Protein AF-0000000075259740 (afdb_homodimer)

InterPro domains:
  IPR000727 Target SNARE coiled-coil homology domain [PS50192] (17-79)
  IPR000727 Target SNARE coiled-coil homology domain [PS50192] (145-207)
  IPR000727 Target SNARE coiled-coil homology domain [SM00397] (12-79)
  IPR000727 Target SNARE coiled-coil homology domain [SM00397] (142-207)

Nearest PDB structures (foldseek):
  5nnv-assembly2_B  TM=4.758E-01  e=1.173E+00  Bacillus subtilis subsp. subtilis str. 168
  6ewy-assembly1_A  TM=3.658E-01  e=1.641E+00  Mycobacterium tuberculosis H37Rv
  8tzl-assembly1_E  TM=3.763E-01  e=1.942E+00  Vibrio cholerae
  8wjo-assembly1_A  TM=3.686E-01  e=8.819E+00  Saccharomyces cerevisiae S288C
  5nnv-assembly2_B  TM=4.754E-01  e=6.978E-01  Bacillus subtilis subsp. subtilis str. 168

Solvent-accessible surface area (backbone atoms only — not comparable to full-atom values): 24075 Å² total; per-residue (Å²): 116,69,70,63,52,53,51,54,52,53,50,51,52,50,48,46,53,50,52,52,49,50,51,51,53,52,50,53,51,50,45,50,53,52,49,52,41,44,54,51,49,53,51,43,46,52,49,50,53,52,47,46,52,51,51,52,50,48,39,52,48,50,53,51,45,46,54,51,51,52,53,43,49,52,50,50,52,53,50,43,50,55,47,54,53,51,35,57,69,73,58,70,49,75,85,69,91,75,81,79,72,78,75,77,72,75,74,73,76,72,77,71,77,72,72,73,71,75,73,72,73,67,73,69,76,72,71,68,69,65,73,67,70,64,76,65,75,66,77,56,79,78,64,91,60,57,71,65,56,53,52,51,50,51,49,51,53,43,50,52,51,51,50,50,48,42,53,48,47,52,51,44,45,51,50,51,54,51,41,52,52,49,50,50,50,38,50,54,49,48,55,50,45,49,52,50,52,52,52,52,42,53,51,52,50,56,56,64,76,107,114,71,70,62,52,54,52,55,54,52,50,50,52,50,49,46,52,50,53,53,50,52,53,51,53,52,49,51,52,50,48,51,53,52,50,53,41,45,54,50,48,52,50,44,46,53,50,49,53,52,47,48,52,50,52,51,52,47,40,50,49,49,53,50,45,44,54,52,50,52,53,43,49,51,50,49,51,52,49,42,51,56,47,54,53,49,36,58,71,72,60,70,50,77,85,70,90,76,81,80,71,78,76,79,72,74,76,71,75,73,78,73,76,72,74,76,70,75,73,72,74,67,73,67,76,72,71,68,69,66,72,67,69,63,76,66,74,66,76,57,78,78,67,92,60,56,71,65,54,54,53,51,50,51,48,51,51,44,51,52,51,50,50,49,48,41,52,47,48,51,52,43,45,50,50,50,53,51,42,52,52,50,51,51,51,38,50,53,50,47,55,51,45,49,52,49,53,52,51,51,42,52,52,50,51,56,57,64,76,107

Sequence (420 aa):
MEMSHKKTTYSRRNKINEIEKKCEESLNEILRSVNEVTEISKKAEEELEQQTEQIKHINKETDHIREKLNQSQYHLEGIKYWWKNINSFLGFESVNNNESKKIDNKLNDTTIKEKNTNYKNSYAKTNNRTDANTLRVKSDPEGKGTFDEKYERDLNTLSSMLDELHTRALVMGNAINEQNRLLGDVNEKMEHNIEKIQDQQKLMKEIMKKMEMSHKKTTYSRRNKINEIEKKCEESLNEILRSVNEVTEISKKAEEELEQQTEQIKHINKETDHIREKLNQSQYHLEGIKYWWKNINSFLGFESVNNNESKKIDNKLNDTTIKEKNTNYKNSYAKTNNRTDANTLRVKSDPEGKGTFDEKYERDLNTLSSMLDELHTRALVMGNAINEQNRLLGDVNEKMEHNIEKIQDQQKLMKEIMKK

Organism: NCBI:txid864142

pLDDT: mean 74.15, std 27.02, range [19.28, 98.31]

Radius of gyration: 36.97 Å; Cα contacts (8 Å, |Δi|>4): 224; chains: 2; bounding box: 43×129×75 Å

Foldseek 3Di:
DVVVVVVVVVVVVVVVVVVLVVLVVVLVVLVVVLVVVLVVLVVVLVVLVVVLVVLVVLLVVLVVLVVVLVVVVVVLVVLLVVLVVVCVVVVVDPPDDDDPPPPPVCPVPPVPPPPPPPCPCPVPPPCPVPCPVPVPPPPPPPPPDDSVVVSVVSVVVSVVSVVVVVVSVVSSVVSVVSSVVSVVSSVVSVVVSVVSVVVSVVSVVVSPPD/DVVVVVVVVVVVVVVVVVVLVVLVVVLVVLVVVLVVVLVVLVVVLVVLVVVLVVLVVLLVVLVVLVVVLVVVVVVLVVLLVVLVVVCVVVVVDDPDDDDPDPPPVCPVPPVPPPPPPPPPCCVVPPCPVPCPVPVPPPPPPPPPDDSVVVSVVSVVVSVVSVVVVVVSVVSSVVSVVSSVVSVVSSVVSVVVSVVSVVVSVVSVVVSPPD

Structure (mmCIF, N/CA/C/O backbone):
data_AF-0000000075259740-model_v1
#
loop_
_entity.id
_entity.type
_entity.pdbx_description
1 polymer 'SNARE protein, putative'
#
loop_
_atom_site.group_PDB
_atom_site.id
_atom_site.type_symbol
_atom_site.label_atom_id
_atom_site.label_alt_id
_atom_site.label_comp_id
_atom_site.label_asym_id
_atom_site.label_entity_id
_atom_site.label_seq_id
_atom_site.pdbx_PDB_ins_code
_atom_site.Cartn_x
_atom_site.Cartn_y
_atom_site.Cartn_z
_atom_site.occupancy
_atom_site.B_iso_or_equiv
_atom_site.auth_seq_id
_atom_site.auth_comp_id
_atom_site.auth_asym_id
_atom_site.auth_atom_id
_atom_site.pdbx_PDB_model_num
ATOM 1 N N . MET A 1 1 ? -8.047 68.688 31.891 1 51.75 1 MET A N 1
ATOM 2 C CA . MET A 1 1 ? -7.355 68.438 30.641 1 51.75 1 MET A CA 1
ATOM 3 C C . MET A 1 1 ? -6.422 67.188 30.812 1 51.75 1 MET A C 1
ATOM 5 O O . MET A 1 1 ? -6.305 66.375 29.906 1 51.75 1 MET A O 1
ATOM 9 N N . GLU A 1 2 ? -5.742 67.125 31.859 1 61.34 2 GLU A N 1
ATOM 10 C CA . GLU A 1 2 ? -4.809 66.062 32.219 1 61.34 2 GLU A CA 1
ATOM 11 C C . GLU A 1 2 ? -5.547 64.75 32.5 1 61.34 2 GLU A C 1
ATOM 13 O O . GLU A 1 2 ? -5.07 63.688 32.125 1 61.34 2 GLU A O 1
ATOM 18 N N . MET A 1 3 ? -6.73 64.812 33.062 1 65.88 3 MET A N 1
ATOM 19 C CA . MET A 1 3 ? -7.477 63.594 33.406 1 65.88 3 MET A CA 1
ATOM 20 C C . MET A 1 3 ? -8.008 62.906 32.156 1 65.88 3 MET A C 1
ATOM 22 O O . MET A 1 3 ? -8.039 61.688 32.125 1 65.88 3 MET A O 1
ATOM 26 N N . SER A 1 4 ? -8.398 63.656 31.188 1 61.44 4 SER A N 1
ATOM 27 C CA . SER A 1 4 ? -8.945 63.125 29.953 1 61.44 4 SER A CA 1
ATOM 28 C C . SER A 1 4 ? -7.863 62.438 29.125 1 61.44 4 SER A C 1
ATOM 30 O O . SER A 1 4 ? -8.094 61.375 28.562 1 61.44 4 SER A O 1
ATOM 32 N N . HIS A 1 5 ? -6.727 62.906 29.125 1 60.22 5 HIS A N 1
ATOM 33 C CA . HIS A 1 5 ? -5.59 62.375 28.391 1 60.22 5 HIS A CA 1
ATOM 34 C C . HIS A 1 5 ? -5.133 61.031 28.984 1 60.22 5 HIS A C 1
ATOM 36 O O . HIS A 1 5 ? -4.746 60.125 28.25 1 60.22 5 HIS A O 1
ATOM 42 N N . LYS A 1 6 ? -5.145 60.938 30.25 1 64.62 6 LYS A N 1
ATOM 43 C CA . LYS A 1 6 ? -4.746 59.688 30.922 1 64.62 6 LYS A CA 1
ATOM 44 C C . LYS A 1 6 ? -5.703 58.562 30.594 1 64.62 6 LYS A C 1
ATOM 46 O O . LYS A 1 6 ? -5.277 57.406 30.422 1 64.62 6 LYS A O 1
ATOM 51 N N . LYS A 1 7 ? -6.875 58.875 30.359 1 68.5 7 LYS A N 1
ATOM 52 C CA . LYS A 1 7 ? -7.891 57.875 30.062 1 68.5 7 LYS A CA 1
ATOM 53 C C . LYS A 1 7 ? -7.719 57.312 28.656 1 68.5 7 LYS A C 1
ATOM 55 O O . LYS A 1 7 ? -7.871 56.094 28.438 1 68.5 7 LYS A O 1
ATOM 60 N N . THR A 1 8 ? -7.316 58.188 27.781 1 69.19 8 THR A N 1
ATOM 61 C CA . THR A 1 8 ? -7.133 57.781 26.391 1 69.19 8 THR A CA 1
ATOM 62 C C . THR A 1 8 ? -5.898 56.906 26.25 1 69.19 8 THR A C 1
ATOM 64 O O . THR A 1 8 ? -5.922 55.906 25.531 1 69.19 8 THR A O 1
ATOM 67 N N . THR A 1 9 ? -4.812 57.219 27.047 1 70.25 9 THR A N 1
ATOM 68 C CA . THR A 1 9 ? -3.592 56.438 27 1 70.25 9 THR A CA 1
ATOM 69 C C . THR A 1 9 ? -3.822 55.062 27.609 1 70.25 9 THR A C 1
ATOM 71 O O . THR A 1 9 ? -3.32 54.062 27.109 1 70.25 9 THR A O 1
ATOM 74 N N . TYR A 1 10 ? -4.555 55.031 28.688 1 72.31 10 TYR A N 1
ATOM 75 C CA . TYR A 1 10 ? -4.867 53.781 29.344 1 72.31 10 TYR A CA 1
ATOM 76 C C . TYR A 1 10 ? -5.703 52.875 28.453 1 72.31 10 TYR A C 1
ATOM 78 O O . TYR A 1 10 ? -5.473 51.656 28.375 1 72.31 10 TYR A O 1
ATOM 86 N N . SER A 1 11 ? -6.586 53.594 27.688 1 75.69 11 SER A N 1
ATOM 87 C CA . SER A 1 11 ? -7.469 52.844 26.781 1 75.69 11 SER A CA 1
ATOM 88 C C . SER A 1 11 ? -6.688 52.219 25.625 1 75.69 11 SER A C 1
ATOM 90 O O . SER A 1 11 ? -6.914 51.062 25.266 1 75.69 11 SER A O 1
ATOM 92 N N . ARG A 1 12 ? -5.668 52.906 25.172 1 76.38 12 ARG A N 1
ATOM 93 C CA . ARG A 1 12 ? -4.891 52.406 24.062 1 76.38 12 ARG A CA 1
ATOM 94 C C . ARG A 1 12 ? -3.938 51.281 24.5 1 76.38 12 ARG A C 1
ATOM 96 O O . ARG A 1 12 ? -3.732 50.312 23.797 1 76.38 12 ARG A O 1
ATOM 103 N N . ARG A 1 13 ? -3.408 51.438 25.688 1 80.31 13 ARG A N 1
ATOM 104 C CA . ARG A 1 13 ? -2.547 50.406 26.25 1 80.31 13 ARG A CA 1
ATOM 105 C C . ARG A 1 13 ? -3.324 49.125 26.5 1 80.31 13 ARG A C 1
ATOM 107 O O . ARG A 1 13 ? -2.814 48.031 26.25 1 80.31 13 ARG A O 1
ATOM 114 N N . ASN A 1 14 ? -4.555 49.344 26.938 1 83.38 14 ASN A N 1
ATOM 115 C CA . ASN A 1 14 ? -5.414 48.156 27.156 1 83.38 14 ASN A CA 1
ATOM 116 C C . ASN A 1 14 ? -5.742 47.469 25.844 1 83.38 14 ASN A C 1
ATOM 118 O O . ASN A 1 14 ? -5.793 46.219 25.797 1 83.38 14 ASN A O 1
ATOM 122 N N . LYS A 1 15 ? -5.945 48.281 24.844 1 83.19 15 LYS A N 1
ATOM 123 C CA . LYS A 1 15 ? -6.246 47.688 23.547 1 83.19 15 LYS A CA 1
ATOM 124 C C . LYS A 1 15 ? -5.051 46.906 23 1 83.19 15 LYS A C 1
ATOM 126 O O . LYS A 1 15 ? -5.215 45.812 22.438 1 83.19 15 LYS A O 1
ATOM 131 N N . ILE A 1 16 ? -3.818 47.438 23.109 1 84.88 16 ILE A N 1
ATOM 132 C CA . ILE A 1 16 ? -2.592 46.781 22.688 1 84.88 16 ILE A CA 1
ATOM 133 C C . ILE A 1 16 ? -2.445 45.438 23.406 1 84.88 16 ILE A C 1
ATOM 135 O O . ILE A 1 16 ? -2.188 44.406 22.797 1 84.88 16 ILE A O 1
ATOM 139 N N . ASN A 1 17 ? -2.658 45.531 24.672 1 86.62 17 ASN A N 1
ATOM 140 C CA . ASN A 1 17 ? -2.547 44.312 25.469 1 86.62 17 ASN A CA 1
ATOM 141 C C . ASN A 1 17 ? -3.576 43.281 25.047 1 86.62 17 ASN A C 1
ATOM 143 O O . ASN A 1 17 ? -3.281 42.094 25.031 1 86.62 17 ASN A O 1
ATOM 147 N N . GLU A 1 18 ? -4.766 43.688 24.734 1 86.44 18 GLU A N 1
ATOM 148 C CA . GLU A 1 18 ? -5.836 42.781 24.297 1 86.44 18 GLU A CA 1
ATOM 149 C C . GLU A 1 18 ? -5.484 42.094 22.984 1 86.44 18 GLU A C 1
ATOM 151 O O . GLU A 1 18 ? -5.66 40.875 22.828 1 86.44 18 GLU A O 1
ATOM 156 N N . ILE A 1 19 ? -4.984 42.844 22.047 1 84.31 19 ILE A N 1
ATOM 157 C CA . ILE A 1 19 ? -4.633 42.312 20.734 1 84.31 19 ILE A CA 1
ATOM 158 C C . ILE A 1 19 ? -3.471 41.312 20.875 1 84.31 19 ILE A C 1
ATOM 160 O O . ILE A 1 19 ? -3.473 40.25 20.25 1 84.31 19 ILE A O 1
ATOM 164 N N . GLU A 1 20 ? -2.506 41.75 21.656 1 86.62 20 GLU A N 1
ATOM 165 C CA . GLU A 1 20 ? -1.349 40.906 21.875 1 86.62 20 GLU A CA 1
ATOM 166 C C . GLU A 1 20 ? -1.759 39.562 22.5 1 86.62 20 GLU A C 1
ATOM 168 O O . GLU A 1 20 ? -1.272 38.5 22.094 1 86.62 20 GLU A O 1
ATOM 173 N N . LYS A 1 21 ? -2.611 39.625 23.438 1 87.94 21 LYS A N 1
ATOM 174 C CA . LYS A 1 21 ? -3.074 38.438 24.109 1 87.94 21 LYS A CA 1
ATOM 175 C C . LYS A 1 21 ? -3.844 37.531 23.156 1 87.94 21 LYS A C 1
ATOM 177 O O . LYS A 1 21 ? -3.658 36.312 23.156 1 87.94 21 LYS A O 1
ATOM 182 N N . LYS A 1 22 ? -4.672 38.094 22.391 1 84.81 22 LYS A N 1
ATOM 183 C CA . LYS A 1 22 ? -5.461 37.344 21.422 1 84.81 22 LYS A CA 1
ATOM 184 C C . LYS A 1 22 ? -4.559 36.625 20.422 1 84.81 22 LYS A C 1
ATOM 186 O O . LYS A 1 22 ? -4.789 35.469 20.094 1 84.81 22 LYS A O 1
ATOM 191 N N . CYS A 1 23 ? -3.582 37.312 19.875 1 88.38 23 CYS A N 1
ATOM 192 C CA . CYS A 1 23 ? -2.645 36.75 18.906 1 88.38 23 CYS A CA 1
ATOM 193 C C . CYS A 1 23 ? -1.849 35.594 19.516 1 88.38 23 CYS A C 1
ATOM 195 O O . CYS A 1 23 ? -1.638 34.594 18.875 1 88.38 23 CYS A O 1
ATOM 197 N N . GLU A 1 24 ? -1.468 35.844 20.766 1 88.19 24 GLU A N 1
ATOM 198 C CA . GLU A 1 24 ? -0.697 34.812 21.453 1 88.19 24 GLU A CA 1
ATOM 199 C C . GLU A 1 24 ? -1.521 33.562 21.656 1 88.19 24 GLU A C 1
ATOM 201 O O . GLU A 1 24 ? -1.024 32.438 21.453 1 88.19 24 GLU A O 1
ATOM 206 N N . GLU A 1 25 ? -2.75 33.688 22.078 1 88.81 25 GLU A N 1
ATOM 207 C CA . GLU A 1 25 ? -3.629 32.531 22.297 1 88.81 25 GLU A CA 1
ATOM 208 C C . GLU A 1 25 ? -3.893 31.766 21.016 1 88.81 25 GLU A C 1
ATOM 210 O O . GLU A 1 25 ? -3.848 30.531 21 1 88.81 25 GLU A O 1
ATOM 215 N N . SER A 1 26 ? -4.195 32.594 20.031 1 88.44 26 SER A N 1
ATOM 216 C CA . SER A 1 26 ? -4.465 31.969 18.75 1 88.44 26 SER A CA 1
ATOM 217 C C . SER A 1 26 ? -3.256 31.188 18.25 1 88.44 26 SER A C 1
ATOM 219 O O . SER A 1 26 ? -3.395 30.078 17.75 1 88.44 26 SER A O 1
ATOM 221 N N . LEU A 1 27 ? -2.059 31.797 18.344 1 91.19 27 LEU A N 1
ATOM 222 C CA . LEU A 1 27 ? -0.836 31.156 17.875 1 91.19 27 LEU A CA 1
ATOM 223 C C . LEU A 1 27 ? -0.562 29.875 18.672 1 91.19 27 LEU A C 1
ATOM 225 O O . LEU A 1 27 ? -0.119 28.875 18.109 1 91.19 27 LEU A O 1
ATOM 229 N N . ASN A 1 28 ? -0.802 29.891 19.938 1 90.25 28 ASN A N 1
ATOM 230 C CA . ASN A 1 28 ? -0.619 28.703 20.781 1 90.25 28 ASN A CA 1
ATOM 231 C C . ASN A 1 28 ? -1.535 27.562 20.344 1 90.25 28 ASN A C 1
ATOM 233 O O . ASN A 1 28 ? -1.119 26.406 20.328 1 90.25 28 ASN A O 1
ATOM 237 N N . GLU A 1 29 ? -2.723 27.859 20.031 1 91 29 GLU A N 1
ATOM 238 C CA . GLU A 1 29 ? -3.672 26.844 19.578 1 91 29 GLU A CA 1
ATOM 239 C C . GLU A 1 29 ? -3.234 26.25 18.25 1 91 29 GLU A C 1
ATOM 241 O O . GLU A 1 29 ? -3.357 25.031 18.047 1 91 29 GLU A O 1
ATOM 246 N N . ILE A 1 30 ? -2.807 27.172 17.391 1 91.56 30 ILE A N 1
ATOM 247 C CA . ILE A 1 30 ? -2.344 26.719 16.078 1 91.56 30 ILE A CA 1
ATOM 248 C C . ILE A 1 30 ? -1.148 25.781 16.234 1 91.56 30 ILE A C 1
ATOM 250 O O . ILE A 1 30 ? -1.092 24.719 15.609 1 91.56 30 ILE A O 1
ATOM 254 N N . LEU A 1 31 ? -0.241 26.156 17.062 1 94.38 31 LEU A N 1
ATOM 255 C CA . LEU A 1 31 ? 0.947 25.344 17.312 1 94.38 31 LEU A CA 1
ATOM 256 C C . LEU A 1 31 ? 0.565 23.969 17.859 1 94.38 31 LEU A C 1
ATOM 258 O O . LEU A 1 31 ? 1.165 22.969 17.484 1 94.38 31 LEU A O 1
ATOM 262 N N . ARG A 1 32 ? -0.397 23.906 18.719 1 93.88 32 ARG A N 1
ATOM 263 C CA . ARG A 1 32 ? -0.862 22.641 19.266 1 93.88 32 ARG A CA 1
ATOM 264 C C . ARG A 1 32 ? -1.441 21.75 18.172 1 93.88 32 ARG A C 1
ATOM 266 O O . ARG A 1 32 ? -1.127 20.547 18.094 1 93.88 32 ARG A O 1
ATOM 273 N N . SER A 1 33 ? -2.301 22.391 17.422 1 92.44 33 SER A N 1
ATOM 274 C CA . SER A 1 33 ? -2.963 21.625 16.359 1 92.44 33 SER A CA 1
ATOM 275 C C . SER A 1 33 ? -1.953 21.094 15.344 1 92.44 33 SER A C 1
ATOM 277 O O . SER A 1 33 ? -2.027 19.938 14.938 1 92.44 33 SER A O 1
ATOM 279 N N . VAL A 1 34 ? -0.99 21.938 14.93 1 95.06 34 VAL A N 1
ATOM 280 C CA . VAL A 1 34 ? 0.022 21.547 13.953 1 95.06 34 VAL A CA 1
ATOM 281 C C . VAL A 1 34 ? 0.898 20.438 14.539 1 95.06 34 VAL A C 1
ATOM 283 O O . VAL A 1 34 ? 1.3 19.516 13.828 1 95.06 34 VAL A O 1
ATOM 286 N N . ASN A 1 35 ? 1.162 20.531 15.766 1 94.19 35 ASN A N 1
ATOM 287 C CA . ASN A 1 35 ? 1.941 19.484 16.422 1 94.19 35 ASN A CA 1
ATOM 288 C C . ASN A 1 35 ? 1.233 18.141 16.359 1 94.19 35 ASN A C 1
ATOM 290 O O . ASN A 1 35 ? 1.869 17.109 16.125 1 94.19 35 ASN A O 1
ATOM 294 N N . GLU A 1 36 ? -0.044 18.125 16.609 1 92.25 36 GLU A N 1
ATOM 295 C CA . GLU A 1 36 ? -0.817 16.891 16.547 1 92.25 36 GLU A CA 1
ATOM 296 C C . GLU A 1 36 ? -0.766 16.266 15.156 1 92.25 36 GLU A C 1
ATOM 298 O O . GLU A 1 36 ? -0.547 15.062 15.008 1 92.25 36 GLU A O 1
ATOM 303 N N . VAL A 1 37 ? -0.984 17.094 14.172 1 95.44 37 VAL A N 1
ATOM 304 C CA . VAL A 1 37 ? -0.949 16.609 12.797 1 95.44 37 VAL A CA 1
ATOM 305 C C . VAL A 1 37 ? 0.443 16.078 12.469 1 95.44 37 VAL A C 1
ATOM 307 O O . VAL A 1 37 ? 0.58 15.055 11.781 1 95.44 37 VAL A O 1
ATOM 310 N N . THR A 1 38 ? 1.413 16.781 12.938 1 93.56 38 THR A N 1
ATOM 311 C CA . THR A 1 38 ? 2.797 16.375 12.711 1 93.56 38 THR A CA 1
ATOM 312 C C . THR A 1 38 ? 3.053 14.977 13.266 1 93.56 38 THR A C 1
ATOM 314 O O . THR A 1 38 ? 3.686 14.148 12.609 1 93.56 38 THR A O 1
ATOM 317 N N . GLU A 1 39 ? 2.578 14.672 14.422 1 94.62 39 GLU A N 1
ATOM 318 C CA . GLU A 1 39 ? 2.785 13.367 15.039 1 94.62 39 GLU A CA 1
ATOM 319 C C . GLU A 1 39 ? 2.123 12.258 14.227 1 94.62 39 GLU A C 1
ATOM 321 O O . GLU A 1 39 ? 2.719 11.203 14.008 1 94.62 39 GLU A O 1
ATOM 326 N N . ILE A 1 40 ? 0.951 12.492 13.828 1 93.81 40 ILE A N 1
ATOM 327 C CA . ILE A 1 40 ? 0.218 11.508 13.039 1 93.81 40 ILE A CA 1
ATOM 328 C C . ILE A 1 40 ? 0.937 11.266 11.711 1 93.81 40 ILE A C 1
ATOM 330 O O . ILE A 1 40 ? 1.077 10.125 11.273 1 93.81 40 ILE A O 1
ATOM 334 N N . SER A 1 41 ? 1.396 12.375 11.141 1 94.62 41 SER A N 1
ATOM 335 C CA . SER A 1 41 ? 2.033 12.273 9.836 1 94.62 41 SER A CA 1
ATOM 336 C C . SER A 1 41 ? 3.371 11.539 9.93 1 94.62 41 SER A C 1
ATOM 338 O O . SER A 1 41 ? 3.76 10.828 9 1 94.62 41 SER A O 1
ATOM 340 N N . LYS A 1 42 ? 4.055 11.766 11.023 1 95.38 42 LYS A N 1
ATOM 341 C CA . LYS A 1 42 ? 5.301 11.031 11.234 1 95.38 42 LYS A CA 1
ATOM 342 C C . LYS A 1 42 ? 5.059 9.523 11.25 1 95.38 42 LYS A C 1
ATOM 344 O O . LYS A 1 42 ? 5.797 8.766 10.625 1 95.38 42 LYS A O 1
ATOM 349 N N . LYS A 1 43 ? 4.066 9.133 11.914 1 95.75 43 LYS A N 1
ATOM 350 C CA . LYS A 1 43 ? 3.721 7.719 12.008 1 95.75 43 LYS A CA 1
ATOM 351 C C . LYS A 1 43 ? 3.314 7.164 10.641 1 95.75 43 LYS A C 1
ATOM 353 O O . LYS A 1 43 ? 3.715 6.059 10.273 1 95.75 43 LYS A O 1
ATOM 358 N N . ALA A 1 44 ? 2.469 7.902 9.969 1 94.94 44 ALA A N 1
ATOM 359 C CA . ALA A 1 44 ? 2.031 7.48 8.641 1 94.94 44 ALA A CA 1
ATOM 360 C C . ALA A 1 44 ? 3.223 7.293 7.707 1 94.94 44 ALA A C 1
ATOM 362 O O . ALA A 1 44 ? 3.27 6.328 6.938 1 94.94 44 ALA A O 1
ATOM 363 N N . GLU A 1 45 ? 4.141 8.273 7.723 1 94.75 45 GLU A N 1
ATOM 364 C CA . GLU A 1 45 ? 5.34 8.188 6.891 1 94.75 45 GLU A CA 1
ATOM 365 C C . GLU A 1 45 ? 6.129 6.922 7.184 1 94.75 45 GLU A C 1
ATOM 367 O O . GLU A 1 45 ? 6.582 6.234 6.262 1 94.75 45 GLU A O 1
ATOM 372 N N . GLU A 1 46 ? 6.301 6.559 8.445 1 96.06 46 GLU A N 1
ATOM 373 C CA . GLU A 1 46 ? 7.031 5.355 8.828 1 96.06 46 GLU A CA 1
ATOM 374 C C . GLU A 1 46 ? 6.328 4.098 8.328 1 96.06 46 GLU A C 1
ATOM 376 O O . GLU A 1 46 ? 6.973 3.18 7.82 1 96.06 46 GLU A O 1
ATOM 381 N N . GLU A 1 47 ? 5.055 4.078 8.508 1 95.88 47 GLU A N 1
ATOM 382 C CA . GLU A 1 47 ? 4.285 2.912 8.078 1 95.88 47 GLU A CA 1
ATOM 383 C C . GLU A 1 47 ? 4.305 2.764 6.559 1 95.88 47 GLU A C 1
ATOM 385 O O . GLU A 1 47 ? 4.352 1.646 6.039 1 95.88 47 GLU A O 1
ATOM 390 N N . LEU A 1 48 ? 4.25 3.916 5.879 1 96.81 48 LEU A N 1
ATOM 391 C CA . LEU A 1 48 ? 4.332 3.867 4.426 1 96.81 48 LEU A CA 1
ATOM 392 C C . LEU A 1 48 ? 5.672 3.295 3.977 1 96.81 48 LEU A C 1
ATOM 394 O O . LEU A 1 48 ? 5.738 2.547 2.998 1 96.81 48 LEU A O 1
ATOM 398 N N . GLU A 1 49 ? 6.699 3.672 4.68 1 95.94 49 GLU A N 1
ATOM 399 C CA . GLU A 1 49 ? 8.016 3.117 4.371 1 95.94 49 GLU A CA 1
ATOM 400 C C . GLU A 1 49 ? 8.031 1.604 4.559 1 95.94 49 GLU A C 1
ATOM 402 O O . GLU A 1 49 ? 8.539 0.873 3.705 1 95.94 49 GLU A O 1
ATOM 407 N N . GLN A 1 50 ? 7.473 1.162 5.645 1 97 50 GLN A N 1
ATOM 408 C CA . GLN A 1 50 ? 7.391 -0.271 5.906 1 97 50 GLN A CA 1
ATOM 409 C C . GLN A 1 50 ? 6.551 -0.978 4.844 1 97 50 GLN A C 1
ATOM 411 O O . GLN A 1 50 ? 6.898 -2.076 4.402 1 97 50 GLN A O 1
ATOM 416 N N . GLN A 1 51 ? 5.453 -0.313 4.469 1 96.5 51 GLN A N 1
ATOM 417 C CA . GLN A 1 51 ? 4.578 -0.871 3.441 1 96.5 51 GLN A CA 1
ATOM 418 C C . GLN A 1 51 ? 5.316 -1.026 2.115 1 96.5 51 GLN A C 1
ATOM 420 O O . GLN A 1 51 ? 5.121 -2.012 1.401 1 96.5 51 GLN A O 1
ATOM 425 N N . THR A 1 52 ? 6.102 -0.038 1.861 1 96.56 52 THR A N 1
ATOM 426 C CA . THR A 1 52 ? 6.875 -0.111 0.627 1 96.56 52 THR A CA 1
ATOM 427 C C . THR A 1 52 ? 7.754 -1.359 0.612 1 96.56 52 THR A C 1
ATOM 429 O O . THR A 1 52 ? 7.828 -2.059 -0.4 1 96.56 52 THR A O 1
ATOM 432 N N . GLU A 1 53 ? 8.359 -1.708 1.692 1 96.56 53 GLU A N 1
ATOM 433 C CA . GLU A 1 53 ? 9.203 -2.896 1.786 1 96.56 53 GLU A CA 1
ATOM 434 C C . GLU A 1 53 ? 8.375 -4.172 1.639 1 96.56 53 GLU A C 1
ATOM 436 O O . GLU A 1 53 ? 8.82 -5.129 1 1 96.56 53 GLU A O 1
ATOM 441 N N . GLN A 1 54 ? 7.25 -4.137 2.279 1 95.88 54 GLN A N 1
ATOM 442 C CA . GLN A 1 54 ? 6.383 -5.305 2.191 1 95.88 54 GLN A CA 1
ATOM 443 C C . GLN A 1 54 ? 5.949 -5.559 0.751 1 95.88 54 GLN A C 1
ATOM 445 O O . GLN A 1 54 ? 5.918 -6.707 0.299 1 95.88 54 GLN A O 1
ATOM 450 N N . ILE A 1 55 ? 5.598 -4.527 0.057 1 98.31 55 ILE A N 1
ATOM 451 C CA . ILE A 1 55 ? 5.141 -4.664 -1.321 1 98.31 55 ILE A CA 1
ATOM 452 C C . ILE A 1 55 ? 6.293 -5.145 -2.201 1 98.31 55 ILE A C 1
ATOM 454 O O . ILE A 1 55 ? 6.094 -5.953 -3.109 1 98.31 55 ILE A O 1
ATOM 458 N N . LYS A 1 56 ? 7.504 -4.648 -1.922 1 97 56 LYS A N 1
ATOM 459 C CA . LYS A 1 56 ? 8.68 -5.137 -2.639 1 97 56 LYS A CA 1
ATOM 460 C C . LYS A 1 56 ? 8.875 -6.637 -2.416 1 97 56 LYS A C 1
ATOM 462 O O . LYS A 1 56 ? 9.211 -7.367 -3.35 1 97 56 LYS A O 1
ATOM 467 N N . HIS A 1 57 ? 8.734 -7.027 -1.164 1 97.62 57 HIS A N 1
ATOM 468 C CA . HIS A 1 57 ? 8.828 -8.445 -0.844 1 97.62 57 HIS A CA 1
ATOM 469 C C . HIS A 1 57 ? 7.797 -9.258 -1.619 1 97.62 57 HIS A C 1
ATOM 471 O O . HIS A 1 57 ? 8.117 -10.305 -2.182 1 97.62 57 HIS A O 1
ATOM 477 N N . ILE A 1 58 ? 6.531 -8.766 -1.637 1 98 58 ILE A N 1
ATOM 478 C CA . ILE A 1 58 ? 5.465 -9.438 -2.373 1 98 58 ILE A CA 1
ATOM 479 C C . ILE A 1 58 ? 5.828 -9.516 -3.854 1 98 58 ILE A C 1
ATOM 481 O O . ILE A 1 58 ? 5.598 -10.539 -4.5 1 98 58 ILE A O 1
ATOM 485 N N . ASN A 1 59 ? 6.328 -8.438 -4.352 1 96.69 59 ASN A N 1
ATOM 486 C CA . ASN A 1 59 ? 6.77 -8.406 -5.742 1 96.69 59 ASN A CA 1
ATOM 487 C C . ASN A 1 59 ? 7.797 -9.5 -6.027 1 96.69 59 ASN A C 1
ATOM 489 O O . ASN A 1 59 ? 7.719 -10.18 -7.055 1 96.69 59 ASN A O 1
ATOM 493 N N . LYS A 1 60 ? 8.742 -9.688 -5.16 1 96.75 60 LYS A N 1
ATOM 494 C CA . LYS A 1 60 ? 9.758 -10.727 -5.301 1 96.75 60 LYS A CA 1
ATOM 495 C C . LYS A 1 60 ? 9.133 -12.117 -5.234 1 96.75 60 LYS A C 1
ATOM 497 O O . LYS A 1 60 ? 9.516 -13.016 -5.984 1 96.75 60 LYS A O 1
ATOM 502 N N . GLU A 1 61 ? 8.195 -12.242 -4.336 1 95.25 61 GLU A N 1
ATOM 503 C CA . GLU A 1 61 ? 7.523 -13.523 -4.191 1 95.25 61 GLU A CA 1
ATOM 504 C C . GLU A 1 61 ? 6.758 -13.898 -5.457 1 95.25 61 GLU A C 1
ATOM 506 O O . GLU A 1 61 ? 6.699 -15.07 -5.836 1 95.25 61 GLU A O 1
ATOM 511 N N . THR A 1 62 ? 6.16 -12.922 -6.066 1 97.44 62 THR A N 1
ATOM 512 C CA . THR A 1 62 ? 5.449 -13.195 -7.312 1 97.44 62 THR A CA 1
ATOM 513 C C . THR A 1 62 ? 6.414 -13.703 -8.383 1 97.44 62 THR A C 1
ATOM 515 O O . THR A 1 62 ? 6.07 -14.586 -9.164 1 97.44 62 THR A O 1
ATOM 518 N N . ASP A 1 63 ? 7.609 -13.148 -8.453 1 95.62 63 ASP A N 1
ATOM 519 C CA . ASP A 1 63 ? 8.648 -13.633 -9.359 1 95.62 63 ASP A CA 1
ATOM 520 C C . ASP A 1 63 ? 9.062 -15.062 -9.008 1 95.62 63 ASP A C 1
ATOM 522 O O . ASP A 1 63 ? 9.305 -15.875 -9.898 1 95.62 63 ASP A O 1
ATOM 526 N N . HIS A 1 64 ? 9.164 -15.336 -7.742 1 94.94 64 HIS A N 1
ATOM 527 C CA . HIS A 1 64 ? 9.516 -16.672 -7.277 1 94.94 64 HIS A CA 1
ATOM 528 C C . HIS A 1 64 ? 8.477 -17.703 -7.715 1 94.94 64 HIS A C 1
ATOM 530 O O . HIS A 1 64 ? 8.828 -18.812 -8.125 1 94.94 64 HIS A O 1
ATOM 536 N N . ILE A 1 65 ? 7.23 -17.344 -7.633 1 96.56 65 ILE A N 1
ATOM 537 C CA . ILE A 1 65 ? 6.148 -18.219 -8.078 1 96.56 65 ILE A CA 1
ATOM 538 C C . ILE A 1 65 ? 6.297 -18.516 -9.57 1 96.56 65 ILE A C 1
ATOM 540 O O . ILE A 1 65 ? 6.164 -19.656 -10.008 1 96.56 65 ILE A O 1
ATOM 544 N N . ARG A 1 66 ? 6.566 -17.469 -10.312 1 94.62 66 ARG A N 1
ATOM 545 C CA . ARG A 1 66 ? 6.762 -17.625 -11.75 1 94.62 66 ARG A CA 1
ATOM 546 C C . ARG A 1 66 ? 7.891 -18.609 -12.039 1 94.62 66 ARG A C 1
ATOM 548 O O . ARG A 1 66 ? 7.766 -19.469 -12.922 1 94.62 66 ARG A O 1
ATOM 555 N N . GLU A 1 67 ? 8.945 -18.484 -11.336 1 95.94 67 GLU A N 1
ATOM 556 C CA . GLU A 1 67 ? 10.094 -19.375 -11.516 1 95.94 67 GLU A CA 1
ATOM 557 C C . GLU A 1 67 ? 9.719 -20.828 -11.203 1 95.94 67 GLU A C 1
ATOM 559 O O . GLU A 1 67 ? 10.086 -21.734 -11.945 1 95.94 67 GLU A O 1
ATOM 564 N N . LYS A 1 68 ? 8.992 -21.078 -10.164 1 92.25 68 LYS A N 1
ATOM 565 C CA . LYS A 1 68 ? 8.57 -22.422 -9.773 1 92.25 68 LYS A CA 1
ATOM 566 C C . LYS A 1 68 ? 7.578 -23 -10.781 1 92.25 68 LYS A C 1
ATOM 568 O O . LYS A 1 68 ? 7.613 -24.188 -11.07 1 92.25 68 LYS A O 1
ATOM 573 N N . LEU A 1 69 ? 6.738 -22.141 -11.289 1 97.31 69 LEU A N 1
ATOM 574 C CA . LEU A 1 69 ? 5.789 -22.609 -12.297 1 97.31 69 LEU A CA 1
ATOM 575 C C . LEU A 1 69 ? 6.512 -23 -13.578 1 97.31 69 LEU A C 1
ATOM 577 O O . LEU A 1 69 ? 6.102 -23.953 -14.258 1 97.31 69 LEU A O 1
ATOM 581 N N . ASN A 1 70 ? 7.613 -22.312 -13.883 1 95 70 ASN A N 1
ATOM 582 C CA . ASN A 1 70 ? 8.438 -22.703 -15.023 1 95 70 ASN A CA 1
ATOM 583 C C . ASN A 1 70 ? 9.062 -24.094 -14.82 1 95 70 ASN A C 1
ATOM 585 O O . ASN A 1 70 ? 9.102 -24.891 -15.75 1 95 70 ASN A O 1
ATOM 589 N N . GLN A 1 71 ? 9.516 -24.344 -13.672 1 94.56 71 GLN A N 1
ATOM 590 C CA . GLN A 1 71 ? 10.055 -25.656 -13.352 1 94.56 71 GLN A CA 1
ATOM 591 C C . GLN A 1 71 ? 8.977 -26.734 -13.453 1 94.56 71 GLN A C 1
ATOM 593 O O . GLN A 1 71 ? 9.227 -27.828 -13.977 1 94.56 71 GLN A O 1
ATOM 598 N N . SER A 1 72 ? 7.773 -26.359 -12.906 1 94 72 SER A N 1
ATOM 599 C CA . SER A 1 72 ? 6.648 -27.281 -13.008 1 94 72 SER A CA 1
ATOM 600 C C . SER A 1 72 ? 6.316 -27.594 -14.469 1 94 72 SER A C 1
ATOM 602 O O . SER A 1 72 ? 5.98 -28.719 -14.812 1 94 72 SER A O 1
ATOM 604 N N . GLN A 1 73 ? 6.445 -26.578 -15.305 1 93.69 73 GLN A N 1
ATOM 605 C CA . GLN A 1 73 ? 6.191 -26.75 -16.734 1 93.69 73 GLN A CA 1
ATOM 606 C C . GLN A 1 73 ? 7.18 -27.734 -17.359 1 93.69 73 GLN A C 1
ATOM 608 O O . GLN A 1 73 ? 6.797 -28.562 -18.188 1 93.69 73 GLN A O 1
ATOM 613 N N . TYR A 1 74 ? 8.352 -27.734 -16.969 1 93.25 74 TYR A N 1
ATOM 614 C CA . TYR A 1 74 ? 9.383 -28.656 -17.438 1 93.25 74 TYR A CA 1
ATOM 615 C C . TYR A 1 74 ? 9.062 -30.094 -17.031 1 93.25 74 TYR A C 1
ATOM 617 O O . TYR A 1 74 ? 9.133 -31 -17.859 1 93.25 74 TYR A O 1
ATOM 625 N N . HIS A 1 75 ? 8.758 -30.281 -15.828 1 91.69 75 HIS A N 1
ATOM 626 C CA . HIS A 1 75 ? 8.398 -31.609 -15.344 1 91.69 75 HIS A CA 1
ATOM 627 C C . HIS A 1 75 ? 7.176 -32.156 -16.078 1 91.69 75 HIS A C 1
ATOM 629 O O . HIS A 1 75 ? 7.133 -33.344 -16.438 1 91.69 75 HIS A O 1
ATOM 635 N N . LEU A 1 76 ? 6.195 -31.234 -16.25 1 94.06 76 LEU A N 1
ATOM 636 C CA . LEU A 1 76 ? 4.961 -31.656 -16.906 1 94.06 76 LEU A CA 1
ATOM 637 C C . LEU A 1 76 ? 5.223 -32.062 -18.344 1 94.06 76 LEU A C 1
ATOM 639 O O . LEU A 1 76 ? 4.641 -33.031 -18.844 1 94.06 76 LEU A O 1
ATOM 643 N N . GLU A 1 77 ? 6.066 -31.359 -19 1 91.31 77 GLU A N 1
ATOM 644 C CA . GLU A 1 77 ? 6.445 -31.719 -20.359 1 91.31 77 GLU A CA 1
ATOM 645 C C . GLU A 1 77 ? 7.203 -33.062 -20.391 1 91.31 77 GLU A C 1
ATOM 647 O O . GLU A 1 77 ? 7.039 -33.844 -21.312 1 91.31 77 GLU A O 1
ATOM 652 N N . GLY A 1 78 ? 8.078 -33.281 -19.469 1 88.25 78 GLY A N 1
ATOM 653 C CA . GLY A 1 78 ? 8.734 -34.562 -19.328 1 88.25 78 GLY A CA 1
ATOM 654 C C . GLY A 1 78 ? 7.754 -35.719 -19.141 1 88.25 78 GLY A C 1
ATOM 655 O O . GLY A 1 78 ? 7.895 -36.781 -19.766 1 88.25 78 GLY A O 1
ATOM 656 N N . ILE A 1 79 ? 6.816 -35.531 -18.344 1 88.5 79 ILE A N 1
ATOM 657 C CA . ILE A 1 79 ? 5.793 -36.531 -18.094 1 88.5 79 ILE A CA 1
ATOM 658 C C . ILE A 1 79 ? 4.996 -36.781 -19.375 1 88.5 79 ILE A C 1
ATOM 660 O O . ILE A 1 79 ? 4.684 -37.938 -19.719 1 88.5 79 ILE A O 1
ATOM 664 N N . LYS A 1 80 ? 4.691 -35.688 -19.984 1 88.44 80 LYS A N 1
ATOM 665 C CA . LYS A 1 80 ? 3.949 -35.812 -21.234 1 88.44 80 LYS A CA 1
ATOM 666 C C . LYS A 1 80 ? 4.723 -36.625 -22.266 1 88.44 80 LYS A C 1
ATOM 668 O O . LYS A 1 80 ? 4.145 -37.469 -22.969 1 88.44 80 LYS A O 1
ATOM 673 N N . TYR A 1 81 ? 5.977 -36.406 -22.359 1 86.94 81 TYR A N 1
ATOM 674 C CA . TYR A 1 81 ? 6.836 -37.125 -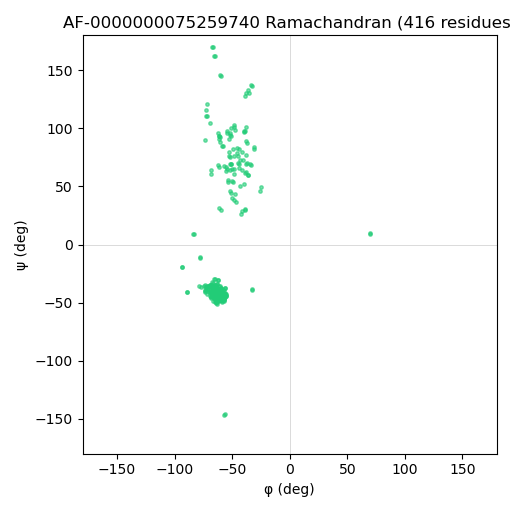23.281 1 86.94 81 TYR A CA 1
ATOM 675 C C . TYR A 1 81 ? 6.875 -38.625 -22.953 1 86.94 81 TYR A C 1
ATOM 677 O O . TYR A 1 81 ? 6.758 -39.469 -23.844 1 86.94 81 TYR A O 1
ATOM 685 N N . TRP A 1 82 ? 7.121 -39.031 -21.828 1 82.88 82 TRP A N 1
ATOM 686 C CA . TRP A 1 82 ? 7.164 -40.406 -21.359 1 82.88 82 TRP A CA 1
ATOM 687 C C . TRP A 1 82 ? 5.848 -41.125 -21.641 1 82.88 82 TRP A C 1
ATOM 689 O O . TRP A 1 82 ? 5.844 -42.25 -22.078 1 82.88 82 TRP A O 1
ATOM 699 N N . TRP A 1 83 ? 4.82 -40.312 -21.469 1 80.69 83 TRP A N 1
ATOM 700 C CA . TRP A 1 83 ? 3.486 -40.844 -21.719 1 80.69 83 TRP A CA 1
ATOM 701 C C . TRP A 1 83 ? 3.285 -41.156 -23.203 1 80.69 83 TRP A C 1
ATOM 703 O O . TRP A 1 83 ? 2.752 -42.188 -23.562 1 80.69 83 TRP A O 1
ATOM 713 N N . LYS A 1 84 ? 3.676 -40.312 -24.016 1 81.19 84 LYS A N 1
ATOM 714 C CA . LYS A 1 84 ? 3.539 -40.5 -25.453 1 81.19 84 LYS A CA 1
ATOM 715 C C . LYS A 1 84 ? 4.301 -41.75 -25.922 1 81.19 84 LYS A C 1
ATOM 717 O O . LYS A 1 84 ? 3.814 -42.5 -26.766 1 81.19 84 LYS A O 1
ATOM 722 N N . ASN A 1 85 ? 5.414 -42 -25.312 1 80.94 85 ASN A N 1
ATOM 723 C CA . ASN A 1 85 ? 6.25 -43.125 -25.688 1 80.94 85 ASN A CA 1
ATOM 724 C C . ASN A 1 85 ? 5.648 -44.438 -25.234 1 80.94 85 ASN A C 1
ATOM 726 O O . ASN A 1 85 ? 5.66 -45.438 -25.969 1 80.94 85 ASN A O 1
ATOM 730 N N . ILE A 1 86 ? 5.105 -44.531 -24.094 1 77.69 86 ILE A N 1
ATOM 731 C CA . ILE A 1 86 ? 4.5 -45.719 -23.547 1 77.69 86 ILE A CA 1
ATOM 732 C C . ILE A 1 86 ? 3.195 -46.031 -24.281 1 77.69 86 ILE A C 1
ATOM 734 O O . ILE A 1 86 ? 2.881 -47.188 -24.562 1 77.69 86 ILE A O 1
ATOM 738 N N . ASN A 1 87 ? 2.418 -44.938 -24.625 1 76.56 87 ASN A N 1
ATOM 739 C CA . ASN A 1 87 ? 1.181 -45.156 -25.359 1 76.56 87 ASN A CA 1
ATOM 740 C C . ASN A 1 87 ? 1.452 -45.75 -26.75 1 76.56 87 ASN A C 1
ATOM 742 O O . ASN A 1 87 ? 0.713 -46.625 -27.203 1 76.56 87 ASN A O 1
ATOM 746 N N . SER A 1 88 ? 2.533 -45.25 -27.375 1 72.81 88 SER A N 1
ATOM 747 C CA . SER A 1 88 ? 2.93 -45.812 -28.656 1 72.81 88 SER A CA 1
ATOM 748 C C . SER A 1 88 ? 3.348 -47.25 -28.531 1 72.81 88 SER A C 1
ATOM 750 O O . SER A 1 88 ? 3.021 -48.094 -29.391 1 72.81 88 SER A O 1
ATOM 752 N N . PHE A 1 89 ? 4.004 -47.562 -27.359 1 68.94 89 PHE A N 1
ATOM 753 C CA . PHE A 1 89 ? 4.461 -48.906 -27.109 1 68.94 89 PHE A CA 1
ATOM 754 C C . PHE A 1 89 ? 3.285 -49.844 -26.781 1 68.94 89 PHE A C 1
ATOM 756 O O . PHE A 1 89 ? 3.24 -50.969 -27.234 1 68.94 89 PHE A O 1
ATOM 763 N N . LEU A 1 90 ? 2.273 -49.469 -26.016 1 68.81 90 LEU A N 1
ATOM 764 C CA . LEU A 1 90 ? 1.146 -50.281 -25.578 1 68.81 90 LEU A CA 1
ATOM 765 C C . LEU A 1 90 ? 0.058 -50.312 -26.641 1 68.81 90 LEU A C 1
ATOM 767 O O . LEU A 1 90 ? -0.88 -51.125 -26.531 1 68.81 90 LEU A O 1
ATOM 771 N N . GLY A 1 91 ? 0.263 -49.812 -27.828 1 60.62 91 GLY A N 1
ATOM 772 C CA . GLY A 1 91 ? -0.613 -49.875 -28.984 1 60.62 91 GLY A CA 1
ATOM 773 C C . GLY A 1 91 ? -1.859 -49.031 -28.828 1 60.62 91 GLY A C 1
ATOM 774 O O . GLY A 1 91 ? -2.848 -49.25 -29.547 1 60.62 91 GLY A O 1
ATOM 775 N N . PHE A 1 92 ? -1.952 -48.219 -27.844 1 57.91 92 PHE A N 1
ATOM 776 C CA . PHE A 1 92 ? -3.154 -47.406 -27.641 1 57.91 92 PHE A CA 1
ATOM 777 C C . PHE A 1 92 ? -3.178 -46.219 -28.594 1 57.91 92 PHE A C 1
ATOM 779 O O . PHE A 1 92 ? -4.176 -45.5 -28.672 1 57.91 92 PHE A O 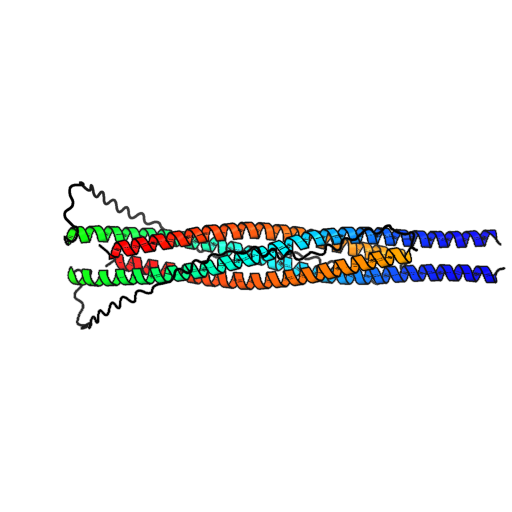1
ATOM 786 N N . GLU A 1 93 ? -2.068 -46 -29.219 1 55.69 93 GLU A N 1
ATOM 787 C CA . GLU A 1 93 ? -2.156 -44.906 -30.203 1 55.69 93 GLU A CA 1
ATOM 788 C C . GLU A 1 93 ? -2.963 -45.344 -31.422 1 55.69 93 GLU A C 1
ATOM 790 O O . GLU A 1 93 ? -2.781 -46.469 -31.922 1 55.69 93 GLU A O 1
ATOM 795 N N . SER A 1 94 ? -4.031 -44.938 -31.719 1 50.81 94 SER A N 1
ATOM 796 C CA . SER A 1 94 ? -4.625 -45.094 -33.062 1 50.81 94 SER A CA 1
ATOM 797 C C . SER A 1 94 ? -3.576 -44.938 -34.156 1 50.81 94 SER A C 1
ATOM 799 O O . SER A 1 94 ? -2.719 -44.062 -34.062 1 50.81 94 SER A O 1
ATOM 801 N N . VAL A 1 95 ? -3.463 -45.906 -35.188 1 45.88 95 VAL A N 1
ATOM 802 C CA . VAL A 1 95 ? -2.688 -46.062 -36.438 1 45.88 95 VAL A CA 1
ATOM 803 C C . VAL A 1 95 ? -2.664 -44.719 -37.188 1 45.88 95 VAL A C 1
ATOM 805 O O . VAL A 1 95 ? -3.207 -44.594 -38.281 1 45.88 95 VAL A O 1
ATOM 808 N N . ASN A 1 96 ? -2.762 -43.562 -36.781 1 42.38 96 ASN A N 1
ATOM 809 C CA . ASN A 1 96 ? -2.463 -42.781 -37.969 1 42.38 96 ASN A CA 1
ATOM 810 C C . ASN A 1 96 ? -1.008 -42.938 -38.406 1 42.38 96 ASN A C 1
ATOM 812 O O . ASN A 1 96 ? -0.146 -43.25 -37.594 1 42.38 96 ASN A O 1
ATOM 816 N N . ASN A 1 97 ? -0.552 -42.406 -39.719 1 39.34 97 ASN A N 1
ATOM 817 C CA . ASN A 1 97 ? 0.593 -42.656 -40.594 1 39.34 97 ASN A CA 1
ATOM 818 C C . ASN A 1 97 ? 1.912 -42.438 -39.875 1 39.34 97 ASN A C 1
ATOM 820 O O . ASN A 1 97 ? 1.935 -41.844 -38.781 1 39.34 97 ASN A O 1
ATOM 824 N N . ASN A 1 98 ? 2.977 -41.875 -40.781 1 34.31 98 ASN A N 1
ATOM 825 C CA . ASN A 1 98 ? 4.312 -41.938 -41.344 1 34.31 98 ASN A CA 1
ATOM 826 C C . ASN A 1 98 ? 5.312 -41.094 -40.562 1 34.31 98 ASN A C 1
ATOM 828 O O . ASN A 1 98 ? 6.391 -40.781 -41.062 1 34.31 98 ASN A O 1
ATOM 832 N N . GLU A 1 99 ? 4.957 -40.125 -39.75 1 38.94 99 GLU A N 1
ATOM 833 C CA . GLU A 1 99 ? 6.137 -39.25 -39.719 1 38.94 99 GLU A CA 1
ATOM 834 C C . GLU A 1 99 ? 7.277 -39.906 -38.938 1 38.94 99 GLU A C 1
ATOM 836 O O . GLU A 1 99 ? 7.051 -40.531 -37.906 1 38.94 99 G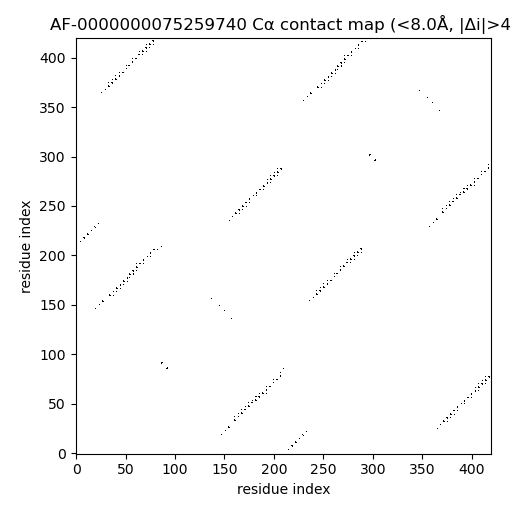LU A O 1
ATOM 841 N N . SER A 1 100 ? 8.461 -40.125 -39.594 1 37.22 100 SER A N 1
ATOM 842 C CA . SER A 1 100 ? 9.828 -40.5 -39.281 1 37.22 100 SER A CA 1
ATOM 843 C C . SER A 1 100 ? 10.352 -39.719 -38.062 1 37.22 100 SER A C 1
ATOM 845 O O . SER A 1 100 ? 10.578 -38.531 -38.156 1 37.22 100 SER A O 1
ATOM 847 N N . LYS A 1 101 ? 9.953 -40.094 -37.031 1 35.66 101 LYS A N 1
ATOM 848 C CA . LYS A 1 101 ? 10.453 -39.312 -35.875 1 35.66 101 LYS A CA 1
ATOM 849 C C . LYS A 1 101 ? 11.922 -39.625 -35.594 1 35.66 101 LYS A C 1
ATOM 851 O O . LYS A 1 101 ? 12.281 -40.781 -35.375 1 35.66 101 LYS A O 1
ATOM 856 N N . LYS A 1 102 ? 12.789 -38.875 -36.219 1 32.53 102 LYS A N 1
ATOM 857 C CA . LYS A 1 102 ? 14.141 -38.719 -35.688 1 32.53 102 LYS A CA 1
ATOM 858 C C . LYS A 1 102 ? 14.109 -38.375 -34.219 1 32.53 102 LYS A C 1
ATOM 860 O O . LYS A 1 102 ? 13.625 -37.312 -33.812 1 32.53 102 LYS A O 1
ATOM 865 N N . ILE A 1 103 ? 13.961 -39.375 -33.406 1 31.97 103 ILE A N 1
ATOM 866 C CA . ILE A 1 103 ? 13.984 -39.156 -31.953 1 31.97 103 ILE A CA 1
ATOM 867 C C . ILE A 1 103 ? 15.391 -38.75 -31.516 1 31.97 103 ILE A C 1
ATOM 869 O O . ILE A 1 103 ? 16.312 -39.562 -31.547 1 31.97 103 ILE A O 1
ATOM 873 N N . ASP A 1 104 ? 15.977 -37.656 -31.984 1 26.77 104 ASP A N 1
ATOM 874 C CA . ASP A 1 104 ? 17.203 -37.25 -31.312 1 26.77 104 ASP A CA 1
ATOM 875 C C . ASP A 1 104 ? 16.984 -37 -29.828 1 26.77 104 ASP A C 1
ATOM 877 O O . ASP A 1 104 ? 16.203 -36.125 -29.453 1 26.77 104 ASP A O 1
ATOM 881 N N . ASN A 1 105 ? 17.031 -38.031 -29.016 1 25.5 105 ASN A N 1
ATOM 882 C CA . ASN A 1 105 ? 16.922 -38.062 -27.562 1 25.5 105 ASN A CA 1
ATOM 883 C C . ASN A 1 105 ? 18.031 -37.219 -26.906 1 25.5 105 ASN A C 1
ATOM 885 O O . ASN A 1 105 ? 18.984 -37.781 -26.375 1 25.5 105 ASN A O 1
ATOM 889 N N . LYS A 1 106 ? 18.578 -36.156 -27.453 1 28.7 106 LYS A N 1
ATOM 890 C CA . LYS A 1 106 ? 19.594 -35.594 -26.562 1 28.7 106 LYS A CA 1
ATOM 891 C C . LYS A 1 106 ? 18.969 -35.156 -25.234 1 28.7 106 LYS A C 1
ATOM 893 O O . LYS A 1 106 ? 18.234 -34.156 -25.188 1 28.7 106 LYS A O 1
ATOM 898 N N . LEU A 1 107 ? 18.453 -36.156 -24.375 1 29.64 107 LEU A N 1
ATOM 899 C CA . LEU A 1 107 ? 18.141 -35.719 -23.031 1 29.64 107 LEU A CA 1
ATOM 900 C C . LEU A 1 107 ? 19.328 -35.031 -22.375 1 29.64 107 LEU A C 1
ATOM 902 O O . LEU A 1 107 ? 20.312 -35.719 -22.031 1 29.64 107 LEU A O 1
ATOM 906 N N . ASN A 1 108 ? 19.906 -34 -23.031 1 26.52 108 ASN A N 1
ATOM 907 C CA . ASN A 1 108 ? 20.984 -33.344 -22.312 1 26.52 108 ASN A CA 1
ATOM 908 C C . ASN A 1 108 ? 20.562 -32.875 -20.922 1 26.52 108 ASN A C 1
ATOM 910 O O . ASN A 1 108 ? 19.531 -32.219 -20.766 1 26.52 108 ASN A O 1
ATOM 914 N N . ASP A 1 109 ? 20.875 -33.75 -19.984 1 29.22 109 ASP A N 1
ATOM 915 C CA . ASP A 1 109 ? 20.828 -33.594 -18.531 1 29.22 109 ASP A CA 1
ATOM 916 C C . ASP A 1 109 ? 21.5 -32.281 -18.109 1 29.22 109 ASP A C 1
ATOM 918 O O . ASP A 1 109 ? 22.734 -32.188 -18.141 1 29.22 109 ASP A O 1
ATOM 922 N N . THR A 1 110 ? 21.281 -31.203 -18.766 1 25.47 110 THR A N 1
ATOM 923 C CA . THR A 1 110 ? 22 -30.078 -18.172 1 25.47 110 THR A CA 1
ATOM 924 C C . THR A 1 110 ? 21.516 -29.844 -16.734 1 25.47 110 THR A C 1
ATOM 926 O O . THR A 1 110 ? 20.328 -29.672 -16.484 1 25.47 110 THR A O 1
ATOM 929 N N . THR A 1 111 ? 22.281 -30.484 -15.844 1 23.86 111 THR A N 1
ATOM 930 C CA . THR A 1 111 ? 22.281 -30.359 -14.391 1 23.86 111 THR A CA 1
ATOM 931 C C . THR A 1 111 ? 22.375 -28.891 -13.984 1 23.86 111 THR A C 1
ATOM 933 O O . THR A 1 111 ? 23.391 -28.234 -14.25 1 23.86 111 THR A O 1
ATOM 936 N N . ILE A 1 112 ? 21.312 -28.203 -14.258 1 24.03 112 ILE A N 1
ATOM 937 C CA . ILE A 1 112 ? 21.375 -26.828 -13.797 1 24.03 112 ILE A CA 1
ATOM 938 C C . ILE A 1 112 ? 21.516 -26.781 -12.273 1 24.03 112 ILE A C 1
ATOM 940 O O . ILE A 1 112 ? 20.703 -27.391 -11.562 1 24.03 112 ILE A O 1
ATOM 944 N N . LYS A 1 113 ? 22.75 -26.703 -11.805 1 23.11 113 LYS A N 1
ATOM 945 C CA . LYS A 1 113 ? 23.094 -26.422 -10.414 1 23.11 113 LYS A CA 1
ATOM 946 C C . LYS A 1 113 ? 22.375 -25.156 -9.93 1 23.11 113 LYS A C 1
ATOM 948 O O . LYS A 1 113 ? 22.594 -24.062 -10.469 1 23.11 113 LYS A O 1
ATOM 953 N N . GLU A 1 114 ? 21.094 -25.219 -9.773 1 24.09 114 GLU A N 1
ATOM 954 C CA . GLU A 1 114 ? 20.516 -24 -9.203 1 24.09 114 GLU A CA 1
ATOM 955 C C . GLU A 1 114 ? 21.094 -23.719 -7.82 1 24.09 114 GLU A C 1
ATOM 957 O O . GLU A 1 114 ? 21.125 -24.594 -6.953 1 24.09 114 GLU A O 1
ATOM 962 N N . LYS A 1 115 ? 22.203 -23 -7.785 1 21.86 115 LYS A N 1
ATOM 963 C CA . LYS A 1 115 ? 22.672 -22.375 -6.551 1 21.86 115 LYS A CA 1
ATOM 964 C C . LYS A 1 115 ? 21.531 -21.672 -5.824 1 21.86 115 LYS A C 1
ATOM 966 O O . LYS A 1 115 ? 20.844 -20.828 -6.414 1 21.86 115 LYS A O 1
ATOM 971 N N . ASN A 1 116 ? 20.75 -22.516 -5.148 1 21.22 116 ASN A N 1
ATOM 972 C CA . ASN A 1 116 ? 19.859 -21.891 -4.188 1 21.22 116 ASN A CA 1
ATOM 973 C C . ASN A 1 116 ? 20.547 -20.797 -3.391 1 21.22 116 ASN A C 1
ATOM 975 O O . ASN A 1 116 ? 21.547 -21.047 -2.713 1 21.22 116 ASN A O 1
ATOM 979 N N . THR A 1 117 ? 20.781 -19.672 -4.113 1 23.03 117 THR A N 1
ATOM 980 C CA . THR A 1 117 ? 21.234 -18.547 -3.312 1 23.03 117 THR A CA 1
ATOM 981 C C . THR A 1 117 ? 20.297 -18.312 -2.129 1 23.03 117 THR A C 1
ATOM 983 O O . THR A 1 117 ? 19.078 -18.344 -2.283 1 23.03 117 THR A O 1
ATOM 986 N N . ASN A 1 118 ? 20.734 -18.891 -1.035 1 20.34 118 ASN A N 1
ATOM 987 C CA . ASN A 1 118 ? 20.25 -18.547 0.301 1 20.34 118 ASN A CA 1
ATOM 988 C C . ASN A 1 118 ? 20.078 -17.047 0.473 1 20.34 118 ASN A C 1
ATOM 990 O O . ASN A 1 118 ? 21.031 -16.281 0.296 1 20.34 118 ASN A O 1
ATOM 994 N N . TYR A 1 119 ? 18.906 -16.578 -0.09 1 21.56 119 TYR A N 1
ATOM 995 C CA . TYR A 1 119 ? 18.594 -15.188 0.227 1 21.56 119 TYR A CA 1
ATOM 996 C C . TYR A 1 119 ? 18.562 -14.961 1.734 1 21.56 119 TYR A C 1
ATOM 998 O O . TYR A 1 119 ? 17.766 -15.586 2.441 1 21.56 119 TYR A O 1
ATOM 1006 N N . LYS A 1 120 ? 19.672 -15.078 2.406 1 21.59 120 LYS A N 1
ATOM 1007 C CA . LYS A 1 120 ? 19.594 -14.539 3.762 1 21.59 120 LYS A CA 1
ATOM 1008 C C . LYS A 1 120 ? 19.062 -13.109 3.762 1 21.59 120 LYS A C 1
ATOM 1010 O O . LYS A 1 120 ? 19.656 -12.227 3.148 1 21.59 120 LYS A O 1
ATOM 1015 N N . ASN A 1 121 ? 17.688 -13.047 3.539 1 22.58 121 ASN A N 1
ATOM 1016 C CA . ASN A 1 121 ? 17.125 -11.711 3.713 1 22.58 121 ASN A CA 1
ATOM 1017 C C . ASN A 1 121 ? 17.531 -11.102 5.051 1 22.58 121 ASN A C 1
ATOM 1019 O O . ASN A 1 121 ? 17.031 -11.523 6.102 1 22.58 121 ASN A O 1
ATOM 1023 N N . SER A 1 122 ? 18.797 -11.234 5.398 1 20.94 122 SER A N 1
ATOM 1024 C CA . SER A 1 122 ? 18.953 -10.492 6.641 1 20.94 122 SER A CA 1
ATOM 1025 C C . SER A 1 122 ? 18.531 -9.031 6.469 1 20.94 122 SER A C 1
ATOM 1027 O O . SER A 1 122 ? 19.141 -8.289 5.703 1 20.94 122 SER A O 1
ATOM 1029 N N . TYR A 1 123 ? 17.219 -8.906 6.258 1 21.94 123 TYR A N 1
ATOM 1030 C CA . TYR A 1 123 ? 16.797 -7.512 6.328 1 21.94 123 TYR A CA 1
ATOM 1031 C C . TYR A 1 123 ? 17.438 -6.809 7.52 1 21.94 123 TYR A C 1
ATOM 1033 O O . TYR A 1 123 ? 17.203 -7.188 8.672 1 21.94 123 TYR A O 1
ATOM 1041 N N . ALA A 1 124 ? 18.719 -6.617 7.406 1 19.28 124 ALA A N 1
ATOM 1042 C CA . ALA A 1 124 ? 19.281 -5.754 8.445 1 19.28 124 ALA A CA 1
ATOM 1043 C C . ALA A 1 124 ? 18.484 -4.461 8.57 1 19.28 124 ALA A C 1
ATOM 1045 O O . ALA A 1 124 ? 18.172 -3.82 7.566 1 19.28 124 ALA A O 1
ATOM 1046 N N . LYS A 1 125 ? 17.625 -4.422 9.578 1 25.62 125 LYS A N 1
ATOM 1047 C CA . LYS A 1 125 ? 16.969 -3.227 10.102 1 25.62 125 LYS A CA 1
ATOM 1048 C C . LYS A 1 125 ? 17.953 -2.07 10.234 1 25.62 125 LYS A C 1
ATOM 1050 O O . LYS A 1 125 ? 18.922 -2.152 11 1 25.62 125 LYS A O 1
ATOM 1055 N N . THR A 1 126 ? 18.422 -1.64 9.016 1 22.33 126 THR A N 1
ATOM 1056 C CA . THR A 1 126 ? 19.172 -0.421 9.266 1 22.33 126 THR A CA 1
ATOM 1057 C C . THR A 1 126 ? 18.344 0.578 10.07 1 22.33 126 THR A C 1
ATOM 1059 O O . THR A 1 126 ? 17.25 0.949 9.656 1 22.33 126 THR A O 1
ATOM 1062 N N . ASN A 1 127 ? 18.562 0.497 11.305 1 22.69 127 ASN A N 1
ATOM 1063 C CA . ASN A 1 127 ? 18.172 1.513 12.273 1 22.69 127 ASN A CA 1
ATOM 1064 C C . ASN A 1 127 ? 18.594 2.908 11.828 1 22.69 127 ASN A C 1
ATOM 1066 O O . ASN A 1 127 ? 19.766 3.281 11.984 1 22.69 127 ASN A O 1
ATOM 1070 N N . ASN A 1 128 ? 18.453 3.096 10.461 1 22.66 128 ASN A N 1
ATOM 1071 C CA . ASN A 1 128 ? 18.828 4.504 10.398 1 22.66 128 ASN A CA 1
ATOM 1072 C C . ASN A 1 128 ? 18.016 5.348 11.375 1 22.66 128 ASN A C 1
ATOM 1074 O O . ASN A 1 128 ? 16.797 5.414 11.281 1 22.66 128 ASN A O 1
ATOM 1078 N N . ARG A 1 129 ? 18.406 5.301 12.531 1 24.27 129 ARG A N 1
ATOM 1079 C CA . ARG A 1 129 ? 17.984 6.277 13.531 1 24.27 129 ARG A CA 1
ATOM 1080 C C . ARG A 1 129 ? 18 7.691 12.961 1 24.27 129 ARG A C 1
ATOM 1082 O O . ARG A 1 129 ? 19.078 8.273 12.773 1 24.27 129 ARG A O 1
ATOM 1089 N N . THR A 1 130 ? 17.359 7.852 11.781 1 24.31 130 THR A N 1
ATOM 1090 C CA . THR A 1 130 ? 17.375 9.297 11.586 1 24.31 130 THR A CA 1
ATOM 1091 C C . THR A 1 130 ? 16.906 10.016 12.844 1 24.31 130 THR A C 1
ATOM 1093 O O . THR A 1 130 ? 15.859 9.68 13.398 1 24.31 130 THR A O 1
ATOM 1096 N N . ASP A 1 131 ? 17.828 10.531 13.539 1 25.95 131 ASP A N 1
ATOM 1097 C CA . ASP A 1 131 ? 17.609 11.523 14.586 1 25.95 131 ASP A CA 1
ATOM 1098 C C . ASP A 1 131 ? 16.484 12.484 14.203 1 25.95 131 ASP A C 1
ATOM 1100 O O . ASP A 1 131 ? 16.609 13.258 13.25 1 25.95 131 ASP A O 1
ATOM 1104 N N . ALA A 1 132 ? 15.289 11.883 14 1 30.94 132 ALA A N 1
ATOM 1105 C CA . ALA A 1 132 ? 14.25 12.906 14.039 1 30.94 132 ALA A CA 1
ATOM 1106 C C . ALA A 1 132 ? 14.594 14.016 15.023 1 30.94 132 ALA A C 1
ATOM 1108 O O . ALA A 1 132 ? 14.547 13.805 16.234 1 30.94 132 ALA A O 1
ATOM 1109 N N . ASN A 1 133 ? 15.555 14.75 14.703 1 26.56 133 ASN A N 1
ATOM 1110 C CA . ASN A 1 133 ? 15.727 15.938 15.539 1 26.56 133 ASN A CA 1
ATOM 1111 C C . ASN A 1 133 ? 14.383 16.547 15.93 1 26.56 133 ASN A C 1
ATOM 1113 O O . ASN A 1 133 ? 13.664 17.078 15.078 1 26.56 133 ASN A O 1
ATOM 1117 N N . THR A 1 134 ? 13.648 15.672 16.672 1 31.12 134 THR A N 1
ATOM 1118 C CA . THR A 1 134 ? 12.562 16.359 17.375 1 31.12 134 THR A CA 1
ATOM 1119 C C . THR A 1 134 ? 12.95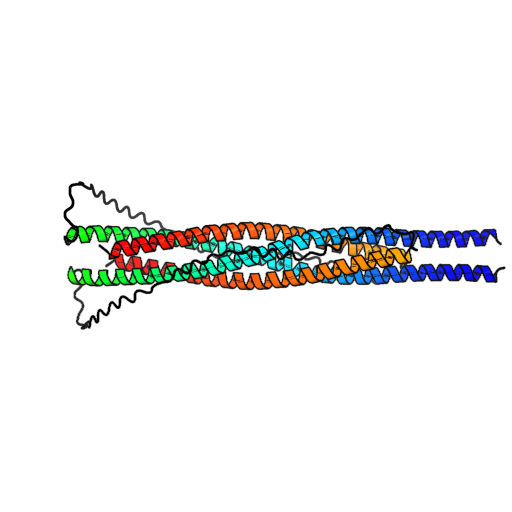3 17.781 17.719 1 31.12 134 THR A C 1
ATOM 1121 O O . THR A 1 134 ? 13.969 18.016 18.391 1 31.12 134 THR A O 1
ATOM 1124 N N . LEU A 1 135 ? 12.805 18.594 16.797 1 30.14 135 LEU A N 1
ATOM 1125 C CA . LEU A 1 135 ? 12.93 19.953 17.312 1 30.14 135 LEU A CA 1
ATOM 1126 C C . LEU A 1 135 ? 12.305 20.078 18.703 1 30.14 135 LEU A C 1
ATOM 1128 O O . LEU A 1 135 ? 11.102 19.906 18.859 1 30.14 135 LEU A O 1
ATOM 1132 N N . ARG A 1 136 ? 12.992 19.453 19.609 1 33.97 136 ARG A N 1
ATOM 1133 C CA . ARG A 1 136 ? 12.688 19.844 20.984 1 33.97 136 ARG A CA 1
ATOM 1134 C C . ARG A 1 136 ? 12.438 21.344 21.078 1 33.97 136 ARG A C 1
ATOM 1136 O O . ARG A 1 136 ? 13.352 22.156 20.844 1 33.97 136 ARG A O 1
ATOM 1143 N N . VAL A 1 137 ? 11.234 21.688 20.891 1 35.47 137 VAL A N 1
ATOM 1144 C CA . VAL A 1 137 ? 10.93 23.016 21.391 1 35.47 137 VAL A CA 1
ATOM 1145 C C . VAL A 1 137 ? 11.445 23.172 22.812 1 35.47 137 VAL A C 1
ATOM 1147 O O . VAL A 1 137 ? 10.938 22.531 23.734 1 35.47 137 VAL A O 1
ATOM 1150 N N . LYS A 1 138 ? 12.758 23.125 23 1 33.34 138 LYS A N 1
ATOM 1151 C CA . LYS A 1 138 ? 13.234 23.578 24.297 1 33.34 138 LYS A CA 1
ATOM 1152 C C . LYS A 1 138 ? 12.453 24.797 24.781 1 33.34 138 LYS A C 1
ATOM 1154 O O . LYS A 1 138 ? 12.375 25.797 24.078 1 33.34 138 LYS A O 1
ATOM 1159 N N . SER A 1 139 ? 11.516 24.438 25.594 1 31.41 139 SER A N 1
ATOM 1160 C CA . SER A 1 139 ? 11 25.578 26.359 1 31.41 139 SER A CA 1
ATOM 1161 C C . SER A 1 139 ? 12.133 26.375 26.984 1 31.41 139 SER A C 1
ATOM 1163 O O . SER A 1 139 ? 12.75 25.938 27.953 1 31.41 139 SER A O 1
ATOM 1165 N N . ASP A 1 140 ? 13.086 26.828 26.234 1 35.94 140 ASP A N 1
ATOM 1166 C CA . ASP A 1 140 ? 13.945 27.75 26.969 1 35.94 140 ASP A CA 1
ATOM 1167 C C . ASP A 1 140 ? 13.148 28.547 28 1 35.94 140 ASP A C 1
ATOM 1169 O O . ASP A 1 140 ? 11.945 28.766 27.828 1 35.94 140 ASP A O 1
ATOM 1173 N N . PRO A 1 141 ? 13.656 28.719 29.188 1 37.34 141 PRO A N 1
ATOM 1174 C CA . PRO A 1 141 ? 13.016 29.672 30.109 1 37.34 141 PRO A CA 1
ATOM 1175 C C . PRO A 1 141 ? 12.539 30.938 29.406 1 37.34 141 PRO A C 1
ATOM 1177 O O . PRO A 1 141 ? 13.242 31.484 28.547 1 37.34 141 PRO A O 1
ATOM 1180 N N . GLU A 1 142 ? 11.227 31.016 29.016 1 42.84 142 GLU A N 1
ATOM 1181 C CA . GLU A 1 142 ? 10.602 32.25 28.609 1 42.84 142 GLU A CA 1
ATOM 1182 C C . GLU A 1 142 ? 11.312 33.469 29.219 1 42.84 142 GLU A C 1
ATOM 1184 O O . GLU A 1 142 ? 11.094 33.812 30.391 1 42.84 142 GLU A O 1
ATOM 1189 N N . GLY A 1 143 ? 12.484 33.594 29.156 1 41.75 143 GLY A N 1
ATOM 1190 C CA . GLY A 1 143 ? 12.859 34.938 29.547 1 41.75 143 GLY A CA 1
ATOM 1191 C C . GLY A 1 143 ? 11.859 36 29.094 1 41.75 143 GLY A C 1
ATOM 1192 O O . GLY A 1 143 ? 11.07 35.75 28.188 1 41.75 143 GLY A O 1
ATOM 1193 N N . LYS A 1 144 ? 11.336 37.062 29.969 1 52.69 144 LYS A N 1
ATOM 1194 C CA . LYS A 1 144 ? 10.438 38.219 29.969 1 52.69 144 LYS A CA 1
ATOM 1195 C C . LYS A 1 144 ? 10.547 39 28.656 1 52.69 144 LYS A C 1
ATOM 1197 O O . LYS A 1 144 ? 11.195 40.031 28.594 1 52.69 144 LYS A O 1
ATOM 1202 N N . GLY A 1 145 ? 10.859 38.469 27.484 1 58.19 145 GLY A N 1
ATOM 1203 C CA . GLY A 1 145 ? 10.961 39.375 26.344 1 58.19 145 GLY A CA 1
ATOM 1204 C C . GLY A 1 145 ? 9.648 40.031 25.984 1 58.19 145 GLY A C 1
ATOM 1205 O O . GLY A 1 145 ? 8.594 39.656 26.516 1 58.19 145 GLY A O 1
ATOM 1206 N N . THR A 1 146 ? 9.648 41.156 25.203 1 79.5 146 THR A N 1
ATOM 1207 C CA . THR A 1 146 ? 8.508 41.938 24.734 1 79.5 146 THR A CA 1
ATOM 1208 C C . THR A 1 146 ? 7.578 41.062 23.891 1 79.5 146 THR A C 1
ATOM 1210 O O . THR A 1 146 ? 7.957 39.938 23.484 1 79.5 146 THR A O 1
ATOM 1213 N N . PHE A 1 147 ? 6.383 41.281 23.969 1 80.56 147 PHE A N 1
ATOM 1214 C CA . PHE A 1 147 ? 5.387 40.625 23.141 1 80.56 147 PHE A CA 1
ATOM 1215 C C . PHE A 1 147 ? 5.957 40.312 21.75 1 80.56 147 PHE A C 1
ATOM 1217 O O . PHE A 1 147 ? 5.812 39.188 21.25 1 80.56 147 PHE A O 1
ATOM 1224 N N . ASP A 1 148 ? 6.715 41.188 21.266 1 81.44 148 ASP A N 1
ATOM 1225 C CA . ASP A 1 148 ? 7.23 41.062 19.906 1 81.44 148 ASP A CA 1
ATOM 1226 C C . ASP A 1 148 ? 8.211 39.906 19.781 1 81.44 148 ASP A C 1
ATOM 1228 O O . ASP A 1 148 ? 8.164 39.156 18.812 1 81.44 148 ASP A O 1
ATOM 1232 N N . GLU A 1 149 ? 9.047 39.75 20.719 1 86.5 149 GLU A N 1
ATOM 1233 C CA . GLU A 1 149 ? 10.062 38.719 20.688 1 86.5 149 GLU A CA 1
ATOM 1234 C C . GLU A 1 149 ? 9.445 37.312 20.812 1 86.5 149 GLU A C 1
ATOM 1236 O O . GLU A 1 149 ? 9.797 36.406 20.062 1 86.5 149 GLU A O 1
ATOM 1241 N N . LYS A 1 150 ? 8.516 37.156 21.719 1 88.38 150 LYS A N 1
ATOM 1242 C CA . LYS A 1 150 ? 7.859 35.875 21.922 1 88.38 150 LYS A CA 1
ATOM 1243 C C . LYS A 1 150 ? 7.02 35.469 20.703 1 88.38 150 LYS A C 1
ATOM 1245 O O . LYS A 1 150 ? 7.043 34.344 20.281 1 88.38 150 LYS A O 1
ATOM 1250 N N . TYR A 1 151 ? 6.273 36.375 20.203 1 88.56 151 TYR A N 1
ATOM 1251 C CA . TYR A 1 151 ? 5.41 36.156 19.047 1 88.56 151 TYR A CA 1
ATOM 1252 C C . TYR A 1 151 ? 6.227 35.75 17.828 1 88.56 151 TYR A C 1
ATOM 1254 O O . TYR A 1 151 ? 5.871 34.812 17.125 1 88.56 151 TYR A O 1
ATOM 1262 N N . GLU A 1 152 ? 7.328 36.438 17.609 1 85.38 152 GLU A N 1
ATOM 1263 C CA . GLU A 1 152 ? 8.203 36.125 16.484 1 85.38 152 GLU A CA 1
ATOM 1264 C C . GLU A 1 152 ? 8.812 34.75 16.641 1 85.38 152 GLU A C 1
ATOM 1266 O O . GLU A 1 152 ? 8.961 34.031 15.656 1 85.38 152 GLU A O 1
ATOM 1271 N N . ARG A 1 153 ? 9.195 34.406 17.797 1 90 153 ARG A N 1
ATOM 1272 C CA . ARG A 1 153 ? 9.766 33.094 18.062 1 90 153 ARG A CA 1
ATOM 1273 C C . ARG A 1 153 ? 8.742 31.984 17.766 1 90 153 ARG A C 1
ATOM 1275 O O . ARG A 1 153 ? 9.07 31 17.125 1 90 153 ARG A O 1
ATOM 1282 N N . ASP A 1 154 ? 7.508 32.25 18.297 1 89.38 154 ASP A N 1
ATOM 1283 C CA . ASP A 1 154 ? 6.453 31.25 18.094 1 89.38 154 ASP A CA 1
ATOM 1284 C C . ASP A 1 154 ? 6.078 31.141 16.609 1 89.38 154 ASP A C 1
ATOM 1286 O O . ASP A 1 154 ? 5.801 30.047 16.125 1 89.38 154 ASP A O 1
ATOM 1290 N N . LEU A 1 155 ? 6.105 32.156 15.93 1 88.75 155 LEU A N 1
ATOM 1291 C CA . LEU A 1 155 ? 5.836 32.156 14.492 1 88.75 155 LEU A CA 1
ATOM 1292 C C . LEU A 1 155 ? 6.926 31.391 13.742 1 88.75 155 LEU A C 1
ATOM 1294 O O . LEU A 1 155 ? 6.637 30.672 12.789 1 88.75 155 LEU A O 1
ATOM 1298 N N . ASN A 1 156 ? 8.133 31.641 14.156 1 89.19 156 ASN A N 1
ATOM 1299 C CA . ASN A 1 156 ? 9.234 30.922 13.539 1 89.19 156 ASN A CA 1
ATOM 1300 C C . ASN A 1 156 ? 9.125 29.422 13.773 1 89.19 156 ASN A C 1
ATOM 1302 O O . ASN A 1 156 ? 9.383 28.625 12.867 1 89.19 156 ASN A O 1
ATOM 1306 N N . THR A 1 157 ? 8.797 29.031 14.977 1 92.19 157 THR A N 1
ATOM 1307 C CA . THR A 1 157 ? 8.57 27.625 15.297 1 92.19 157 THR A CA 1
ATOM 1308 C C . THR A 1 157 ? 7.473 27.031 14.414 1 92.19 157 THR A C 1
ATOM 1310 O O . THR A 1 157 ? 7.637 25.953 13.852 1 92.19 157 THR A O 1
ATOM 1313 N N . LEU A 1 158 ? 6.355 27.734 14.32 1 90.44 158 LEU A N 1
ATOM 1314 C CA . LEU A 1 158 ? 5.238 27.281 13.492 1 90.44 158 LEU A CA 1
ATOM 1315 C C . LEU A 1 158 ? 5.664 27.141 12.031 1 90.44 158 LEU A C 1
ATOM 1317 O O . LEU A 1 158 ? 5.328 26.156 11.383 1 90.44 158 LEU A O 1
ATOM 1321 N N . SER A 1 159 ? 6.355 28.188 11.555 1 88.38 159 SER A N 1
ATOM 1322 C CA . SER A 1 159 ? 6.844 28.141 10.18 1 88.38 159 SER A CA 1
ATOM 1323 C C . SER A 1 159 ? 7.699 26.906 9.93 1 88.38 159 SER A C 1
ATOM 1325 O O . SER A 1 159 ? 7.551 26.234 8.906 1 88.38 159 SER A O 1
ATOM 1327 N N . SER A 1 160 ? 8.555 26.562 10.812 1 91.75 160 SER A N 1
ATOM 1328 C CA . SER A 1 160 ? 9.414 25.391 10.703 1 91.75 160 SER A CA 1
ATOM 1329 C C . SER A 1 160 ? 8.594 24.109 10.703 1 91.75 160 SER A C 1
ATOM 1331 O O . SER A 1 160 ? 8.867 23.188 9.93 1 91.75 160 SER A O 1
ATOM 1333 N N . MET A 1 161 ? 7.609 24.031 11.578 1 91.06 161 MET A N 1
ATOM 1334 C CA . MET A 1 161 ? 6.75 22.859 11.664 1 91.06 161 MET A CA 1
ATOM 1335 C C . MET A 1 161 ? 5.957 22.656 10.375 1 91.06 161 MET A C 1
ATOM 1337 O O . MET A 1 161 ? 5.793 21.531 9.906 1 91.06 161 MET A O 1
ATOM 1341 N N . LEU A 1 162 ? 5.477 23.703 9.867 1 92.81 162 LEU A N 1
ATOM 1342 C CA . LEU A 1 162 ? 4.699 23.641 8.633 1 92.81 162 LEU A CA 1
ATOM 1343 C C . LEU A 1 162 ? 5.586 23.234 7.461 1 92.81 162 LEU A C 1
ATOM 1345 O O . LEU A 1 162 ? 5.145 22.516 6.562 1 92.81 162 LEU A O 1
ATOM 1349 N N . ASP A 1 163 ? 6.789 23.75 7.402 1 92.19 163 ASP A N 1
ATOM 1350 C CA . ASP A 1 163 ? 7.754 23.328 6.383 1 92.19 163 ASP A CA 1
ATOM 1351 C C . ASP A 1 163 ? 8.016 21.828 6.457 1 92.19 163 ASP A C 1
ATOM 1353 O O . ASP A 1 163 ? 8.055 21.156 5.426 1 92.19 163 ASP A O 1
ATOM 1357 N N . GLU A 1 164 ? 8.211 21.359 7.621 1 94.31 164 GLU A N 1
ATOM 1358 C CA . GLU A 1 164 ? 8.422 19.922 7.82 1 94.31 164 GLU A CA 1
ATOM 1359 C C . GLU A 1 164 ? 7.215 19.125 7.367 1 94.31 164 GLU A C 1
ATOM 1361 O O . GLU A 1 164 ? 7.363 18.062 6.738 1 94.31 164 GLU A O 1
ATOM 1366 N N . LEU A 1 165 ? 6.055 19.562 7.812 1 93.69 165 LEU A N 1
ATOM 1367 C CA . LEU A 1 165 ? 4.828 18.891 7.395 1 93.69 165 LEU A CA 1
ATOM 1368 C C . LEU A 1 165 ? 4.715 18.859 5.875 1 93.69 165 LEU A C 1
ATOM 1370 O O . LEU A 1 165 ? 4.293 17.859 5.297 1 93.69 165 LEU A O 1
ATOM 1374 N N . HIS A 1 166 ? 5.047 20 5.242 1 91.88 166 HIS A N 1
ATOM 1375 C CA . HIS A 1 166 ? 5.055 20.078 3.783 1 91.88 166 HIS A CA 1
ATOM 1376 C C . HIS A 1 166 ? 6.016 19.047 3.188 1 91.88 166 HIS A C 1
ATOM 1378 O O . HIS A 1 166 ? 5.66 18.328 2.25 1 91.88 166 HIS A O 1
ATOM 1384 N N . THR A 1 167 ? 7.223 18.969 3.648 1 93.44 167 THR A N 1
ATOM 1385 C CA . THR A 1 167 ? 8.242 18.031 3.174 1 93.44 167 THR A CA 1
ATOM 1386 C C . THR A 1 167 ? 7.785 16.594 3.355 1 93.44 167 THR A C 1
ATOM 1388 O O . THR A 1 167 ? 7.953 15.766 2.457 1 93.44 167 THR A O 1
ATOM 1391 N N . ARG A 1 168 ? 7.188 16.312 4.5 1 92.56 168 ARG A N 1
ATOM 1392 C CA . ARG A 1 168 ? 6.691 14.961 4.77 1 92.56 168 ARG A CA 1
ATOM 1393 C C . ARG A 1 168 ? 5.578 14.586 3.801 1 92.56 168 ARG A C 1
ATOM 1395 O O . ARG A 1 168 ? 5.52 13.445 3.324 1 92.56 168 ARG A O 1
ATOM 1402 N N . ALA A 1 169 ? 4.707 15.5 3.578 1 94 169 ALA A N 1
ATOM 1403 C CA . ALA A 1 169 ? 3.627 15.25 2.625 1 94 169 ALA A CA 1
ATOM 1404 C C . ALA A 1 169 ? 4.184 14.898 1.248 1 94 169 ALA A C 1
ATOM 1406 O O . ALA A 1 169 ? 3.668 14 0.577 1 94 169 ALA A O 1
ATOM 1407 N N . LEU A 1 170 ? 5.277 15.578 0.822 1 92.62 170 LEU A N 1
ATOM 1408 C CA . LEU A 1 170 ? 5.91 15.289 -0.459 1 92.62 170 LEU A CA 1
ATOM 1409 C C . LEU A 1 170 ? 6.531 13.891 -0.453 1 92.62 170 LEU A C 1
ATOM 1411 O O . LEU A 1 170 ? 6.391 13.141 -1.422 1 92.62 170 LEU A O 1
ATOM 1415 N N . VAL A 1 171 ? 7.203 13.562 0.634 1 93.88 171 VAL A N 1
ATOM 1416 C CA . VAL A 1 171 ? 7.824 12.25 0.786 1 93.88 171 VAL A CA 1
ATOM 1417 C C . VAL A 1 171 ? 6.754 11.164 0.707 1 93.88 171 VAL A C 1
ATOM 1419 O O . VAL A 1 171 ? 6.926 10.164 -0 1 93.88 171 VAL A O 1
ATOM 1422 N N . MET A 1 172 ? 5.691 11.375 1.436 1 94 172 MET A N 1
ATOM 1423 C CA . MET A 1 172 ? 4.594 10.414 1.43 1 94 172 MET A CA 1
ATOM 1424 C C . MET A 1 172 ? 3.986 10.289 0.037 1 94 172 MET A C 1
ATOM 1426 O O . MET A 1 172 ? 3.689 9.188 -0.419 1 94 172 MET A O 1
ATOM 1430 N N . GLY A 1 173 ? 3.803 11.469 -0.533 1 89.56 173 GLY A N 1
ATOM 1431 C CA . GLY A 1 173 ? 3.305 11.438 -1.899 1 89.56 173 GLY A CA 1
ATOM 1432 C C . GLY A 1 173 ? 4.176 10.625 -2.836 1 89.56 173 GLY A C 1
ATOM 1433 O O . GLY A 1 173 ? 3.668 9.867 -3.666 1 89.56 173 GLY A O 1
ATOM 1434 N N . ASN A 1 174 ? 5.418 10.75 -2.732 1 93.69 174 ASN A N 1
ATOM 1435 C CA . ASN A 1 174 ? 6.352 9.992 -3.557 1 93.69 174 ASN A CA 1
ATOM 1436 C C . ASN A 1 174 ? 6.305 8.5 -3.232 1 93.69 174 ASN A C 1
ATOM 1438 O O . ASN A 1 174 ? 6.359 7.66 -4.137 1 93.69 174 ASN A O 1
ATOM 1442 N N . ALA A 1 175 ? 6.254 8.148 -1.932 1 95.5 175 ALA A N 1
ATOM 1443 C CA . ALA A 1 175 ? 6.141 6.754 -1.513 1 95.5 175 ALA A CA 1
ATOM 1444 C C . ALA A 1 175 ? 4.887 6.109 -2.09 1 95.5 175 ALA A C 1
ATOM 1446 O O . ALA A 1 175 ? 4.934 4.984 -2.594 1 95.5 175 ALA A O 1
ATOM 1447 N N . ILE A 1 176 ? 3.832 6.805 -2.049 1 95 176 ILE A N 1
ATOM 1448 C CA . ILE A 1 176 ? 2.551 6.316 -2.551 1 95 176 ILE A CA 1
ATOM 1449 C C . ILE A 1 176 ? 2.646 6.07 -4.055 1 95 176 ILE A C 1
ATOM 1451 O O . ILE A 1 176 ? 2.16 5.055 -4.555 1 95 176 ILE A O 1
ATOM 1455 N N . ASN A 1 177 ? 3.268 7.031 -4.762 1 92.69 177 ASN A N 1
ATOM 1456 C CA . ASN A 1 177 ? 3.459 6.848 -6.195 1 92.69 177 ASN A CA 1
ATOM 1457 C C . ASN A 1 177 ? 4.285 5.602 -6.5 1 92.69 177 ASN A C 1
ATOM 1459 O O . ASN A 1 177 ? 3.959 4.84 -7.41 1 92.69 177 ASN A O 1
ATOM 1463 N N . GLU A 1 178 ? 5.328 5.379 -5.77 1 96.56 178 GLU A N 1
ATOM 1464 C CA . GLU A 1 178 ? 6.16 4.191 -5.926 1 96.56 178 GLU A CA 1
ATOM 1465 C C . GLU A 1 178 ? 5.367 2.918 -5.637 1 96.56 178 GLU A C 1
ATOM 1467 O O . GLU A 1 178 ? 5.461 1.94 -6.383 1 96.56 178 GLU A O 1
ATOM 1472 N N . GLN A 1 179 ? 4.617 2.99 -4.559 1 97.31 179 GLN A N 1
ATOM 1473 C CA . GLN A 1 179 ? 3.785 1.85 -4.188 1 97.31 179 GLN A CA 1
ATOM 1474 C C . GLN A 1 179 ? 2.771 1.529 -5.285 1 97.31 179 GLN A C 1
ATOM 1476 O O . GLN A 1 179 ? 2.523 0.359 -5.582 1 97.31 179 GLN A O 1
ATOM 1481 N N . ASN A 1 180 ? 2.188 2.57 -5.863 1 93.25 180 ASN A N 1
ATOM 1482 C CA . ASN A 1 180 ? 1.249 2.361 -6.961 1 93.25 180 ASN A CA 1
ATOM 1483 C C . ASN A 1 180 ? 1.908 1.636 -8.133 1 93.25 180 ASN A C 1
ATOM 1485 O O . ASN A 1 180 ? 1.307 0.746 -8.734 1 93.25 180 ASN A O 1
ATOM 1489 N N . ARG A 1 181 ? 3.076 1.997 -8.438 1 96.06 181 ARG A N 1
ATOM 1490 C CA . ARG A 1 181 ? 3.811 1.328 -9.508 1 96.06 181 ARG A CA 1
ATOM 1491 C C . ARG A 1 181 ? 4.09 -0.128 -9.148 1 96.06 181 ARG A C 1
ATOM 1493 O O . ARG A 1 181 ? 3.877 -1.025 -9.969 1 96.06 181 ARG A O 1
ATOM 1500 N N . LEU A 1 182 ? 4.559 -0.379 -7.91 1 97.62 182 LEU A N 1
ATOM 1501 C CA . LEU A 1 182 ? 4.879 -1.725 -7.445 1 97.62 182 LEU A CA 1
ATOM 1502 C C . LEU A 1 182 ? 3.639 -2.607 -7.438 1 97.62 182 LEU A C 1
ATOM 1504 O O . LEU A 1 182 ? 3.693 -3.77 -7.852 1 97.62 182 LEU A O 1
ATOM 1508 N N . LEU A 1 183 ? 2.57 -2.031 -6.984 1 96.56 183 LEU A N 1
ATOM 1509 C CA . LEU A 1 183 ? 1.318 -2.779 -6.941 1 96.56 183 LEU A CA 1
ATOM 1510 C C . LEU A 1 183 ? 0.841 -3.119 -8.352 1 96.56 183 LEU A C 1
ATOM 1512 O O . LEU A 1 183 ? 0.289 -4.199 -8.578 1 96.56 183 LEU A O 1
ATOM 1516 N N . GLY A 1 184 ? 1.008 -2.113 -9.242 1 94.38 184 GLY A N 1
ATOM 1517 C CA . GLY A 1 184 ? 0.722 -2.414 -10.633 1 94.38 184 GLY A CA 1
ATOM 1518 C C . GLY A 1 184 ? 1.522 -3.586 -11.164 1 94.38 184 GLY A C 1
ATOM 1519 O O . GLY A 1 184 ? 0.976 -4.461 -11.844 1 94.38 184 GLY A O 1
ATOM 1520 N N . ASP A 1 185 ? 2.789 -3.693 -10.906 1 96.62 185 ASP A N 1
ATOM 1521 C CA . ASP A 1 185 ? 3.67 -4.785 -11.305 1 96.62 185 ASP A CA 1
ATOM 1522 C C . ASP A 1 185 ? 3.213 -6.113 -10.703 1 96.62 185 ASP A C 1
ATOM 1524 O O . ASP A 1 185 ? 3.158 -7.129 -11.398 1 96.62 185 ASP A O 1
ATOM 1528 N N . VAL A 1 186 ? 2.932 -6.074 -9.391 1 97.94 186 VAL A N 1
ATOM 1529 C CA . VAL A 1 186 ? 2.477 -7.266 -8.688 1 97.94 186 VAL A CA 1
ATOM 1530 C C . VAL A 1 186 ? 1.216 -7.812 -9.352 1 97.94 186 VAL A C 1
ATOM 1532 O O . VAL A 1 186 ? 1.106 -9.016 -9.602 1 97.94 186 VAL A O 1
ATOM 1535 N N . ASN A 1 187 ? 0.255 -6.887 -9.641 1 94.81 187 ASN A N 1
ATOM 1536 C CA . ASN A 1 187 ? -0.991 -7.285 -10.289 1 94.81 187 ASN A CA 1
ATOM 1537 C C . ASN A 1 187 ? -0.734 -7.949 -11.641 1 94.81 187 ASN A C 1
ATOM 1539 O O . ASN A 1 187 ? -1.319 -8.984 -11.945 1 94.81 187 ASN A O 1
ATOM 1543 N N . GLU A 1 188 ? 0.075 -7.371 -12.445 1 95.94 188 GLU A N 1
ATOM 1544 C CA . GLU A 1 188 ? 0.399 -7.91 -13.758 1 95.94 188 GLU A CA 1
ATOM 1545 C C . GLU A 1 188 ? 1.06 -9.281 -13.648 1 95.94 188 GLU A C 1
ATOM 1547 O O . GLU A 1 188 ? 0.684 -10.219 -14.352 1 95.94 188 GLU A O 1
ATOM 1552 N N . LYS A 1 189 ? 2.051 -9.469 -12.789 1 96.69 189 LYS A N 1
ATOM 1553 C CA . LYS A 1 189 ? 2.756 -10.727 -12.586 1 96.69 189 LYS A CA 1
ATOM 1554 C C . LYS A 1 189 ? 1.806 -11.82 -12.102 1 96.69 189 LYS A C 1
ATOM 1556 O O . LYS A 1 189 ? 1.909 -12.977 -12.516 1 96.69 189 LYS A O 1
ATOM 1561 N N . MET A 1 190 ? 0.892 -11.414 -11.203 1 97.38 190 MET A N 1
ATOM 1562 C CA . MET A 1 190 ? -0.091 -12.359 -10.688 1 97.38 190 MET A CA 1
ATOM 1563 C C . MET A 1 190 ? -0.99 -12.875 -11.812 1 97.38 190 MET A C 1
ATOM 1565 O O . MET A 1 190 ? -1.266 -14.07 -11.891 1 97.38 190 MET A O 1
ATOM 1569 N N . GLU A 1 191 ? -1.432 -11.945 -12.648 1 93.31 191 GLU A N 1
ATOM 1570 C CA . GLU A 1 191 ? -2.271 -12.344 -13.773 1 93.31 191 GLU A CA 1
ATOM 1571 C C . GLU A 1 191 ? -1.546 -13.328 -14.688 1 93.31 191 GLU A C 1
ATOM 1573 O O . GLU A 1 191 ? -2.135 -14.305 -15.141 1 93.31 191 GLU A O 1
ATOM 1578 N N . HIS A 1 192 ? -0.29 -13.125 -14.875 1 96.19 192 HIS A N 1
ATOM 1579 C CA . HIS A 1 192 ? 0.518 -14.023 -15.695 1 96.19 192 HIS A CA 1
ATOM 1580 C C . HIS A 1 192 ? 0.681 -15.383 -15.016 1 96.19 192 HIS A C 1
ATOM 1582 O O . HIS A 1 192 ? 0.599 -16.422 -15.672 1 96.19 192 HIS A O 1
ATOM 1588 N N . ASN A 1 193 ? 0.985 -15.383 -13.711 1 96.25 193 ASN A N 1
ATOM 1589 C CA . ASN A 1 193 ? 1.119 -16.625 -12.961 1 96.25 193 ASN A CA 1
ATOM 1590 C C . ASN A 1 193 ? -0.168 -17.453 -13 1 96.25 193 ASN A C 1
ATOM 1592 O O . ASN A 1 193 ? -0.127 -18.672 -13.164 1 96.25 193 ASN A O 1
ATOM 1596 N N . ILE A 1 194 ? -1.329 -16.781 -12.875 1 96.19 194 ILE A N 1
ATOM 1597 C CA . ILE A 1 194 ? -2.627 -17.453 -12.914 1 96.19 194 ILE A CA 1
ATOM 1598 C C . ILE A 1 194 ? -2.842 -18.078 -14.281 1 96.19 194 ILE A C 1
ATOM 1600 O O . ILE A 1 194 ? -3.283 -19.234 -14.383 1 96.19 194 ILE A O 1
ATOM 1604 N N . GLU A 1 195 ? -2.504 -17.359 -15.336 1 95.44 195 GLU A N 1
ATOM 1605 C CA . GLU A 1 195 ? -2.611 -17.891 -16.688 1 95.44 195 GLU A CA 1
ATOM 1606 C C . GLU A 1 195 ? -1.722 -19.125 -16.875 1 95.44 195 GLU A C 1
ATOM 1608 O O . GLU A 1 195 ? -2.133 -20.109 -17.484 1 95.44 195 GLU A O 1
ATOM 1613 N N . LYS A 1 196 ? -0.556 -19.094 -16.375 1 96.62 196 LYS A N 1
ATOM 1614 C CA . LYS A 1 196 ? 0.386 -20.203 -16.5 1 96.62 196 LYS A CA 1
ATOM 1615 C C . LYS A 1 196 ? -0.131 -21.438 -15.773 1 96.62 196 LYS A C 1
ATOM 1617 O O . LYS A 1 196 ? -0.008 -22.562 -16.281 1 96.62 196 LYS A O 1
ATOM 1622 N N . ILE A 1 197 ? -0.672 -21.234 -14.594 1 96.62 197 ILE A N 1
ATOM 1623 C CA . ILE A 1 197 ? -1.233 -22.344 -13.836 1 96.62 197 ILE A CA 1
ATOM 1624 C C . ILE A 1 197 ? -2.375 -22.984 -14.625 1 96.62 197 ILE A C 1
ATOM 1626 O O . ILE A 1 197 ? -2.496 -24.219 -14.672 1 96.62 197 ILE A O 1
ATOM 1630 N N . GLN A 1 198 ? -3.188 -22.203 -15.273 1 94.5 198 GLN A N 1
ATOM 1631 C CA . GLN A 1 198 ? -4.297 -22.703 -16.078 1 94.5 198 GLN A CA 1
ATOM 1632 C C . GLN A 1 198 ? -3.791 -23.516 -17.266 1 94.5 198 GLN A C 1
ATOM 1634 O O . GLN A 1 198 ? -4.355 -24.562 -17.594 1 94.5 198 GLN A O 1
ATOM 1639 N N . ASP A 1 199 ? -2.77 -23.047 -17.875 1 95.06 199 ASP A N 1
ATOM 1640 C CA . ASP A 1 199 ? -2.152 -23.781 -18.969 1 95.06 199 ASP A CA 1
ATOM 1641 C C . ASP A 1 199 ? -1.602 -25.125 -18.5 1 95.06 199 ASP A C 1
ATOM 1643 O O . ASP A 1 199 ? -1.726 -26.141 -19.203 1 95.06 199 ASP A O 1
ATOM 1647 N N . GLN A 1 200 ? -0.946 -25.141 -17.328 1 95.5 200 GLN A N 1
ATOM 1648 C CA . GLN A 1 200 ? -0.406 -26.375 -16.766 1 95.5 200 GLN A CA 1
ATOM 1649 C C . GLN A 1 200 ? -1.519 -27.375 -16.453 1 95.5 200 GLN A C 1
ATOM 1651 O O . GLN A 1 200 ? -1.351 -28.578 -16.656 1 95.5 200 GLN A O 1
ATOM 1656 N N . GLN A 1 201 ? -2.674 -26.875 -16.047 1 91.62 201 GLN A N 1
ATOM 1657 C CA . GLN A 1 201 ? -3.818 -27.75 -15.781 1 91.62 201 GLN A CA 1
ATOM 1658 C C . GLN A 1 201 ? -4.34 -28.391 -17.062 1 91.62 201 GLN A C 1
ATOM 1660 O O . GLN A 1 201 ? -4.711 -29.562 -17.078 1 91.62 201 GLN A O 1
ATOM 1665 N N . LYS A 1 202 ? -4.391 -27.578 -18.109 1 94.56 202 LYS A N 1
ATOM 1666 C CA . LYS A 1 202 ? -4.785 -28.141 -19.406 1 94.56 202 LYS A CA 1
ATOM 1667 C C . LYS A 1 202 ? -3.83 -29.25 -19.844 1 94.56 202 LYS A C 1
ATOM 1669 O O . LYS A 1 202 ? -4.266 -30.281 -20.359 1 94.56 202 LYS A O 1
ATOM 1674 N N . LEU A 1 203 ? -2.555 -29.016 -19.656 1 92.88 203 LEU A N 1
ATOM 1675 C CA . LEU A 1 203 ? -1.542 -30.016 -20 1 92.88 203 LEU A CA 1
ATOM 1676 C C . LEU A 1 203 ? -1.743 -31.281 -19.188 1 92.88 203 LEU A C 1
ATOM 1678 O O . LEU A 1 203 ? -1.631 -32.406 -19.719 1 92.88 203 LEU A O 1
ATOM 1682 N N . MET A 1 204 ? -2.027 -31.234 -17.922 1 91.25 204 MET A N 1
ATOM 1683 C CA . MET A 1 204 ? -2.266 -32.375 -17.047 1 91.25 204 MET A CA 1
ATOM 1684 C C . MET A 1 204 ? -3.475 -33.188 -17.516 1 91.25 204 MET A C 1
ATOM 1686 O O . MET A 1 204 ? -3.451 -34.406 -17.516 1 91.25 204 MET A O 1
ATOM 1690 N N . LYS A 1 205 ? -4.457 -32.406 -17.938 1 90.12 205 LYS A N 1
ATOM 1691 C CA . LYS A 1 205 ? -5.656 -33.094 -18.438 1 90.12 205 LYS A CA 1
ATOM 1692 C C . LYS A 1 205 ? -5.367 -33.812 -19.734 1 90.12 205 LYS A C 1
ATOM 1694 O O . LYS A 1 205 ? -5.895 -34.906 -19.969 1 90.12 205 LYS A O 1
ATOM 1699 N N . GLU A 1 206 ? -4.574 -33.25 -20.547 1 89.12 206 GLU A N 1
ATOM 1700 C CA . GLU A 1 206 ? -4.172 -33.906 -21.797 1 89.12 206 GLU A CA 1
ATOM 1701 C C . GLU A 1 206 ? -3.396 -35.188 -21.531 1 89.12 206 GLU A C 1
ATOM 1703 O O . GLU A 1 206 ? -3.555 -36.188 -22.25 1 89.12 206 GLU A O 1
ATOM 1708 N N . ILE A 1 207 ? -2.512 -35.188 -20.547 1 85.94 207 ILE A N 1
ATOM 1709 C CA . ILE A 1 207 ? -1.706 -36.344 -20.188 1 85.94 207 ILE A CA 1
ATOM 1710 C C . ILE A 1 207 ? -2.615 -37.469 -19.734 1 85.94 207 ILE A C 1
ATOM 1712 O O . ILE A 1 207 ? -2.355 -38.656 -20.031 1 85.94 207 ILE A O 1
ATOM 1716 N N . MET A 1 208 ? -3.75 -37.312 -19.156 1 76.81 208 MET A N 1
ATOM 1717 C CA . MET A 1 208 ? -4.648 -38.344 -18.625 1 76.81 208 MET A CA 1
ATOM 1718 C C . MET A 1 208 ? -5.625 -38.812 -19.688 1 76.81 208 MET A C 1
ATOM 1720 O O . MET A 1 208 ? -6.246 -39.875 -19.531 1 76.81 208 MET A O 1
ATOM 1724 N N . LYS A 1 209 ? -6.305 -38.062 -20.641 1 70.88 209 LYS A N 1
ATOM 1725 C CA . LYS A 1 209 ? -7.281 -38.469 -21.641 1 70.88 209 LYS A CA 1
ATOM 1726 C C . LYS A 1 209 ? -6.695 -39.531 -22.562 1 70.88 209 LYS A C 1
ATOM 1728 O O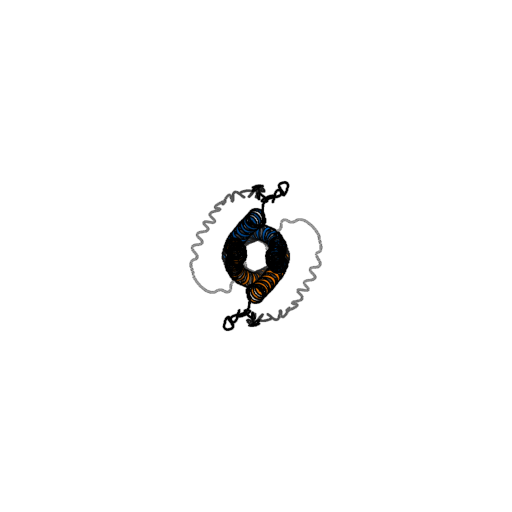 . LYS A 1 209 ? -7.418 -40.406 -23.062 1 70.88 209 LYS A O 1
ATOM 1733 N N . LYS A 1 210 ? -5.445 -39.406 -23.031 1 49.94 210 LYS A N 1
ATOM 1734 C CA . LYS A 1 210 ? -5.074 -40.375 -24.078 1 49.94 210 LYS A CA 1
ATOM 1735 C C . LYS A 1 210 ? -4.434 -41.625 -23.469 1 49.94 210 LYS A C 1
ATOM 1737 O O . LYS A 1 210 ? -3.633 -41.5 -22.531 1 49.94 210 LYS A O 1
ATOM 1742 N N . MET B 1 1 ? 2.105 71.375 26.562 1 50.94 1 MET B N 1
ATOM 1743 C CA . MET B 1 1 ? 1.482 70.25 27.203 1 50.94 1 MET B CA 1
ATOM 1744 C C . MET B 1 1 ? 0.633 69.438 26.203 1 50.94 1 MET B C 1
ATOM 1746 O O . MET B 1 1 ? 0.608 68.25 26.234 1 50.94 1 MET B O 1
ATOM 1750 N N . GLU B 1 2 ? -0.057 70.125 25.391 1 61.03 2 GLU B N 1
ATOM 1751 C CA . GLU B 1 2 ? -0.919 69.562 24.344 1 61.03 2 GLU B CA 1
ATOM 1752 C C . GLU B 1 2 ? -0.099 68.875 23.25 1 61.03 2 GLU B C 1
ATOM 1754 O O . GLU B 1 2 ? -0.487 67.812 22.734 1 61.03 2 GLU B O 1
ATOM 1759 N N . MET B 1 3 ? 1.057 69.375 22.922 1 65.5 3 MET B N 1
ATOM 1760 C CA . MET B 1 3 ? 1.871 68.875 21.828 1 65.5 3 MET B CA 1
ATOM 1761 C C . MET B 1 3 ? 2.496 67.562 22.219 1 65.5 3 MET B C 1
ATOM 1763 O O . MET B 1 3 ? 2.625 66.625 21.391 1 65.5 3 MET B O 1
ATOM 1767 N N . SER B 1 4 ? 2.863 67.375 23.453 1 61.44 4 SER B N 1
ATOM 1768 C CA . SER B 1 4 ? 3.486 66.188 23.953 1 61.44 4 SER B CA 1
ATOM 1769 C C . SER B 1 4 ? 2.484 65 24.016 1 61.44 4 SER B C 1
ATOM 1771 O O . SER B 1 4 ? 2.814 63.906 23.656 1 61.44 4 SER B O 1
ATOM 1773 N N . HIS B 1 5 ? 1.309 65.25 24.312 1 60 5 HIS B N 1
ATOM 1774 C CA . HIS B 1 5 ? 0.241 64.312 24.422 1 60 5 HIS B CA 1
ATOM 1775 C C . HIS B 1 5 ? -0.137 63.75 23.031 1 60 5 HIS B C 1
ATOM 1777 O O . HIS B 1 5 ? -0.427 62.562 22.891 1 60 5 HIS B O 1
ATOM 1783 N N . LYS B 1 6 ? -0.155 64.562 22.078 1 64.31 6 LYS B N 1
ATOM 1784 C CA . LYS B 1 6 ? -0.483 64.125 20.719 1 64.31 6 LYS B CA 1
ATOM 1785 C C . LYS B 1 6 ? 0.57 63.188 20.156 1 64.31 6 LYS B C 1
ATOM 1787 O O . LYS B 1 6 ? 0.238 62.219 19.453 1 64.31 6 LYS B O 1
ATOM 1792 N N . LYS B 1 7 ? 1.727 63.344 20.562 1 68.56 7 LYS B N 1
ATOM 1793 C CA . LYS B 1 7 ? 2.822 62.5 20.094 1 68.56 7 LYS B CA 1
ATOM 1794 C C . LYS B 1 7 ? 2.738 61.094 20.688 1 68.56 7 LYS B C 1
ATOM 1796 O O . LYS B 1 7 ? 2.986 60.094 19.984 1 68.56 7 LYS B O 1
ATOM 1801 N N . THR B 1 8 ? 2.307 61.062 21.922 1 69.62 8 THR B N 1
ATOM 1802 C CA . THR B 1 8 ? 2.203 59.75 22.594 1 69.62 8 THR B CA 1
ATOM 1803 C C . THR B 1 8 ? 1.043 58.938 22.016 1 69.62 8 THR B C 1
ATOM 1805 O O . THR B 1 8 ? 1.165 57.75 21.828 1 69.62 8 THR B O 1
ATOM 1808 N N . THR B 1 9 ? -0.105 59.656 21.688 1 69.81 9 THR B N 1
ATOM 1809 C CA . THR B 1 9 ? -1.26 59 21.109 1 69.81 9 THR B CA 1
ATOM 1810 C C . THR B 1 9 ? -0.942 58.469 19.703 1 69.81 9 THR B C 1
ATOM 1812 O O . THR B 1 9 ? -1.353 57.375 19.328 1 69.81 9 THR B O 1
ATOM 1815 N N . TYR B 1 10 ? -0.24 59.281 18.969 1 72.19 10 TYR B N 1
ATOM 1816 C CA . TYR B 1 10 ? 0.146 58.875 17.609 1 72.19 10 TYR B CA 1
ATOM 1817 C C . TYR B 1 10 ? 1.079 57.688 17.641 1 72.19 10 TYR B C 1
ATOM 1819 O O . TYR B 1 10 ? 0.943 56.781 16.812 1 72.19 10 TYR B O 1
ATOM 1827 N N . SER B 1 11 ? 1.938 57.688 18.703 1 75.69 11 SER B N 1
ATOM 1828 C CA . SER B 1 11 ? 2.9 56.625 18.844 1 75.69 11 SER B CA 1
ATOM 1829 C C . SER B 1 11 ? 2.205 55.312 19.188 1 75.69 11 SER B C 1
ATOM 1831 O O . SER B 1 11 ? 2.533 54.25 18.625 1 75.69 11 SER B O 1
ATOM 1833 N N . ARG B 1 12 ? 1.151 55.375 19.938 1 76.5 12 ARG B N 1
ATOM 1834 C CA . ARG B 1 12 ? 0.449 54.156 20.344 1 76.5 12 ARG B CA 1
ATOM 1835 C C . ARG B 1 12 ? -0.43 53.625 19.219 1 76.5 12 ARG B C 1
ATOM 1837 O O . ARG B 1 12 ? -0.539 52.438 19.016 1 76.5 12 ARG B O 1
ATOM 1844 N N . ARG B 1 13 ? -1.012 54.531 18.469 1 80.31 13 ARG B N 1
ATOM 1845 C CA . ARG B 1 13 ? -1.808 54.156 17.297 1 80.31 13 ARG B CA 1
ATOM 1846 C C . ARG B 1 13 ? -0.939 53.469 16.25 1 80.31 13 ARG B C 1
ATOM 1848 O O . ARG B 1 13 ? -1.357 52.5 15.625 1 80.31 13 ARG B O 1
ATOM 1855 N N . ASN B 1 14 ? 0.26 54.031 16.125 1 83.25 14 ASN B N 1
ATOM 1856 C CA . ASN B 1 14 ? 1.198 53.438 15.18 1 83.25 14 ASN B CA 1
ATOM 1857 C C . ASN B 1 14 ? 1.625 52.031 15.609 1 83.25 14 ASN B C 1
ATOM 1859 O O . ASN B 1 14 ? 1.774 51.156 14.773 1 83.25 14 ASN B O 1
ATOM 1863 N N . LYS B 1 15 ? 1.804 51.906 16.891 1 82.94 15 LYS B N 1
ATOM 1864 C CA . LYS B 1 15 ? 2.188 50.594 17.406 1 82.94 15 LYS B CA 1
ATOM 1865 C C . LYS B 1 15 ? 1.072 49.594 17.188 1 82.94 15 LYS B C 1
ATOM 1867 O O . LYS B 1 15 ? 1.337 48.438 16.828 1 82.94 15 LYS B O 1
ATOM 1872 N N . ILE B 1 16 ? -0.196 49.938 17.453 1 84.88 16 ILE B N 1
ATOM 1873 C CA . ILE B 1 16 ? -1.353 49.062 17.234 1 84.88 16 ILE B CA 1
ATOM 1874 C C . ILE B 1 16 ? -1.417 48.656 15.773 1 84.88 16 ILE B C 1
ATOM 1876 O O . ILE B 1 16 ? -1.578 47.469 15.469 1 84.88 16 ILE B O 1
ATOM 1880 N N . ASN B 1 17 ? -1.261 49.625 14.969 1 86.62 17 ASN B N 1
ATOM 1881 C CA . ASN B 1 17 ? -1.299 49.344 13.547 1 86.62 17 ASN B CA 1
ATOM 1882 C C . ASN B 1 17 ? -0.178 48.375 13.141 1 86.62 17 ASN B C 1
ATOM 1884 O O . ASN B 1 17 ? -0.377 47.5 12.297 1 86.62 17 ASN B O 1
ATOM 1888 N N . GLU B 1 18 ? 0.997 48.531 13.68 1 86.31 18 GLU B N 1
ATOM 1889 C CA . GLU B 1 18 ? 2.145 47.688 13.383 1 86.31 18 GLU B CA 1
ATOM 1890 C C . GLU B 1 18 ? 1.89 46.219 13.82 1 86.31 18 GLU B C 1
ATOM 1892 O O . GLU B 1 18 ? 2.166 45.281 13.07 1 86.31 18 GLU B O 1
ATOM 1897 N N . ILE B 1 19 ? 1.361 46.062 14.984 1 84.19 19 ILE B N 1
ATOM 1898 C CA . ILE B 1 19 ? 1.09 44.719 15.523 1 84.19 19 ILE B CA 1
ATOM 1899 C C . ILE B 1 19 ? 0.004 44.031 14.688 1 84.19 19 ILE B C 1
ATOM 1901 O O . ILE B 1 19 ? 0.108 42.844 14.375 1 84.19 19 ILE B O 1
ATOM 1905 N N . GLU B 1 20 ? -1.024 44.844 14.406 1 86.56 20 GLU B N 1
ATOM 1906 C CA . GLU B 1 20 ? -2.117 44.281 13.602 1 86.56 20 GLU B CA 1
ATOM 1907 C C . GLU B 1 20 ? -1.623 43.812 12.234 1 86.56 20 GLU B C 1
ATOM 1909 O O . GLU B 1 20 ? -2.012 42.75 11.758 1 86.56 20 GLU B O 1
ATOM 1914 N N . LYS B 1 21 ? -0.803 44.594 11.656 1 87.75 21 LYS B N 1
ATOM 1915 C CA . LYS B 1 21 ? -0.265 44.25 10.336 1 87.75 21 LYS B CA 1
ATOM 1916 C C . LYS B 1 21 ? 0.603 43 10.406 1 87.75 21 LYS B C 1
ATOM 1918 O O . LYS B 1 21 ? 0.514 42.156 9.531 1 87.75 21 LYS B O 1
ATOM 1923 N N . LYS B 1 22 ? 1.403 42.938 11.359 1 84.69 22 LYS B N 1
ATOM 1924 C CA . LYS B 1 22 ? 2.279 41.781 11.539 1 84.69 22 LYS B CA 1
ATOM 1925 C C . LYS B 1 22 ? 1.469 40.5 11.719 1 84.69 22 LYS B C 1
ATOM 1927 O O . LYS B 1 22 ? 1.8 39.469 11.133 1 84.69 22 LYS B O 1
ATOM 1932 N N . CYS B 1 23 ? 0.462 40.531 12.555 1 88.44 23 CYS B N 1
ATOM 1933 C CA . CYS B 1 23 ? -0.396 39.375 12.812 1 88.44 23 CYS B CA 1
ATOM 1934 C C . CYS B 1 23 ? -1.115 38.938 11.539 1 88.44 23 CYS B C 1
ATOM 1936 O O . CYS B 1 23 ? -1.225 37.75 11.266 1 88.44 23 CYS B O 1
ATOM 1938 N N . GLU B 1 24 ? -1.562 39.969 10.82 1 88.12 24 GLU B N 1
ATOM 1939 C CA . GLU B 1 24 ? -2.271 39.688 9.578 1 88.12 24 GLU B CA 1
ATOM 1940 C C . GLU B 1 24 ? -1.359 39 8.57 1 88.12 24 GLU B C 1
ATOM 1942 O O . GLU B 1 24 ? -1.764 38.031 7.914 1 88.12 24 GLU B O 1
ATOM 1947 N N . GLU B 1 25 ? -0.158 39.469 8.398 1 88.69 25 GLU B N 1
ATOM 1948 C CA . GLU B 1 25 ? 0.798 38.875 7.457 1 88.69 25 GLU B CA 1
ATOM 1949 C C . GLU B 1 25 ? 1.162 37.469 7.836 1 88.69 25 GLU B C 1
ATOM 1951 O O . GLU B 1 25 ? 1.217 36.562 6.977 1 88.69 25 GLU B O 1
ATOM 1956 N N . SER B 1 26 ? 1.427 37.375 9.125 1 88.31 26 SER B N 1
ATOM 1957 C CA . SER B 1 26 ? 1.785 36.031 9.602 1 88.31 26 SER B CA 1
ATOM 1958 C C . SER B 1 26 ? 0.655 35.031 9.359 1 88.31 26 SER B C 1
ATOM 1960 O O . SER B 1 26 ? 0.896 33.906 8.922 1 88.31 26 SER B O 1
ATOM 1962 N N . LEU B 1 27 ? -0.593 35.469 9.68 1 91.25 27 LEU B N 1
ATOM 1963 C CA . LEU B 1 27 ? -1.745 34.594 9.516 1 91.25 27 LEU B CA 1
ATOM 1964 C C . LEU B 1 27 ? -1.943 34.219 8.047 1 91.25 27 LEU B C 1
ATOM 1966 O O . LEU B 1 27 ? -2.289 33.094 7.719 1 91.25 27 LEU B O 1
ATOM 1970 N N . ASN B 1 28 ? -1.745 35.156 7.156 1 90.25 28 ASN B N 1
ATOM 1971 C CA . ASN B 1 28 ? -1.862 34.906 5.723 1 90.25 28 ASN B CA 1
ATOM 1972 C C . ASN B 1 28 ? -0.848 33.844 5.254 1 90.25 28 ASN B C 1
ATOM 1974 O O . ASN B 1 28 ? -1.173 33 4.438 1 90.25 28 ASN B O 1
ATOM 1978 N N . GLU B 1 29 ? 0.325 33.938 5.723 1 91.12 29 GLU B N 1
ATOM 1979 C CA . GLU B 1 29 ? 1.363 32.969 5.359 1 91.12 29 GLU B CA 1
ATOM 1980 C C . GLU B 1 29 ? 1.017 31.578 5.855 1 91.12 29 GLU B C 1
ATOM 1982 O O . GLU B 1 29 ? 1.237 30.594 5.152 1 91.12 29 GLU B O 1
ATOM 1987 N N . ILE B 1 30 ? 0.549 31.578 7.098 1 91.56 30 ILE B N 1
ATOM 1988 C CA . ILE B 1 30 ? 0.164 30.312 7.695 1 91.56 30 ILE B CA 1
ATOM 1989 C C . ILE B 1 30 ? -0.962 29.672 6.879 1 91.56 30 ILE B C 1
ATOM 1991 O O . ILE B 1 30 ? -0.919 28.484 6.57 1 91.56 30 ILE B O 1
ATOM 1995 N N . LEU B 1 31 ? -1.921 30.453 6.535 1 94.44 31 LEU B N 1
ATOM 1996 C CA . LEU B 1 31 ? -3.053 29.969 5.746 1 94.44 31 LEU B CA 1
ATOM 1997 C C . LEU B 1 31 ? -2.586 29.422 4.406 1 94.44 31 LEU B C 1
ATOM 1999 O O . LEU B 1 31 ? -3.096 28.406 3.938 1 94.44 31 LEU B O 1
ATOM 2003 N N . ARG B 1 32 ? -1.649 30.031 3.777 1 93.88 32 ARG B N 1
ATOM 2004 C CA . ARG B 1 32 ? -1.107 29.562 2.506 1 93.88 32 ARG B CA 1
ATOM 2005 C C . ARG B 1 32 ? -0.43 28.219 2.666 1 93.88 32 ARG B C 1
ATOM 2007 O O . ARG B 1 32 ? -0.653 27.297 1.863 1 93.88 32 ARG B O 1
ATOM 2014 N N . SER B 1 33 ? 0.408 28.203 3.68 1 92.31 33 SER B N 1
ATOM 2015 C CA . SER B 1 33 ? 1.156 26.969 3.92 1 92.31 33 SER B CA 1
ATOM 2016 C C . SER B 1 33 ? 0.222 25.797 4.223 1 92.31 33 SER B C 1
ATOM 2018 O O . SER B 1 33 ? 0.395 24.703 3.691 1 92.31 33 SER B O 1
ATOM 2020 N N . VAL B 1 34 ? -0.791 26.031 5.07 1 95.06 34 VAL B N 1
ATOM 2021 C CA . VAL B 1 34 ? -1.739 24.984 5.449 1 95.06 34 VAL B CA 1
ATOM 2022 C C . VAL B 1 34 ? -2.549 24.547 4.23 1 95.06 34 VAL B C 1
ATOM 2024 O O . VAL B 1 34 ? -2.859 23.375 4.066 1 95.06 34 VAL B O 1
ATOM 2027 N N . ASN B 1 35 ? -2.859 25.469 3.422 1 94.38 35 ASN B N 1
ATOM 2028 C CA . ASN B 1 35 ? -3.58 25.141 2.197 1 94.38 35 ASN B CA 1
ATOM 2029 C C . ASN B 1 35 ? -2.771 24.203 1.304 1 94.38 35 ASN B C 1
ATOM 2031 O O . ASN B 1 35 ? -3.322 23.266 0.722 1 94.38 35 ASN B O 1
ATOM 2035 N N . GLU B 1 36 ? -1.505 24.453 1.166 1 92.31 36 GLU B N 1
ATOM 2036 C CA . GLU B 1 36 ? -0.64 23.594 0.354 1 92.31 36 GLU B CA 1
ATOM 2037 C C . GLU B 1 36 ? -0.599 22.172 0.899 1 92.31 36 GLU B C 1
ATOM 2039 O O . GLU B 1 36 ? -0.718 21.203 0.141 1 92.31 36 GLU B O 1
ATOM 2044 N N . VAL B 1 37 ? -0.411 22.078 2.168 1 95.56 37 VAL B N 1
ATOM 2045 C CA . VAL B 1 37 ? -0.363 20.766 2.797 1 95.56 37 VAL B CA 1
ATOM 2046 C C . VAL B 1 37 ? -1.699 20.047 2.605 1 95.56 37 VAL B C 1
ATOM 2048 O O . VAL B 1 37 ? -1.735 18.844 2.371 1 95.56 37 VAL B O 1
ATOM 2051 N N . THR B 1 38 ? -2.732 20.812 2.746 1 93.62 38 THR B N 1
ATOM 2052 C CA . THR B 1 38 ? -4.074 20.25 2.584 1 93.62 38 THR B CA 1
ATOM 2053 C C . THR B 1 38 ? -4.242 19.641 1.195 1 93.62 38 THR B C 1
ATOM 2055 O O . THR B 1 38 ? -4.789 18.547 1.056 1 93.62 38 THR B O 1
ATOM 2058 N N . GLU B 1 39 ? -3.791 20.281 0.182 1 94.69 39 GLU B N 1
ATOM 2059 C CA . GLU B 1 39 ? -3.92 19.781 -1.185 1 94.69 39 GLU B CA 1
ATOM 2060 C C . GLU B 1 39 ? -3.15 18.484 -1.373 1 94.69 39 GLU B C 1
ATOM 2062 O O . GLU B 1 39 ? -3.656 17.531 -1.983 1 94.69 39 GLU B O 1
ATOM 2067 N N . ILE B 1 40 ? -1.978 18.438 -0.899 1 93.81 40 ILE B N 1
ATOM 2068 C CA . ILE B 1 40 ? -1.148 17.25 -1.015 1 93.81 40 ILE B CA 1
ATOM 2069 C C . ILE B 1 40 ? -1.806 16.094 -0.267 1 93.81 40 ILE B C 1
ATOM 2071 O O . ILE B 1 40 ? -1.842 14.961 -0.764 1 93.81 40 ILE B O 1
ATOM 2075 N N . SER B 1 41 ? -2.328 16.438 0.895 1 94.75 41 SER B N 1
ATOM 2076 C CA . SER B 1 41 ? -2.918 15.398 1.729 1 94.75 41 SER B CA 1
ATOM 2077 C C . SER B 1 41 ? -4.195 14.844 1.104 1 94.75 41 SER B C 1
ATOM 2079 O O . SER B 1 41 ? -4.5 13.656 1.243 1 94.75 41 SER B O 1
ATOM 2081 N N . LYS B 1 42 ? -4.93 15.727 0.466 1 95.5 42 LYS B N 1
ATOM 2082 C CA . LYS B 1 42 ? -6.121 15.266 -0.24 1 95.5 42 LYS B CA 1
ATOM 2083 C C . LYS B 1 42 ? -5.766 14.234 -1.309 1 95.5 42 LYS B C 1
ATOM 2085 O O . LYS B 1 42 ? -6.418 13.195 -1.42 1 95.5 42 LYS B O 1
ATOM 2090 N N . LYS B 1 43 ? -4.766 14.508 -2.021 1 95.75 43 LYS B N 1
ATOM 2091 C CA . LYS B 1 43 ? -4.312 13.602 -3.074 1 95.75 43 LYS B CA 1
ATOM 2092 C C . LYS B 1 43 ? -3.824 12.273 -2.486 1 95.75 43 LYS B C 1
ATOM 2094 O O . LYS B 1 43 ? -4.125 11.203 -3.02 1 95.75 43 LYS B O 1
ATOM 2099 N N . ALA B 1 44 ? -3.014 12.383 -1.471 1 95.06 44 ALA B N 1
ATOM 2100 C CA . ALA B 1 44 ? -2.5 11.18 -0.815 1 95.06 44 ALA B CA 1
ATOM 2101 C C . ALA B 1 44 ? -3.641 10.297 -0.325 1 95.06 44 ALA B C 1
ATOM 2103 O O . ALA B 1 44 ? -3.59 9.07 -0.466 1 95.06 44 ALA B O 1
ATOM 2104 N N . GLU B 1 45 ? -4.637 10.914 0.324 1 94.81 45 GLU B N 1
ATOM 2105 C CA . GLU B 1 45 ? -5.793 10.18 0.816 1 94.81 45 GLU B CA 1
ATOM 2106 C C . GLU B 1 45 ? -6.492 9.43 -0.316 1 94.81 45 GLU B C 1
ATOM 2108 O O . GLU B 1 45 ? -6.859 8.266 -0.164 1 94.81 45 GLU B O 1
ATOM 2113 N N . GLU B 1 46 ? -6.68 10.062 -1.456 1 96.06 46 GLU B N 1
ATOM 2114 C CA . GLU B 1 46 ? -7.324 9.43 -2.605 1 96.06 46 GLU B CA 1
ATOM 2115 C C . GLU B 1 46 ? -6.512 8.25 -3.115 1 96.06 46 GLU B C 1
ATOM 2117 O O . GLU B 1 46 ? -7.07 7.191 -3.426 1 96.06 46 GLU B O 1
ATOM 2122 N N . GLU B 1 47 ? -5.242 8.453 -3.217 1 95.81 47 GLU B N 1
ATOM 2123 C CA . GLU B 1 47 ? -4.371 7.395 -3.713 1 95.81 47 GLU B CA 1
ATOM 2124 C C . GLU B 1 47 ? -4.332 6.215 -2.744 1 95.81 47 GLU B C 1
ATOM 2126 O O . GLU B 1 47 ? -4.273 5.059 -3.168 1 95.81 47 GLU B O 1
ATOM 2131 N N . LEU B 1 48 ? -4.359 6.551 -1.447 1 96.75 48 LEU B N 1
ATOM 2132 C CA . LEU B 1 48 ? -4.395 5.48 -0.455 1 96.75 48 LEU B CA 1
ATOM 2133 C C . LEU B 1 48 ? -5.668 4.656 -0.586 1 96.75 48 LEU B C 1
ATOM 2135 O O . LEU B 1 48 ? -5.645 3.436 -0.423 1 96.75 48 LEU B O 1
ATOM 2139 N N . GLU B 1 49 ? -6.742 5.344 -0.855 1 96 49 GLU B N 1
ATOM 2140 C CA . GLU B 1 49 ? -7.996 4.633 -1.072 1 96 49 GLU B CA 1
ATOM 2141 C C . GLU B 1 49 ? -7.902 3.699 -2.275 1 96 49 GLU B C 1
ATOM 2143 O O . GLU B 1 49 ? -8.32 2.541 -2.205 1 96 49 GLU B O 1
ATOM 2148 N N . GLN B 1 50 ? -7.344 4.195 -3.336 1 97 50 GLN B N 1
ATOM 2149 C CA . GLN B 1 50 ? -7.156 3.381 -4.531 1 97 50 GLN B CA 1
ATOM 2150 C C . GLN B 1 50 ? -6.234 2.197 -4.25 1 97 50 GLN B C 1
ATOM 2152 O O . GLN B 1 50 ? -6.48 1.087 -4.727 1 97 50 GLN B O 1
ATOM 2157 N N . GLN B 1 51 ? -5.184 2.484 -3.469 1 96.44 51 GLN B N 1
ATOM 2158 C CA . GLN B 1 51 ? -4.234 1.438 -3.105 1 96.44 51 GLN B CA 1
ATOM 2159 C C . GLN B 1 51 ? -4.914 0.333 -2.301 1 96.44 51 GLN B C 1
ATOM 2161 O O . GLN B 1 51 ? -4.621 -0.849 -2.486 1 96.44 51 GLN B O 1
ATOM 2166 N N . THR B 1 52 ? -5.766 0.79 -1.461 1 96.5 52 THR B N 1
ATOM 2167 C CA . THR B 1 52 ? -6.492 -0.193 -0.663 1 96.5 52 THR B CA 1
ATOM 2168 C C . THR B 1 52 ? -7.266 -1.152 -1.561 1 96.5 52 THR B C 1
ATOM 2170 O O . THR B 1 52 ? -7.25 -2.365 -1.342 1 96.5 52 THR B O 1
ATOM 2173 N N . GLU B 1 53 ? -7.875 -0.686 -2.588 1 96.56 53 GLU B N 1
ATOM 2174 C CA . GLU B 1 53 ? -8.625 -1.522 -3.521 1 96.56 53 GLU B CA 1
ATOM 2175 C C . GLU B 1 53 ? -7.699 -2.463 -4.285 1 96.56 53 GLU B C 1
ATOM 2177 O O . GLU B 1 53 ? -8.039 -3.621 -4.527 1 96.56 53 GLU B O 1
ATOM 2182 N N . GLN B 1 54 ? -6.598 -1.901 -4.68 1 95.75 54 GLN B N 1
ATOM 2183 C CA . GLN B 1 54 ? -5.637 -2.719 -5.414 1 95.75 54 GLN B CA 1
ATOM 2184 C C . GLN B 1 54 ? -5.137 -3.879 -4.559 1 95.75 54 GLN B C 1
ATOM 2186 O O . GLN B 1 54 ? -5.004 -5.004 -5.043 1 95.75 54 GLN B O 1
ATOM 2191 N N . ILE B 1 55 ? -4.84 -3.617 -3.326 1 98.31 55 ILE B N 1
ATOM 2192 C CA . ILE B 1 55 ? -4.328 -4.652 -2.434 1 98.31 55 ILE B CA 1
ATOM 2193 C C . ILE B 1 55 ? -5.41 -5.699 -2.186 1 98.31 55 ILE B C 1
ATOM 2195 O O . ILE B 1 55 ? -5.117 -6.895 -2.105 1 98.31 55 ILE B O 1
ATOM 2199 N N . LYS B 1 56 ? -6.664 -5.25 -2.072 1 97.06 56 LYS B N 1
ATOM 2200 C CA . LYS B 1 56 ? -7.773 -6.191 -1.95 1 97.06 56 LYS B CA 1
ATOM 2201 C C . LYS B 1 56 ? -7.852 -7.105 -3.17 1 97.06 56 LYS B C 1
ATOM 2203 O O . LYS B 1 56 ? -8.102 -8.305 -3.037 1 97.06 56 LYS B O 1
ATOM 2208 N N . HIS B 1 57 ? -7.73 -6.484 -4.328 1 97.62 57 HIS B N 1
ATOM 2209 C CA . HIS B 1 57 ? -7.727 -7.266 -5.559 1 97.62 57 HIS B CA 1
ATOM 2210 C C . HIS B 1 57 ? -6.609 -8.305 -5.547 1 97.62 57 HIS B C 1
ATOM 2212 O O . HIS B 1 57 ? -6.832 -9.469 -5.898 1 97.62 57 HIS B O 1
ATOM 2218 N N . ILE B 1 58 ? -5.387 -7.875 -5.137 1 97.88 58 ILE B N 1
ATOM 2219 C CA . ILE B 1 58 ? -4.246 -8.781 -5.051 1 97.88 58 ILE B CA 1
ATOM 2220 C C . ILE B 1 58 ? -4.559 -9.914 -4.07 1 97.88 58 ILE B C 1
ATOM 2222 O O . ILE B 1 58 ? -4.227 -11.07 -4.324 1 97.88 58 ILE B O 1
ATOM 2226 N N . ASN B 1 59 ? -5.121 -9.531 -2.973 1 96.44 59 ASN B N 1
ATOM 2227 C CA . ASN B 1 59 ? -5.52 -10.531 -1.979 1 96.44 59 ASN B CA 1
ATOM 2228 C C . ASN B 1 59 ? -6.445 -11.578 -2.58 1 96.44 59 ASN B C 1
ATOM 2230 O O . ASN B 1 59 ? -6.281 -12.773 -2.326 1 96.44 59 ASN B O 1
ATOM 2234 N N . LYS B 1 60 ? -7.406 -11.18 -3.359 1 96.88 60 LYS B N 1
ATOM 2235 C CA . LYS B 1 60 ? -8.328 -12.086 -4.027 1 96.88 60 LYS B CA 1
ATOM 2236 C C . LYS B 1 60 ? -7.598 -12.969 -5.035 1 96.88 60 LYS B C 1
ATOM 2238 O O . LYS B 1 60 ? -7.883 -14.164 -5.145 1 96.88 60 LYS B O 1
ATOM 2243 N N . GLU B 1 61 ? -6.691 -12.359 -5.734 1 95.31 61 GLU B N 1
ATOM 2244 C CA . GLU B 1 61 ? -5.926 -13.109 -6.723 1 95.31 61 GLU B CA 1
ATOM 2245 C C . GLU B 1 61 ? -5.086 -14.203 -6.059 1 95.31 61 GLU B C 1
ATOM 2247 O O . GLU B 1 61 ? -4.918 -15.289 -6.613 1 95.31 61 GLU B O 1
ATOM 2252 N N . THR B 1 62 ? -4.547 -13.898 -4.914 1 97.44 62 THR B N 1
ATOM 2253 C CA . THR B 1 62 ? -3.777 -14.914 -4.195 1 97.44 62 THR B CA 1
ATOM 2254 C C . THR B 1 62 ? -4.66 -16.094 -3.822 1 97.44 62 THR B C 1
ATOM 2256 O O . THR B 1 62 ? -4.223 -17.25 -3.879 1 97.44 62 THR B O 1
ATOM 2259 N N . ASP B 1 63 ? -5.898 -15.844 -3.426 1 95.69 63 ASP B N 1
ATOM 2260 C CA . ASP B 1 63 ? -6.863 -16.906 -3.158 1 95.69 63 ASP B CA 1
ATOM 2261 C C . ASP B 1 63 ? -7.176 -17.703 -4.426 1 95.69 63 ASP B C 1
ATOM 2263 O O . ASP B 1 63 ? -7.32 -18.922 -4.379 1 95.69 63 ASP B O 1
ATOM 2267 N N . HIS B 1 64 ? -7.297 -17.016 -5.516 1 95 64 HIS B N 1
ATOM 2268 C CA . HIS B 1 64 ? -7.555 -17.656 -6.797 1 95 64 HIS B CA 1
ATOM 2269 C C . HIS B 1 64 ? -6.422 -18.609 -7.176 1 95 64 HIS B C 1
ATOM 2271 O O . HIS B 1 64 ? -6.672 -19.719 -7.676 1 95 64 HIS B O 1
ATOM 2277 N N . ILE B 1 65 ? -5.211 -18.203 -6.941 1 96.44 65 ILE B N 1
ATOM 2278 C CA . ILE B 1 65 ? -4.051 -19.047 -7.203 1 96.44 65 ILE B CA 1
ATOM 2279 C C . ILE B 1 65 ? -4.129 -20.312 -6.352 1 96.44 65 ILE B C 1
ATOM 2281 O O . ILE B 1 65 ? -3.885 -21.422 -6.844 1 96.44 65 ILE B O 1
ATOM 2285 N N . ARG B 1 66 ? -4.465 -20.125 -5.098 1 94.44 66 ARG B N 1
ATOM 2286 C CA . ARG B 1 66 ? -4.602 -21.266 -4.195 1 94.44 66 ARG B CA 1
ATOM 2287 C C . ARG B 1 66 ? -5.637 -22.25 -4.719 1 94.44 66 ARG B C 1
ATOM 2289 O O . ARG B 1 66 ? -5.414 -23.469 -4.691 1 94.44 66 ARG B O 1
ATOM 2296 N N . GLU B 1 67 ? -6.715 -21.75 -5.176 1 96 67 GLU B N 1
ATOM 2297 C CA . GLU B 1 67 ? -7.777 -22.594 -5.711 1 96 67 GLU B CA 1
ATOM 2298 C C . GLU B 1 67 ? -7.301 -23.375 -6.938 1 96 67 GLU B C 1
ATOM 2300 O O . GLU B 1 67 ? -7.566 -24.562 -7.066 1 96 67 GLU B O 1
ATOM 2305 N N . LYS B 1 68 ? -6.594 -22.766 -7.832 1 92.25 68 LYS B N 1
ATOM 2306 C CA . LYS B 1 68 ? -6.074 -23.406 -9.039 1 92.25 68 LYS B CA 1
ATOM 2307 C C . LYS B 1 68 ? -5.008 -24.438 -8.703 1 92.25 68 LYS B C 1
ATOM 2309 O O . LYS B 1 68 ? -4.93 -25.484 -9.336 1 92.25 68 LYS B O 1
ATOM 2314 N N . LEU B 1 69 ? -4.223 -24.125 -7.707 1 97.19 69 LEU B N 1
ATOM 2315 C CA . LEU B 1 69 ? -3.211 -25.078 -7.277 1 97.19 69 LEU B CA 1
ATOM 2316 C C . LEU B 1 69 ? -3.857 -26.328 -6.672 1 97.19 69 LEU B C 1
ATOM 2318 O O . LEU B 1 69 ? -3.354 -27.438 -6.84 1 97.19 69 LEU B O 1
ATOM 2322 N N . ASN B 1 70 ? -5.004 -26.156 -6.016 1 94.94 70 ASN B N 1
ATOM 2323 C CA . ASN B 1 70 ? -5.758 -27.297 -5.508 1 94.94 70 ASN B CA 1
ATOM 2324 C C . ASN B 1 70 ? -6.27 -28.172 -6.645 1 94.94 70 ASN B C 1
ATOM 2326 O O . ASN B 1 70 ? -6.215 -29.406 -6.555 1 94.94 70 ASN B O 1
ATOM 2330 N N . GLN B 1 71 ? -6.73 -27.594 -7.656 1 94.56 71 GLN B N 1
ATOM 2331 C CA . GLN B 1 71 ? -7.176 -28.328 -8.828 1 94.56 71 GLN B CA 1
ATOM 2332 C C . GLN B 1 71 ? -6.012 -29.094 -9.477 1 94.56 71 GLN B C 1
ATOM 2334 O O . GLN B 1 71 ? -6.16 -30.25 -9.875 1 94.56 71 GLN B O 1
ATOM 2339 N N . SER B 1 72 ? -4.863 -28.344 -9.555 1 94 72 SER B N 1
ATOM 2340 C CA . SER B 1 72 ? -3.668 -28.969 -10.094 1 94 72 SER B CA 1
ATOM 2341 C C . SER B 1 72 ? -3.264 -30.188 -9.266 1 94 72 SER B C 1
ATOM 2343 O O . SER B 1 72 ? -2.824 -31.203 -9.805 1 94 72 SER B O 1
ATOM 2345 N N . GLN B 1 73 ? -3.445 -30.062 -7.969 1 93.69 73 GLN B N 1
ATOM 2346 C CA . GLN B 1 73 ? -3.133 -31.172 -7.062 1 93.69 73 GLN B CA 1
ATOM 2347 C C . GLN B 1 73 ? -4.016 -32.375 -7.344 1 93.69 73 GLN B C 1
ATOM 2349 O O . GLN B 1 73 ? -3.543 -33.531 -7.328 1 93.69 73 GLN B O 1
ATOM 2354 N N . TYR B 1 74 ? -5.195 -32.219 -7.664 1 93.19 74 TYR B N 1
ATOM 2355 C CA . TYR B 1 74 ? -6.133 -33.281 -8 1 93.19 74 TYR B CA 1
ATOM 2356 C C . TYR B 1 74 ? -5.715 -33.969 -9.289 1 93.19 74 TYR B C 1
ATOM 2358 O O . TYR B 1 74 ? -5.684 -35.219 -9.344 1 93.19 74 TYR B O 1
ATOM 2366 N N . HIS B 1 75 ? -5.434 -33.25 -10.266 1 91.94 75 HIS B N 1
ATOM 2367 C CA . HIS B 1 75 ? -4.98 -33.812 -11.531 1 91.94 75 HIS B CA 1
ATOM 2368 C C . HIS B 1 75 ? -3.695 -34.625 -11.352 1 91.94 75 HIS B C 1
ATOM 2370 O O . HIS B 1 75 ? -3.547 -35.688 -11.922 1 91.94 75 HIS B O 1
ATOM 2376 N N . LEU B 1 76 ? -2.787 -34 -10.547 1 94.12 76 LEU B N 1
ATOM 2377 C CA . LEU B 1 76 ? -1.503 -34.656 -10.336 1 94.12 76 LEU B CA 1
ATOM 2378 C C . LEU B 1 76 ? -1.688 -36 -9.609 1 94.12 76 LEU B C 1
ATOM 2380 O O . LEU B 1 76 ? -1.015 -36.969 -9.914 1 94.12 76 LEU B O 1
ATOM 2384 N N . GLU B 1 77 ? -2.561 -36.031 -8.672 1 91.38 77 GLU B N 1
ATOM 2385 C CA . GLU B 1 77 ? -2.865 -37.25 -7.977 1 91.38 77 GLU B CA 1
ATOM 2386 C C . GLU B 1 77 ? -3.51 -38.281 -8.914 1 91.38 77 GLU B C 1
ATOM 2388 O O . GLU B 1 77 ? -3.256 -39.469 -8.812 1 91.38 77 GLU B O 1
ATOM 2393 N N . GLY B 1 78 ? -4.398 -37.875 -9.773 1 88.25 78 GLY B N 1
ATOM 2394 C CA . GLY B 1 78 ? -4.945 -38.719 -10.797 1 88.25 78 GLY B CA 1
ATOM 2395 C C . GLY B 1 78 ? -3.885 -39.344 -11.703 1 88.25 78 GLY B C 1
ATOM 2396 O O . GLY B 1 78 ? -3.922 -40.531 -12 1 88.25 78 GLY B O 1
ATOM 2397 N N . ILE B 1 79 ? -2.99 -38.562 -12.102 1 88.38 79 ILE B N 1
ATOM 2398 C CA . ILE B 1 79 ? -1.895 -39.031 -12.945 1 88.38 79 ILE B CA 1
ATOM 2399 C C . ILE B 1 79 ? -1.041 -40.031 -12.18 1 88.38 79 ILE B C 1
ATOM 2401 O O . ILE B 1 79 ? -0.626 -41.062 -12.727 1 88.38 79 ILE B O 1
ATOM 2405 N N . LYS B 1 80 ? -0.805 -39.656 -10.977 1 88.5 80 LYS B N 1
ATOM 2406 C CA . LYS B 1 80 ? -0.018 -40.562 -10.133 1 88.5 80 LYS B CA 1
ATOM 2407 C C . LYS B 1 80 ? -0.69 -41.906 -10 1 88.5 80 LYS B C 1
ATOM 2409 O O . LYS B 1 80 ? -0.023 -42.969 -10.07 1 88.5 80 LYS B O 1
ATOM 2414 N N . TYR B 1 81 ? -1.958 -41.938 -9.836 1 87 81 TYR B N 1
ATOM 2415 C CA . TYR B 1 81 ? -2.727 -43.188 -9.711 1 87 81 TYR B CA 1
ATOM 2416 C C . TYR B 1 81 ? -2.652 -44 -11 1 87 81 TYR B C 1
ATOM 2418 O O . TYR B 1 81 ? -2.439 -45.219 -10.961 1 87 81 TYR B O 1
ATOM 2426 N N . TRP B 1 82 ? -2.896 -43.5 -12.094 1 82.88 82 TRP B N 1
ATOM 2427 C CA . TRP B 1 82 ? -2.838 -44.156 -13.398 1 82.88 82 TRP B CA 1
ATOM 2428 C C . TRP B 1 82 ? -1.458 -44.75 -13.648 1 82.88 82 TRP B C 1
ATOM 2430 O O . TRP B 1 82 ? -1.342 -45.875 -14.141 1 82.88 82 TRP B O 1
ATOM 2440 N N . TRP B 1 83 ? -0.514 -43.969 -13.164 1 80.56 83 TRP B N 1
ATOM 2441 C CA . TRP B 1 83 ? 0.869 -44.406 -13.32 1 80.56 83 TRP B CA 1
ATOM 2442 C C . TRP B 1 83 ? 1.143 -45.656 -12.477 1 80.56 83 TRP B C 1
ATOM 2444 O O . TRP B 1 83 ? 1.778 -46.594 -12.938 1 80.56 83 TRP B O 1
ATOM 2454 N N . LYS B 1 84 ? 0.705 -45.688 -11.328 1 80.88 84 LYS B N 1
ATOM 2455 C CA . LYS B 1 84 ? 0.904 -46.812 -10.438 1 80.88 84 LYS B CA 1
ATOM 2456 C C . LYS B 1 84 ? 0.266 -48.094 -11.008 1 80.88 84 LYS B C 1
ATOM 2458 O O . LYS B 1 84 ? 0.841 -49.156 -10.922 1 80.88 84 LYS B O 1
ATOM 2463 N N . ASN B 1 85 ? -0.839 -47.938 -11.656 1 80.44 85 ASN B N 1
ATOM 2464 C CA . ASN B 1 85 ? -1.565 -49.062 -12.219 1 80.44 85 ASN B CA 1
ATOM 2465 C C . ASN B 1 85 ? -0.872 -49.625 -13.461 1 80.44 85 ASN B C 1
ATOM 2467 O O . ASN B 1 85 ? -0.772 -50.844 -13.625 1 80.44 85 ASN B O 1
ATOM 2471 N N . ILE B 1 86 ? -0.35 -48.844 -14.281 1 77.44 86 ILE B N 1
ATOM 2472 C CA . ILE B 1 86 ? 0.332 -49.25 -15.5 1 77.44 86 ILE B CA 1
ATOM 2473 C C . ILE B 1 86 ? 1.681 -49.875 -15.148 1 77.44 86 ILE B C 1
ATOM 2475 O O . ILE B 1 86 ? 2.098 -50.844 -15.766 1 77.44 86 ILE B O 1
ATOM 2479 N N . ASN B 1 87 ? 2.375 -49.281 -14.125 1 76.56 87 ASN B N 1
ATOM 2480 C CA . ASN B 1 87 ? 3.65 -49.844 -13.703 1 76.56 87 ASN B CA 1
ATOM 2481 C C . ASN B 1 87 ? 3.477 -51.25 -13.148 1 76.56 87 ASN B C 1
ATOM 2483 O O . ASN B 1 87 ? 4.301 -52.125 -13.414 1 76.56 87 ASN B O 1
ATOM 2487 N N . SER B 1 88 ? 2.377 -51.438 -12.383 1 72.69 88 SER B N 1
ATOM 2488 C CA . SER B 1 88 ? 2.072 -52.781 -11.867 1 72.69 88 SER B CA 1
ATOM 2489 C C . SER B 1 88 ? 1.776 -53.75 -13 1 72.69 88 SER B C 1
ATOM 2491 O O . SER B 1 88 ? 2.201 -54.906 -12.961 1 72.69 88 SER B O 1
ATOM 2493 N N . PHE B 1 89 ? 1.104 -53.188 -14.062 1 69.06 89 PHE B N 1
ATOM 2494 C CA . PHE B 1 89 ? 0.752 -54 -15.227 1 69.06 89 PHE B CA 1
ATOM 2495 C C . PHE B 1 89 ? 1.988 -54.344 -16.047 1 69.06 89 PHE B C 1
ATOM 2497 O O . PHE B 1 89 ? 2.143 -55.469 -16.531 1 69.06 89 PHE B O 1
ATOM 2504 N N . LEU B 1 90 ? 2.939 -53.438 -16.297 1 68.81 90 LEU B N 1
ATOM 2505 C CA . LEU B 1 90 ? 4.109 -53.625 -17.141 1 68.81 90 LEU B CA 1
ATOM 2506 C C . LEU B 1 90 ? 5.238 -54.312 -16.391 1 68.81 90 LEU B C 1
ATOM 2508 O O . LEU B 1 90 ? 6.238 -54.719 -17 1 68.81 90 LEU B O 1
ATOM 2512 N N . GLY B 1 91 ? 5.02 -54.812 -15.203 1 60.5 91 GLY B N 1
ATOM 2513 C CA . GLY B 1 91 ? 5.938 -55.594 -14.398 1 60.5 91 GLY B CA 1
ATOM 2514 C C . GLY B 1 91 ? 7.109 -54.781 -13.867 1 60.5 91 GLY B C 1
ATOM 2515 O O . GLY B 1 91 ? 8.133 -55.344 -13.484 1 60.5 91 GLY B O 1
ATOM 2516 N N . PHE B 1 92 ? 7.09 -53.5 -14.008 1 58.25 92 PHE B N 1
ATOM 2517 C CA . PHE B 1 92 ? 8.219 -52.719 -13.555 1 58.25 92 PHE B CA 1
ATOM 2518 C C . PHE B 1 92 ? 8.188 -52.531 -12.039 1 58.25 92 PHE B C 1
ATOM 2520 O O . PHE B 1 92 ? 9.133 -52 -11.445 1 58.25 92 PHE B O 1
ATOM 2527 N N . GLU B 1 93 ? 7.07 -52.906 -11.453 1 55.62 93 GLU B N 1
ATOM 2528 C CA . GLU B 1 93 ? 7.105 -52.844 -10 1 55.62 93 GLU B CA 1
ATOM 2529 C C . GLU B 1 93 ? 7.988 -53.938 -9.422 1 55.62 93 GLU B C 1
ATOM 2531 O O . GLU B 1 93 ? 7.918 -55.094 -9.859 1 55.62 93 GLU B O 1
ATOM 2536 N N . SER B 1 94 ? 9.031 -53.781 -8.883 1 51.19 94 SER B N 1
ATOM 2537 C CA . SER B 1 94 ? 9.672 -54.781 -8.047 1 51.19 94 SER B CA 1
ATOM 2538 C C . SER B 1 94 ? 8.656 -55.531 -7.172 1 51.19 94 SER B C 1
ATOM 2540 O O . SER B 1 94 ? 7.746 -54.906 -6.617 1 51.19 94 SER B O 1
ATOM 2542 N N . VAL B 1 95 ? 8.586 -56.969 -7.129 1 46.44 95 VAL B N 1
ATOM 2543 C CA . VAL B 1 95 ? 7.848 -57.969 -6.379 1 46.44 95 VAL B CA 1
ATOM 2544 C C . VAL B 1 95 ? 7.773 -57.562 -4.91 1 46.44 95 VAL B C 1
ATOM 2546 O O . VAL B 1 95 ? 8.219 -58.312 -4.035 1 46.44 95 VAL B O 1
ATOM 2549 N N . ASN B 1 96 ? 7.77 -56.469 -4.328 1 42.06 96 ASN B N 1
ATOM 2550 C CA . ASN B 1 96 ? 7.449 -56.781 -2.939 1 42.06 96 ASN B CA 1
ATOM 2551 C C . ASN B 1 96 ? 6.023 -57.312 -2.801 1 42.06 96 ASN B C 1
ATOM 2553 O O . ASN B 1 96 ? 5.156 -57 -3.621 1 42.06 96 ASN B O 1
ATOM 2557 N N . ASN B 1 97 ? 5.535 -57.906 -1.535 1 40.28 97 ASN B N 1
ATOM 2558 C CA . ASN B 1 97 ? 4.465 -58.781 -1.099 1 40.28 97 ASN B CA 1
ATOM 2559 C C . ASN B 1 97 ? 3.092 -58.25 -1.48 1 40.28 97 ASN B C 1
ATOM 2561 O O . ASN B 1 97 ? 2.963 -57.062 -1.854 1 40.28 97 ASN B O 1
ATOM 2565 N N . ASN B 1 98 ? 2.008 -58.594 -0.452 1 34.94 98 ASN B N 1
ATOM 2566 C CA . ASN B 1 98 ? 0.706 -59.156 -0.131 1 34.94 98 ASN B CA 1
ATOM 2567 C C . ASN B 1 98 ? -0.391 -58.094 -0.123 1 34.94 98 ASN B C 1
ATOM 2569 O O . ASN B 1 98 ? -1.465 -58.312 0.441 1 34.94 98 ASN B O 1
ATOM 2573 N N . GLU B 1 99 ? -0.144 -56.812 -0.017 1 39.22 99 GLU B N 1
ATOM 2574 C CA . GLU B 1 99 ? -1.393 -56.281 0.518 1 39.22 99 GLU B CA 1
ATOM 2575 C C . GLU B 1 99 ? -2.494 -56.281 -0.538 1 39.22 99 GLU B C 1
ATOM 2577 O O . GLU B 1 99 ? -2.264 -55.906 -1.688 1 39.22 99 GLU B O 1
ATOM 2582 N N . SER B 1 100 ? -3.576 -57.062 -0.352 1 37.72 100 SER B N 1
ATOM 2583 C CA . SER B 1 100 ? -4.891 -57.219 -0.962 1 37.72 100 SER B CA 1
ATOM 2584 C C . SER B 1 100 ? -5.594 -55.875 -1.138 1 37.72 100 SER B C 1
ATOM 2586 O O . SER B 1 100 ? -6.09 -55.281 -0.169 1 37.72 100 SER B O 1
ATOM 2588 N N . LYS B 1 101 ? -5.059 -55.031 -1.836 1 35.72 101 LYS B N 1
ATOM 2589 C CA . LYS B 1 101 ? -5.793 -53.781 -1.853 1 35.72 101 LYS B CA 1
ATOM 2590 C C . LYS B 1 101 ? -7.113 -53.938 -2.6 1 35.72 101 LYS B C 1
ATOM 2592 O O . LYS B 1 101 ? -7.145 -54.406 -3.73 1 35.72 101 LYS B O 1
ATOM 2597 N N . LYS B 1 102 ? -8.188 -54 -1.872 1 33.44 102 LYS B N 1
ATOM 2598 C CA . LYS B 1 102 ? -9.555 -53.656 -2.262 1 33.44 102 LYS B CA 1
ATOM 2599 C C . LYS B 1 102 ? -9.594 -52.312 -3.012 1 33.44 102 LYS B C 1
ATOM 2601 O O . LYS B 1 102 ? -9.289 -51.281 -2.443 1 33.44 102 LYS B O 1
ATOM 2606 N N . ILE B 1 103 ? -9.32 -52.375 -4.277 1 32.59 103 ILE B N 1
ATOM 2607 C CA . ILE B 1 103 ? -9.422 -51.156 -5.086 1 32.59 103 ILE B CA 1
ATOM 2608 C C . ILE B 1 103 ? -10.883 -50.719 -5.215 1 32.59 103 ILE B C 1
ATOM 2610 O O . ILE B 1 103 ? -11.68 -51.438 -5.852 1 32.59 103 ILE B O 1
ATOM 2614 N N . ASP B 1 104 ? -11.578 -50.344 -4.152 1 27.02 104 ASP B N 1
ATOM 2615 C CA . ASP B 1 104 ? -12.867 -49.719 -4.406 1 27.02 104 ASP B CA 1
ATOM 2616 C C . ASP B 1 104 ? -12.711 -48.469 -5.27 1 27.02 104 ASP B C 1
ATOM 2618 O O . ASP B 1 104 ? -12.047 -47.5 -4.867 1 27.02 104 ASP B O 1
ATOM 2622 N N . ASN B 1 105 ? -12.672 -48.594 -6.562 1 26.16 105 ASN B N 1
ATOM 2623 C CA . ASN B 1 105 ? -12.586 -47.562 -7.59 1 26.16 105 ASN B CA 1
ATOM 2624 C C . ASN B 1 105 ? -13.789 -46.625 -7.547 1 26.16 105 ASN B C 1
ATOM 2626 O O . ASN B 1 105 ? -14.82 -46.906 -8.156 1 26.16 105 ASN B O 1
ATOM 2630 N N . LYS B 1 106 ? -14.453 -46.312 -6.441 1 28.61 106 LYS B N 1
ATOM 2631 C CA . LYS B 1 106 ? -15.539 -45.375 -6.742 1 28.61 106 LYS B CA 1
ATOM 2632 C C . LYS B 1 106 ? -15 -44.062 -7.305 1 28.61 106 LYS B C 1
ATOM 2634 O O . LYS B 1 106 ? -14.367 -43.281 -6.586 1 28.61 106 LYS B O 1
ATOM 2639 N N . LEU B 1 107 ? -14.422 -44.062 -8.562 1 30.27 107 LEU B N 1
ATOM 2640 C CA . LEU B 1 107 ? -14.18 -42.781 -9.188 1 30.27 107 LEU B CA 1
ATOM 2641 C C . LEU B 1 107 ? -15.453 -41.938 -9.227 1 30.27 107 LEU B C 1
ATOM 2643 O O . LEU B 1 107 ? -16.375 -42.219 -9.992 1 30.27 107 LEU B O 1
ATOM 2647 N N . ASN B 1 108 ? -16.109 -41.688 -8.031 1 26.78 108 ASN B N 1
ATOM 2648 C CA . ASN B 1 108 ? -17.266 -40.812 -8.117 1 26.78 108 ASN B CA 1
ATOM 2649 C C . ASN B 1 108 ? -16.922 -39.5 -8.781 1 26.78 108 ASN B C 1
ATOM 2651 O O . ASN B 1 108 ? -15.945 -38.844 -8.398 1 26.78 108 ASN B O 1
ATOM 2655 N N . ASP B 1 109 ? -17.219 -39.438 -10.047 1 29.25 109 ASP B N 1
ATOM 2656 C CA . ASP B 1 109 ? -17.219 -38.312 -10.977 1 29.25 109 ASP B CA 1
ATOM 2657 C C . ASP B 1 109 ? -18 -37.125 -10.391 1 29.25 109 ASP B C 1
ATOM 2659 O O . ASP B 1 109 ? -19.219 -37.156 -10.344 1 29.25 109 ASP B O 1
ATOM 2663 N N . THR B 1 110 ? -17.875 -36.844 -9.148 1 25.56 110 THR B N 1
ATOM 2664 C CA . THR B 1 110 ? -18.688 -35.656 -8.828 1 25.56 110 THR B CA 1
ATOM 2665 C C . THR B 1 110 ? -18.234 -34.438 -9.617 1 25.56 110 THR B C 1
ATOM 2667 O O . THR B 1 110 ? -17.062 -34.062 -9.562 1 25.56 110 THR B O 1
ATOM 2670 N N . THR B 1 111 ? -18.891 -34.312 -10.781 1 24.22 111 THR B N 1
ATOM 2671 C CA . THR B 1 111 ? -18.875 -33.188 -11.703 1 24.22 111 THR B CA 1
ATOM 2672 C C . THR B 1 111 ? -19.156 -31.891 -10.953 1 24.22 111 THR B C 1
ATOM 2674 O O . THR B 1 111 ? -20.25 -31.703 -10.422 1 24.22 111 THR B O 1
ATOM 2677 N N . ILE B 1 112 ? -18.234 -31.516 -10.172 1 23.27 112 ILE B N 1
ATOM 2678 C CA . ILE B 1 112 ? -18.469 -30.234 -9.523 1 23.27 112 ILE B CA 1
ATOM 2679 C C . ILE B 1 112 ? -18.562 -29.141 -10.578 1 23.27 112 ILE B C 1
ATOM 2681 O O . ILE B 1 112 ? -17.656 -28.984 -11.406 1 23.27 112 ILE B O 1
ATOM 2685 N N . LYS B 1 113 ? -19.781 -28.812 -10.977 1 23.8 113 LYS B N 1
ATOM 2686 C CA . LYS B 1 113 ? -20.141 -27.641 -11.766 1 23.8 113 LYS B CA 1
ATOM 2687 C C . LYS B 1 113 ? -19.578 -26.359 -11.148 1 23.8 113 LYS B C 1
ATOM 2689 O O . LYS B 1 113 ? -19.953 -26 -10.023 1 23.8 113 LYS B O 1
ATOM 2694 N N . GLU B 1 114 ? -18.281 -26.219 -11.086 1 24 114 GLU B N 1
ATOM 2695 C CA . GLU B 1 114 ? -17.906 -24.922 -10.562 1 24 114 GLU B CA 1
ATOM 2696 C C . GLU B 1 114 ? -18.438 -23.797 -11.445 1 24 114 GLU B C 1
ATOM 2698 O O . GLU B 1 114 ? -18.281 -23.828 -12.672 1 24 114 GLU B O 1
ATOM 2703 N N . LYS B 1 115 ? -19.594 -23.297 -11.133 1 22.58 115 LYS B N 1
ATOM 2704 C CA . LYS B 1 115 ? -20.109 -22.031 -11.625 1 22.58 115 LYS B CA 1
ATOM 2705 C C . LYS B 1 115 ? -19.047 -20.938 -11.586 1 22.58 115 LYS B C 1
ATOM 2707 O O . LYS B 1 115 ? -18.406 -20.719 -10.547 1 22.58 115 LYS B O 1
ATOM 2712 N N . ASN B 1 116 ? -18.219 -20.984 -12.648 1 21.19 116 ASN B N 1
ATOM 2713 C CA . ASN B 1 116 ? -17.391 -19.812 -12.891 1 21.19 116 ASN B CA 1
ATOM 2714 C C . ASN B 1 116 ? -18.172 -18.516 -12.664 1 21.19 116 ASN B C 1
ATOM 2716 O O . ASN B 1 116 ? -19.188 -18.281 -13.312 1 21.19 116 ASN B O 1
ATOM 2720 N N . THR B 1 117 ? -18.406 -18.25 -11.367 1 23.09 117 THR B N 1
ATOM 2721 C CA . THR B 1 117 ? -18.938 -16.906 -11.125 1 23.09 117 THR B CA 1
ATOM 2722 C C . THR B 1 117 ? -18.078 -15.852 -11.797 1 23.09 117 THR B C 1
ATOM 2724 O O . THR B 1 117 ? -16.844 -15.906 -11.719 1 23.09 117 THR B O 1
ATOM 2727 N N . ASN B 1 118 ? -18.516 -15.539 -12.984 1 20.66 118 ASN B N 1
ATOM 2728 C CA . ASN B 1 118 ? -18.156 -14.32 -13.695 1 20.66 118 ASN B CA 1
ATOM 2729 C C . ASN B 1 118 ? -18.062 -13.125 -12.758 1 20.66 118 ASN B C 1
ATOM 2731 O O . ASN B 1 118 ? -19.031 -12.789 -12.07 1 20.66 118 ASN B O 1
ATOM 2735 N N . TYR B 1 119 ? -16.906 -13.117 -12.016 1 21.98 119 TYR B N 1
ATOM 2736 C CA . TYR B 1 119 ? -16.688 -11.898 -11.242 1 21.98 119 TYR B CA 1
ATOM 2737 C C . TYR B 1 119 ? -16.734 -10.672 -12.141 1 21.98 119 TYR B C 1
ATOM 2739 O O . TYR B 1 119 ? -15.945 -10.539 -13.078 1 21.98 119 TYR B O 1
ATOM 2747 N N . LYS B 1 120 ? -17.828 -10.383 -12.758 1 23.22 120 LYS B N 1
ATOM 2748 C CA . LYS B 1 120 ? -17.891 -9.031 -13.32 1 23.22 120 LYS B CA 1
ATOM 2749 C C . LYS B 1 120 ? -17.469 -7.992 -12.281 1 23.22 120 LYS B C 1
ATOM 2751 O O . LYS B 1 120 ? -18.094 -7.871 -11.227 1 23.22 120 LYS B O 1
ATOM 2756 N N . ASN B 1 121 ? -16.062 -7.906 -12.047 1 22.34 121 ASN B N 1
ATOM 2757 C CA . ASN B 1 121 ? -15.617 -6.781 -11.227 1 22.34 121 ASN B CA 1
ATOM 2758 C C . ASN B 1 121 ? -16.172 -5.457 -11.75 1 22.34 121 ASN B C 1
ATOM 2760 O O . ASN B 1 121 ? -15.75 -4.969 -12.797 1 22.34 121 ASN B O 1
ATOM 2764 N N . SER B 1 122 ? -17.438 -5.43 -12.055 1 20.78 122 SER B N 1
ATOM 2765 C CA . SER B 1 122 ? -17.766 -4.043 -12.359 1 20.78 122 SER B CA 1
ATOM 2766 C C . SER B 1 122 ? -17.375 -3.111 -11.219 1 20.78 122 SER B C 1
ATOM 2768 O O . SER B 1 122 ? -17.922 -3.215 -10.117 1 20.78 122 SER B O 1
ATOM 2770 N N . TYR B 1 123 ? -16.062 -3.053 -11.008 1 21.77 123 TYR B N 1
ATOM 2771 C CA . TYR B 1 123 ? -15.758 -1.968 -10.086 1 21.77 123 TYR B CA 1
ATOM 2772 C C . TYR B 1 123 ? -16.531 -0.708 -10.445 1 21.77 123 TYR B C 1
ATOM 2774 O O . TYR B 1 123 ? -16.375 -0.167 -11.539 1 21.77 123 TYR B O 1
ATOM 2782 N N . ALA B 1 124 ? -17.781 -0.813 -10.211 1 20.06 124 ALA B N 1
ATOM 2783 C CA . ALA B 1 124 ? -18.469 0.472 -10.32 1 20.06 124 ALA B CA 1
ATOM 2784 C C . ALA B 1 124 ? -17.719 1.562 -9.562 1 20.06 124 ALA B C 1
ATOM 2786 O O . ALA B 1 124 ? -17.25 1.337 -8.445 1 20.06 124 ALA B O 1
ATOM 2787 N N . LYS B 1 125 ? -16.938 2.348 -10.273 1 23.89 125 LYS B N 1
ATOM 2788 C CA . LYS B 1 125 ? -16.391 3.627 -9.828 1 23.89 125 LYS B CA 1
ATOM 2789 C C . LYS B 1 125 ? -17.438 4.43 -9.062 1 23.89 125 LYS B C 1
ATOM 2791 O O . LYS B 1 125 ? -18.453 4.84 -9.625 1 23.89 125 LYS B O 1
ATOM 2796 N N . THR B 1 126 ? -17.828 3.836 -7.91 1 21 126 THR B N 1
ATOM 2797 C CA . THR B 1 126 ? -18.688 4.766 -7.195 1 21 126 THR B CA 1
ATOM 2798 C C . THR B 1 126 ? -18.016 6.117 -7.027 1 21 126 THR B C 1
ATOM 2800 O O . THR B 1 126 ? -16.906 6.203 -6.484 1 21 126 THR B O 1
ATOM 2803 N N . ASN B 1 127 ? -18.297 6.914 -8.008 1 23.25 127 ASN B N 1
ATOM 2804 C CA . ASN B 1 127 ? -18.062 8.359 -7.969 1 23.25 127 ASN B CA 1
ATOM 2805 C C . ASN B 1 127 ? -18.562 8.969 -6.668 1 23.25 127 ASN B C 1
ATOM 2807 O O . ASN B 1 127 ? -19.766 9.234 -6.52 1 23.25 127 ASN B O 1
ATOM 2811 N N . ASN B 1 128 ? -18.344 8.117 -5.609 1 22.16 128 ASN B N 1
ATOM 2812 C CA . ASN B 1 128 ? -18.828 9 -4.559 1 22.16 128 ASN B CA 1
ATOM 2813 C C . ASN B 1 128 ? -18.141 10.359 -4.609 1 22.16 128 ASN B C 1
ATOM 2815 O O . ASN B 1 128 ? -16.922 10.453 -4.434 1 22.16 128 ASN B O 1
ATOM 2819 N N . ARG B 1 129 ? -18.562 11.094 -5.523 1 23.62 129 ARG B N 1
ATOM 2820 C CA . ARG B 1 129 ? -18.281 12.523 -5.52 1 23.62 129 ARG B CA 1
ATOM 2821 C C . ARG B 1 129 ? -18.391 13.102 -4.113 1 23.62 129 ARG B C 1
ATOM 2823 O O . ARG B 1 129 ? -19.5 13.266 -3.592 1 23.62 129 ARG B O 1
ATOM 2830 N N . THR B 1 130 ? -17.672 12.453 -3.188 1 24.06 130 THR B N 1
ATOM 2831 C CA . THR B 1 130 ? -17.781 13.312 -2.016 1 24.06 130 THR B CA 1
ATOM 2832 C C . THR B 1 130 ? -17.484 14.758 -2.377 1 24.06 130 THR B C 1
ATOM 2834 O O . THR B 1 130 ? -16.453 15.047 -3.01 1 24.06 130 THR B O 1
ATOM 2837 N N . ASP B 1 131 ? -18.516 15.484 -2.518 1 25.42 131 ASP B N 1
ATOM 2838 C CA . ASP B 1 131 ? -18.453 16.938 -2.545 1 25.42 131 ASP B CA 1
ATOM 2839 C C . ASP B 1 131 ? -17.391 17.469 -1.589 1 25.42 131 ASP B C 1
ATOM 2841 O O . ASP B 1 131 ? -17.516 17.328 -0.371 1 25.42 131 ASP B O 1
ATOM 2845 N N . ALA B 1 132 ? -16.125 17 -1.892 1 30.73 132 ALA B N 1
ATOM 2846 C CA . ALA B 1 132 ? -15.18 17.859 -1.178 1 30.73 132 ALA B CA 1
ATOM 2847 C C . ALA B 1 132 ? -15.68 19.297 -1.104 1 30.73 132 ALA B C 1
ATOM 2849 O O . ALA B 1 132 ? -15.688 20 -2.111 1 30.73 132 ALA B O 1
ATOM 2850 N N . ASN B 1 133 ? -16.672 19.484 -0.379 1 26.69 133 ASN B N 1
ATOM 2851 C CA . ASN B 1 133 ? -16.984 20.891 -0.133 1 26.69 133 ASN B CA 1
ATOM 2852 C C . ASN B 1 133 ? -15.703 21.719 0.055 1 26.69 133 ASN B C 1
ATOM 2854 O O . ASN B 1 133 ? -15 21.562 1.056 1 26.69 133 ASN B O 1
ATOM 2858 N N . THR B 1 134 ? -14.93 21.688 -1.079 1 31.17 134 THR B N 1
ATOM 2859 C CA . THR B 1 134 ? -13.93 22.75 -1.06 1 31.17 134 THR B CA 1
ATOM 2860 C C . THR B 1 134 ? -14.453 23.969 -0.289 1 31.17 134 THR B C 1
ATOM 2862 O O . THR B 1 134 ? -15.508 24.5 -0.613 1 31.17 134 THR B O 1
ATOM 2865 N N . LEU B 1 135 ? -14.312 23.906 0.927 1 30.38 135 LEU B N 1
ATOM 2866 C CA . LEU B 1 135 ? -14.562 25.203 1.543 1 30.38 135 LEU B CA 1
ATOM 2867 C C . LEU B 1 135 ? -14.023 26.344 0.666 1 30.38 135 LEU B C 1
ATOM 2869 O O . LEU B 1 135 ? -12.82 26.438 0.436 1 30.38 135 LEU B O 1
ATOM 2873 N N . ARG B 1 136 ? -14.711 26.484 -0.444 1 34.47 136 ARG B N 1
ATOM 2874 C CA . ARG B 1 136 ? -14.523 27.766 -1.111 1 34.47 136 ARG B CA 1
ATOM 2875 C C . ARG B 1 136 ? -14.398 28.891 -0.097 1 34.47 136 ARG B C 1
ATOM 2877 O O . ARG B 1 136 ? -15.359 29.219 0.598 1 34.47 136 ARG B O 1
ATOM 2884 N N . VAL B 1 137 ? -13.227 29.094 0.311 1 35.56 137 VAL B N 1
ATOM 2885 C CA . VAL B 1 137 ? -13.047 30.406 0.923 1 35.56 137 VAL B CA 1
ATOM 2886 C C . VAL B 1 137 ? -13.609 31.484 -0 1 35.56 137 VAL B C 1
ATOM 2888 O O . VAL B 1 137 ? -13.07 31.734 -1.083 1 35.56 137 VAL B O 1
ATOM 2891 N N . LYS B 1 138 ? -14.906 31.484 -0.222 1 33.59 138 LYS B N 1
ATOM 2892 C CA . LYS B 1 138 ? -15.453 32.688 -0.844 1 33.59 138 LYS B CA 1
ATOM 2893 C C . LYS B 1 138 ? -14.797 33.938 -0.285 1 33.59 138 LYS B C 1
ATOM 2895 O O . LYS B 1 138 ? -14.781 34.156 0.929 1 33.59 138 LYS B O 1
ATOM 2900 N N . SER B 1 139 ? -13.852 34.344 -1.068 1 31.66 139 SER B N 1
ATOM 2901 C CA . SER B 1 139 ? -13.453 35.719 -0.786 1 31.66 139 SER B CA 1
ATOM 2902 C C . SER B 1 139 ? -14.672 36.656 -0.69 1 31.66 139 SER B C 1
ATOM 2904 O O . SER B 1 139 ? -15.281 36.969 -1.705 1 31.66 139 SER B O 1
ATOM 2906 N N . ASP B 1 140 ? -15.617 36.344 0.112 1 35.97 140 ASP B N 1
ATOM 2907 C CA . ASP B 1 140 ? -16.562 37.469 0.233 1 35.97 140 ASP B CA 1
ATOM 2908 C C . ASP B 1 140 ? -15.859 38.812 0.105 1 35.97 140 ASP B C 1
ATOM 2910 O O . ASP B 1 140 ? -14.664 38.906 0.412 1 35.97 140 ASP B O 1
ATOM 2914 N N . PRO B 1 141 ? -16.391 39.75 -0.617 1 37.44 141 PRO B N 1
ATOM 2915 C CA . PRO B 1 141 ? -15.859 41.094 -0.583 1 37.44 141 PRO B CA 1
ATOM 2916 C C . PRO B 1 141 ? -15.414 41.531 0.815 1 37.44 141 PRO B C 1
ATOM 2918 O O . PRO B 1 141 ? -16.078 41.219 1.803 1 37.44 141 PRO B O 1
ATOM 2921 N N . GLU B 1 142 ? -14.094 41.5 1.111 1 42.78 142 GLU B N 1
ATOM 2922 C CA . GLU B 1 142 ? -13.523 42.156 2.283 1 42.78 142 GLU B CA 1
ATOM 2923 C C . GLU B 1 142 ? -14.383 43.344 2.738 1 42.78 142 GLU B C 1
ATOM 2925 O O . GLU B 1 142 ? -14.297 44.438 2.18 1 42.78 142 GLU B O 1
ATOM 2930 N N . GLY B 1 143 ? -15.555 43.25 2.836 1 42.09 143 GLY B N 1
ATOM 2931 C CA . GLY B 1 143 ? -16.094 44.406 3.516 1 42.09 143 GLY B CA 1
ATOM 2932 C C . GLY B 1 143 ? -15.18 44.938 4.617 1 42.09 143 GLY B C 1
ATOM 2933 O O . GLY B 1 143 ? -14.328 44.188 5.117 1 42.09 143 GLY B O 1
ATOM 2934 N N . LYS B 1 144 ? -14.789 46.344 4.773 1 52.78 144 LYS B N 1
ATOM 2935 C CA . LYS B 1 144 ? -14 47.219 5.621 1 52.78 144 LYS B CA 1
ATOM 2936 C C . LYS B 1 144 ? -14.117 46.844 7.09 1 52.78 144 LYS B C 1
ATOM 2938 O O . LYS B 1 144 ? -14.844 47.469 7.855 1 52.78 144 LYS B O 1
ATOM 2943 N N . GLY B 1 145 ? -14.312 45.625 7.539 1 58.66 145 GLY B N 1
ATOM 2944 C CA . GLY B 1 145 ? -14.438 45.438 8.977 1 58.66 145 GLY B CA 1
ATOM 2945 C C . GLY B 1 145 ? -13.164 45.75 9.734 1 58.66 145 GLY B C 1
ATOM 2946 O O . GLY B 1 145 ? -12.117 45.969 9.125 1 58.66 145 GLY B O 1
ATOM 2947 N N . THR B 1 146 ? -13.227 45.969 11.078 1 79.38 146 THR B N 1
ATOM 2948 C CA . THR B 1 146 ? -12.133 46.281 12 1 79.38 146 THR B CA 1
ATOM 2949 C C . THR B 1 146 ? -11.109 45.125 12 1 79.38 146 THR B C 1
ATOM 2951 O O . THR B 1 146 ? -11.383 44.031 11.5 1 79.38 146 THR B O 1
ATOM 2954 N N . PHE B 1 147 ? -9.945 45.438 12.141 1 80.44 147 PHE B N 1
ATOM 2955 C CA . PHE B 1 147 ? -8.867 44.469 12.297 1 80.44 147 PHE B CA 1
ATOM 2956 C C . PHE B 1 147 ? -9.367 43.25 13.039 1 80.44 147 PHE B C 1
ATOM 2958 O O . PHE B 1 147 ? -9.117 42.125 12.609 1 80.44 147 PHE B O 1
ATOM 2965 N N . ASP B 1 148 ? -10.172 43.469 13.984 1 81.38 148 ASP B N 1
ATOM 2966 C CA . ASP B 1 148 ? -10.625 42.375 14.844 1 81.38 148 ASP B CA 1
ATOM 2967 C C . ASP B 1 148 ? -11.508 41.406 14.078 1 81.38 148 ASP B C 1
ATOM 2969 O O . ASP B 1 148 ? -11.367 40.188 14.227 1 81.38 148 ASP B O 1
ATOM 2973 N N . GLU B 1 149 ? -12.352 41.875 13.273 1 86.5 149 GLU B N 1
ATOM 2974 C CA . GLU B 1 149 ? -13.289 41.062 12.539 1 86.5 149 GLU B CA 1
ATOM 2975 C C . GLU B 1 149 ? -12.562 40.219 11.484 1 86.5 149 GLU B C 1
ATOM 2977 O O . GLU B 1 149 ? -12.82 39 11.359 1 86.5 149 GLU B O 1
ATOM 2982 N N . LYS B 1 150 ? -11.641 40.812 10.758 1 88.31 150 LYS B N 1
ATOM 2983 C CA . LYS B 1 150 ? -10.891 40.094 9.719 1 88.31 150 LYS B CA 1
ATOM 2984 C C . LYS B 1 150 ? -9.984 39.031 10.328 1 88.31 150 LYS B C 1
ATOM 2986 O O . LYS B 1 150 ? -9.906 37.906 9.82 1 88.31 150 LYS B O 1
ATOM 2991 N N . TYR B 1 151 ? -9.305 39.375 11.352 1 88.25 151 TYR B N 1
ATOM 2992 C CA . TYR B 1 151 ? -8.391 38.438 12.023 1 88.25 151 TYR B CA 1
ATOM 2993 C C . TYR B 1 151 ? -9.133 37.25 12.578 1 88.25 151 TYR B C 1
ATOM 2995 O O . TYR B 1 151 ? -8.688 36.094 12.422 1 88.25 151 TYR B O 1
ATOM 3003 N N . GLU B 1 152 ? -10.281 37.5 13.195 1 85.56 152 GLU B N 1
ATOM 3004 C CA . GLU B 1 152 ? -11.094 36.406 13.734 1 85.56 152 GLU B CA 1
ATOM 3005 C C . GLU B 1 152 ? -11.602 35.5 12.625 1 85.56 152 GLU B C 1
ATOM 3007 O O . GLU B 1 152 ? -11.664 34.281 12.805 1 85.56 152 GLU B O 1
ATOM 3012 N N . ARG B 1 153 ? -11.992 36.031 11.539 1 90 153 ARG B N 1
ATOM 3013 C CA . ARG B 1 153 ? -12.461 35.25 10.406 1 90 153 ARG B CA 1
ATOM 3014 C C . ARG B 1 153 ? -11.352 34.344 9.875 1 90 153 ARG B C 1
ATOM 3016 O O . ARG B 1 153 ? -11.578 33.156 9.609 1 90 153 ARG B O 1
ATOM 3023 N N . ASP B 1 154 ? -10.156 35 9.727 1 89.25 154 ASP B N 1
ATOM 3024 C CA . ASP B 1 154 ? -9.023 34.25 9.203 1 89.25 154 ASP B CA 1
ATOM 3025 C C . ASP B 1 154 ? -8.594 33.156 10.18 1 89.25 154 ASP B C 1
ATOM 3027 O O . ASP B 1 154 ? -8.211 32.062 9.766 1 89.25 154 ASP B O 1
ATOM 3031 N N . LEU B 1 155 ? -8.672 33.375 11.375 1 88.75 155 LEU B N 1
ATOM 3032 C CA . LEU B 1 155 ? -8.367 32.406 12.398 1 88.75 155 LEU B CA 1
ATOM 3033 C C . LEU B 1 155 ? -9.367 31.25 12.352 1 88.75 155 LEU B C 1
ATOM 3035 O O . LEU B 1 155 ? -8.992 30.078 12.523 1 88.75 155 LEU B O 1
ATOM 3039 N N . ASN B 1 156 ? -10.602 31.609 12.211 1 89.38 156 ASN B N 1
ATOM 3040 C CA . ASN B 1 156 ? -11.625 30.578 12.102 1 89.38 156 ASN B CA 1
ATOM 3041 C C . ASN B 1 156 ? -11.406 29.703 10.875 1 89.38 156 ASN B C 1
ATOM 3043 O O . ASN B 1 156 ? -11.562 28.484 10.945 1 89.38 156 ASN B O 1
ATOM 3047 N N . THR B 1 157 ? -11.094 30.297 9.75 1 92.12 157 THR B N 1
ATOM 3048 C CA . THR B 1 157 ? -10.773 29.547 8.539 1 92.12 157 THR B CA 1
ATOM 3049 C C . THR B 1 157 ? -9.602 28.609 8.781 1 92.12 157 THR B C 1
ATOM 3051 O O . THR B 1 157 ? -9.664 27.422 8.414 1 92.12 157 THR B O 1
ATOM 3054 N N . LEU B 1 158 ? -8.539 29.109 9.383 1 90.25 158 LEU B N 1
ATOM 3055 C CA . LEU B 1 158 ? -7.363 28.297 9.688 1 90.25 158 LEU B CA 1
ATOM 3056 C C . LEU B 1 158 ? -7.73 27.141 10.602 1 90.25 158 LEU B C 1
ATOM 3058 O O . LEU B 1 158 ? -7.297 26 10.375 1 90.25 158 LEU B O 1
ATOM 3062 N N . SER B 1 159 ? -8.484 27.484 11.656 1 88.5 159 SER B N 1
ATOM 3063 C CA . SER B 1 159 ? -8.922 26.453 12.578 1 88.5 159 SER B CA 1
ATOM 3064 C C . SER B 1 159 ? -9.672 25.344 11.844 1 88.5 159 SER B C 1
ATOM 3066 O O . SER B 1 159 ? -9.438 24.156 12.102 1 88.5 159 SER B O 1
ATOM 3068 N N . SER B 1 160 ? -10.531 25.656 10.961 1 91.88 160 SER B N 1
ATOM 3069 C CA . SER B 1 160 ? -11.289 24.688 10.18 1 91.88 160 SER B CA 1
ATOM 3070 C C . SER B 1 160 ? -10.375 23.844 9.297 1 91.88 160 SER B C 1
ATOM 3072 O O . SER B 1 160 ? -10.547 22.625 9.188 1 91.88 160 SER B O 1
ATOM 3074 N N . MET B 1 161 ? -9.406 24.469 8.648 1 91.06 161 MET B N 1
ATOM 3075 C CA . MET B 1 161 ? -8.461 23.781 7.785 1 91.06 161 MET B CA 1
ATOM 3076 C C . MET B 1 161 ? -7.617 22.797 8.586 1 91.06 161 MET B C 1
ATOM 3078 O O . MET B 1 161 ? -7.348 21.672 8.125 1 91.06 161 MET B O 1
ATOM 3082 N N . LEU B 1 162 ? -7.215 23.203 9.703 1 92.81 162 LEU B N 1
ATOM 3083 C CA . LEU B 1 162 ? -6.395 22.344 10.547 1 92.81 162 LEU B CA 1
ATOM 3084 C C . LEU B 1 162 ? -7.207 21.172 11.078 1 92.81 162 LEU B C 1
ATOM 3086 O O . LEU B 1 162 ? -6.684 20.062 11.219 1 92.81 162 LEU B O 1
ATOM 3090 N N . ASP B 1 163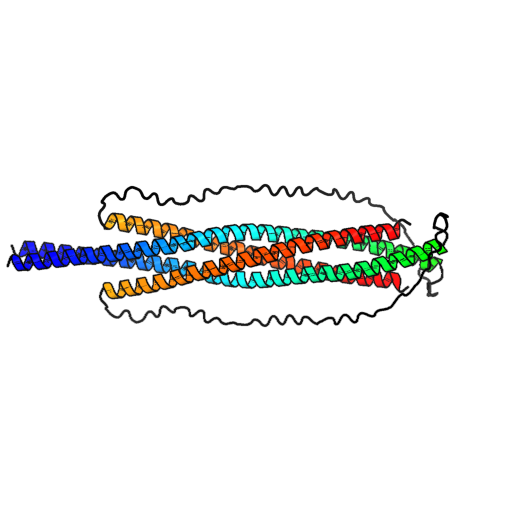 ? -8.445 21.406 11.43 1 92.19 163 ASP B N 1
ATOM 3091 C CA . ASP B 1 163 ? -9.336 20.312 11.82 1 92.19 163 ASP B CA 1
ATOM 3092 C C . ASP B 1 163 ? -9.484 19.297 10.703 1 92.19 163 ASP B C 1
ATOM 3094 O O . ASP B 1 163 ? -9.438 18.078 10.945 1 92.19 163 ASP B O 1
ATOM 3098 N N . GLU B 1 164 ? -9.68 19.766 9.523 1 94.44 164 GLU B N 1
ATOM 3099 C CA . GLU B 1 164 ? -9.797 18.891 8.367 1 94.44 164 GLU B CA 1
ATOM 3100 C C . GLU B 1 164 ? -8.508 18.094 8.156 1 94.44 164 GLU B C 1
ATOM 3102 O O . GLU B 1 164 ? -8.555 16.891 7.855 1 94.44 164 GLU B O 1
ATOM 3107 N N . LEU B 1 165 ? -7.398 18.797 8.195 1 93.75 165 LEU B N 1
ATOM 3108 C CA . LEU B 1 165 ? -6.109 18.125 8.062 1 93.75 165 LEU B CA 1
ATOM 3109 C C . LEU B 1 165 ? -5.945 17.047 9.117 1 93.75 165 LEU B C 1
ATOM 3111 O O . LEU B 1 165 ? -5.43 15.961 8.828 1 93.75 165 LEU B O 1
ATOM 3115 N N . HIS B 1 166 ? -6.348 17.375 10.352 1 91.88 166 HIS B N 1
ATOM 3116 C CA . HIS B 1 166 ? -6.316 16.406 11.43 1 91.88 166 HIS B CA 1
ATOM 3117 C C . HIS B 1 166 ? -7.176 15.188 11.102 1 91.88 166 HIS B C 1
ATOM 3119 O O . HIS B 1 166 ? -6.738 14.047 11.266 1 91.88 166 HIS B O 1
ATOM 3125 N N . THR B 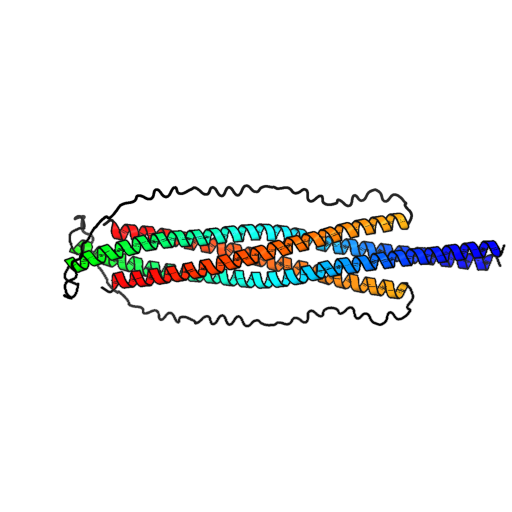1 167 ? -8.391 15.359 10.672 1 93.5 167 THR B N 1
ATOM 3126 C CA . THR B 1 167 ? -9.32 14.297 10.32 1 93.5 167 THR B CA 1
ATOM 3127 C C . THR B 1 167 ? -8.758 13.438 9.18 1 93.5 167 THR B C 1
ATOM 3129 O O . THR B 1 167 ? -8.844 12.211 9.227 1 93.5 167 THR B O 1
ATOM 3132 N N . ARG B 1 168 ? -8.18 14.086 8.188 1 92.31 168 ARG B N 1
ATOM 3133 C CA . ARG B 1 168 ? -7.59 13.367 7.062 1 92.31 168 ARG B CA 1
ATOM 3134 C C . ARG B 1 168 ? -6.422 12.508 7.52 1 92.31 168 ARG B C 1
ATOM 3136 O O . ARG B 1 168 ? -6.262 11.375 7.059 1 92.31 168 ARG B O 1
ATOM 3143 N N . ALA B 1 169 ? -5.617 13.07 8.344 1 93.88 169 ALA B N 1
ATOM 3144 C CA . ALA B 1 169 ? -4.492 12.305 8.883 1 93.88 169 ALA B CA 1
ATOM 3145 C C . ALA B 1 169 ? -4.973 11.047 9.586 1 93.88 169 ALA B C 1
ATOM 3147 O O . ALA B 1 169 ? -4.371 9.977 9.445 1 93.88 169 ALA B O 1
ATOM 3148 N N . LEU B 1 170 ? -6.105 11.133 10.336 1 92.75 170 LEU B N 1
ATOM 3149 C CA . LEU B 1 170 ? -6.676 9.977 11.016 1 92.75 170 LEU B CA 1
ATOM 3150 C C . LEU B 1 170 ? -7.188 8.953 10.008 1 92.75 170 LEU B C 1
ATOM 3152 O O . LEU B 1 170 ? -6.957 7.754 10.172 1 92.75 170 LEU B O 1
ATOM 3156 N N . VAL B 1 171 ? -7.855 9.438 8.977 1 93.94 171 VAL B N 1
ATOM 3157 C CA . VAL B 1 171 ? -8.375 8.57 7.926 1 93.94 171 VAL B CA 1
ATOM 3158 C C . VAL B 1 171 ? -7.227 7.828 7.246 1 93.94 171 VAL B C 1
ATOM 3160 O O . VAL B 1 171 ? -7.301 6.613 7.039 1 93.94 171 VAL B O 1
ATOM 3163 N N . MET B 1 172 ? -6.211 8.57 6.926 1 94 172 MET B N 1
ATOM 3164 C CA . MET B 1 172 ? -5.047 7.973 6.281 1 94 172 MET B CA 1
ATOM 3165 C C . MET B 1 172 ? -4.387 6.949 7.199 1 94 172 MET B C 1
ATOM 3167 O O . MET B 1 172 ? -3.99 5.871 6.754 1 94 172 MET B O 1
ATOM 3171 N N . GLY B 1 173 ? -4.277 7.395 8.438 1 89.62 173 GLY B N 1
ATOM 3172 C CA . GLY B 1 173 ? -3.74 6.445 9.406 1 89.62 173 GLY B CA 1
ATOM 3173 C C . GLY B 1 173 ? -4.52 5.145 9.461 1 89.62 173 GLY B C 1
ATOM 3174 O O . GLY B 1 173 ? -3.93 4.066 9.531 1 89.62 173 GLY B O 1
ATOM 3175 N N . ASN B 1 174 ? -5.77 5.215 9.438 1 93.88 174 ASN B N 1
ATOM 3176 C CA . ASN B 1 174 ? -6.617 4.027 9.453 1 93.88 174 ASN B CA 1
ATOM 3177 C C . ASN B 1 174 ? -6.461 3.207 8.18 1 93.88 174 ASN B C 1
ATOM 3179 O O . ASN B 1 174 ? -6.422 1.977 8.227 1 93.88 174 ASN B O 1
ATOM 3183 N N . ALA B 1 175 ? -6.418 3.883 7.004 1 95.56 175 ALA B N 1
ATOM 3184 C CA . ALA B 1 175 ? -6.207 3.203 5.727 1 95.56 175 ALA B CA 1
ATOM 3185 C C . ALA B 1 175 ? -4.891 2.436 5.723 1 95.56 175 ALA B C 1
ATOM 3187 O O . ALA B 1 175 ? -4.836 1.284 5.289 1 95.56 175 ALA B O 1
ATOM 3188 N N . ILE B 1 176 ? -3.896 3.041 6.219 1 95.06 176 ILE B N 1
ATOM 3189 C CA . ILE B 1 176 ? -2.568 2.443 6.273 1 95.06 176 ILE B CA 1
ATOM 3190 C C . ILE B 1 176 ? -2.598 1.202 7.164 1 95.06 176 ILE B C 1
ATOM 3192 O O . ILE B 1 176 ? -2.02 0.168 6.816 1 95.06 176 ILE B O 1
ATOM 3196 N N . ASN B 1 177 ? -3.273 1.332 8.312 1 93.12 177 ASN B N 1
ATOM 3197 C CA . ASN B 1 177 ? -3.406 0.179 9.195 1 93.12 177 ASN B CA 1
ATOM 3198 C C . ASN B 1 177 ? -4.125 -0.977 8.508 1 93.12 177 ASN B C 1
ATOM 3200 O O . ASN B 1 177 ? -3.713 -2.133 8.625 1 93.12 177 ASN B O 1
ATOM 3204 N N . GLU B 1 178 ? -5.168 -0.704 7.801 1 96.62 178 GLU B N 1
ATOM 3205 C CA . GLU B 1 178 ? -5.898 -1.718 7.047 1 96.62 178 GLU B CA 1
ATOM 3206 C C . GLU B 1 178 ? -5.016 -2.35 5.973 1 96.62 178 GLU B C 1
ATOM 3208 O O . GLU B 1 178 ? -5.008 -3.57 5.805 1 96.62 178 GLU B O 1
ATOM 3213 N N . GLN B 1 179 ? -4.309 -1.473 5.285 1 97.25 179 GLN B N 1
ATOM 3214 C CA . GLN B 1 179 ? -3.404 -1.951 4.246 1 97.25 179 GLN B CA 1
ATOM 3215 C C . GLN B 1 179 ? -2.334 -2.871 4.828 1 97.25 179 GLN B C 1
ATOM 3217 O O . GLN B 1 179 ? -1.984 -3.887 4.223 1 97.25 179 GLN B O 1
ATOM 3222 N N . ASN B 1 180 ? -1.815 -2.508 5.992 1 93.5 180 ASN B N 1
ATOM 3223 C CA . ASN B 1 180 ? -0.831 -3.357 6.656 1 93.5 180 ASN B CA 1
ATOM 3224 C C . ASN B 1 180 ? -1.393 -4.746 6.945 1 93.5 180 ASN B C 1
ATOM 3226 O O . ASN B 1 180 ? -0.704 -5.75 6.762 1 93.5 180 ASN B O 1
ATOM 3230 N N . ARG B 1 181 ? -2.58 -4.805 7.383 1 96.12 181 ARG B N 1
ATOM 3231 C CA . ARG B 1 181 ? -3.225 -6.086 7.645 1 96.12 181 ARG B CA 1
ATOM 3232 C C . ARG B 1 181 ? -3.398 -6.883 6.352 1 96.12 181 ARG B C 1
ATOM 3234 O O . ARG B 1 181 ? -3.09 -8.078 6.305 1 96.12 181 ARG B O 1
ATOM 3241 N N . LEU B 1 182 ? -3.879 -6.219 5.277 1 97.69 182 LEU B N 1
ATOM 3242 C CA . LEU B 1 182 ? -4.105 -6.863 3.99 1 97.69 182 LEU B CA 1
ATOM 3243 C C . LEU B 1 182 ? -2.799 -7.383 3.402 1 97.69 182 LEU B C 1
ATOM 3245 O O . LEU B 1 182 ? -2.75 -8.5 2.877 1 97.69 182 LEU B O 1
ATOM 3249 N N . LEU B 1 183 ? -1.798 -6.566 3.525 1 96.75 183 LEU B N 1
ATOM 3250 C CA . LEU B 1 183 ? -0.493 -6.965 3.012 1 96.75 183 LEU B CA 1
ATOM 3251 C C . LEU B 1 183 ? 0.053 -8.164 3.789 1 96.75 183 LEU B C 1
ATOM 3253 O O . LEU B 1 183 ? 0.693 -9.039 3.211 1 96.75 183 LEU B O 1
ATOM 3257 N N . GLY B 1 184 ? -0.168 -8.102 5.117 1 94.69 184 GLY B N 1
ATOM 3258 C CA . GLY B 1 184 ? 0.184 -9.273 5.906 1 94.69 184 GLY B CA 1
ATOM 3259 C C . GLY B 1 184 ? -0.503 -10.539 5.434 1 94.69 184 GLY B C 1
ATOM 3260 O O . GLY B 1 184 ? 0.132 -11.586 5.316 1 94.69 184 GLY B O 1
ATOM 3261 N N . ASP B 1 185 ? -1.767 -10.523 5.129 1 96.75 185 ASP B N 1
ATOM 3262 C CA . ASP B 1 185 ? -2.545 -11.648 4.613 1 96.75 185 ASP B CA 1
ATOM 3263 C C . ASP B 1 185 ? -2 -12.117 3.268 1 96.75 185 ASP B C 1
ATOM 3265 O O . ASP B 1 185 ? -1.843 -13.32 3.043 1 96.75 185 ASP B O 1
ATOM 3269 N N . VAL B 1 186 ? -1.764 -11.148 2.377 1 98 186 VAL B N 1
ATOM 3270 C CA . VAL B 1 186 ? -1.235 -11.453 1.052 1 98 186 VAL B CA 1
ATOM 3271 C C . VAL B 1 186 ? 0.084 -12.211 1.185 1 98 186 VAL B C 1
ATOM 3273 O O . VAL B 1 186 ? 0.296 -13.227 0.512 1 98 186 VAL B O 1
ATOM 3276 N N . ASN B 1 187 ? 0.977 -11.688 2.078 1 95.06 187 ASN B N 1
ATOM 3277 C CA . ASN B 1 187 ? 2.271 -12.32 2.299 1 95.06 187 ASN B CA 1
ATOM 3278 C C . ASN B 1 187 ? 2.111 -13.758 2.781 1 95.06 187 ASN B C 1
ATOM 3280 O O . ASN B 1 187 ? 2.787 -14.664 2.287 1 95.06 187 ASN B O 1
ATOM 3284 N N . GLU B 1 188 ? 1.277 -13.984 3.725 1 96 188 GLU B N 1
ATOM 3285 C CA . GLU B 1 188 ? 1.04 -15.32 4.266 1 96 188 GLU B CA 1
ATOM 3286 C C . GLU B 1 188 ? 0.488 -16.266 3.199 1 96 188 GLU B C 1
ATOM 3288 O O . GLU B 1 188 ? 0.961 -17.391 3.053 1 96 188 GLU B O 1
ATOM 3293 N N . LYS B 1 189 ? -0.508 -15.867 2.434 1 96.81 189 LYS B N 1
ATOM 3294 C CA . LYS B 1 189 ? -1.117 -16.672 1.376 1 96.81 189 LYS B CA 1
ATOM 3295 C C . LYS B 1 189 ? -0.098 -17.016 0.295 1 96.81 189 LYS B C 1
ATOM 3297 O O . LYS B 1 189 ? -0.096 -18.141 -0.224 1 96.81 189 LYS B O 1
ATOM 3302 N N . MET B 1 190 ? 0.756 -16.031 -0.017 1 97.5 190 MET B N 1
ATOM 3303 C CA . MET B 1 190 ? 1.796 -16.266 -1.017 1 97.5 190 MET B CA 1
ATOM 3304 C C . MET B 1 190 ? 2.766 -17.344 -0.554 1 97.5 190 MET B C 1
ATOM 3306 O O . MET B 1 190 ? 3.135 -18.219 -1.331 1 97.5 190 MET B O 1
ATOM 3310 N N . GLU B 1 191 ? 3.156 -17.234 0.709 1 93.44 191 GLU B N 1
ATOM 3311 C CA . GLU B 1 191 ? 4.059 -18.25 1.257 1 93.44 191 GLU B CA 1
ATOM 3312 C C . GLU B 1 191 ? 3.441 -19.641 1.186 1 93.44 191 GLU B C 1
ATOM 3314 O O . GLU B 1 191 ? 4.121 -20.609 0.835 1 93.44 191 GLU B O 1
ATOM 3319 N N . HIS B 1 192 ? 2.182 -19.734 1.423 1 96.38 192 HIS B N 1
ATOM 3320 C CA . HIS B 1 192 ? 1.474 -21 1.338 1 96.38 192 HIS B CA 1
ATOM 3321 C C . HIS B 1 192 ? 1.397 -21.5 -0.104 1 96.38 192 HIS B C 1
ATOM 3323 O O . HIS B 1 192 ? 1.587 -22.688 -0.369 1 96.38 192 HIS B O 1
ATOM 3329 N N . ASN B 1 193 ? 1.049 -20.609 -1.041 1 96.38 193 ASN B N 1
ATOM 3330 C CA . ASN B 1 193 ? 0.99 -20.969 -2.453 1 96.38 193 ASN B CA 1
ATOM 3331 C C . ASN B 1 193 ? 2.338 -21.469 -2.959 1 96.38 193 ASN B C 1
ATOM 3333 O O . ASN B 1 193 ? 2.398 -22.453 -3.701 1 96.38 193 ASN B O 1
ATOM 3337 N N . ILE B 1 194 ? 3.449 -20.828 -2.545 1 96.31 194 ILE B N 1
ATOM 3338 C CA . ILE B 1 194 ? 4.793 -21.219 -2.947 1 96.31 194 ILE B CA 1
ATOM 3339 C C . ILE B 1 194 ? 5.109 -22.609 -2.412 1 96.31 194 ILE B C 1
ATOM 3341 O O . ILE B 1 194 ? 5.645 -23.453 -3.135 1 96.31 194 ILE B O 1
ATOM 3345 N N . GLU B 1 195 ? 4.746 -22.859 -1.175 1 95.56 195 GLU B N 1
ATOM 3346 C CA . GLU B 1 195 ? 4.945 -24.172 -0.583 1 95.56 195 GLU B CA 1
ATOM 3347 C C . GLU B 1 195 ? 4.16 -25.25 -1.342 1 95.56 195 GLU B C 1
ATOM 3349 O O . GLU B 1 195 ? 4.672 -26.344 -1.585 1 95.56 195 GLU B O 1
ATOM 3354 N N . LYS B 1 196 ? 2.975 -24.969 -1.701 1 96.62 196 LYS B N 1
ATOM 3355 C CA . LYS B 1 196 ? 2.129 -25.906 -2.43 1 96.62 196 LYS B CA 1
ATOM 3356 C C . LYS B 1 196 ? 2.719 -26.234 -3.799 1 96.62 196 LYS B C 1
ATOM 3358 O O . LYS B 1 196 ? 2.703 -27.391 -4.23 1 96.62 196 LYS B O 1
ATOM 3363 N N . ILE B 1 197 ? 3.201 -25.219 -4.469 1 96.69 197 ILE B N 1
ATOM 3364 C CA . ILE B 1 197 ? 3.822 -25.422 -5.773 1 96.69 197 ILE B CA 1
ATOM 3365 C C . ILE B 1 197 ? 5.035 -26.344 -5.629 1 96.69 197 ILE B C 1
ATOM 3367 O O . ILE B 1 197 ? 5.258 -27.234 -6.453 1 96.69 197 ILE B O 1
ATOM 3371 N N . GLN B 1 198 ? 5.801 -26.172 -4.582 1 94.56 198 GLN B N 1
ATOM 3372 C CA . GLN B 1 198 ? 6.973 -27 -4.336 1 94.56 198 GLN B CA 1
ATOM 3373 C C . GLN B 1 198 ? 6.574 -28.453 -4.082 1 94.56 198 GLN B C 1
ATOM 3375 O O . GLN B 1 198 ? 7.227 -29.375 -4.57 1 94.56 198 GLN B O 1
ATOM 3380 N N . ASP B 1 199 ? 5.539 -28.641 -3.348 1 95.19 199 ASP B N 1
ATOM 3381 C CA . ASP B 1 199 ? 5.023 -29.969 -3.096 1 95.19 199 ASP B CA 1
ATOM 3382 C C . ASP B 1 199 ? 4.562 -30.641 -4.391 1 95.19 199 ASP B C 1
ATOM 3384 O O . ASP B 1 199 ? 4.793 -31.828 -4.598 1 95.19 199 ASP B O 1
ATOM 3388 N N . GLN B 1 200 ? 3.869 -29.875 -5.258 1 95.56 200 GLN B N 1
ATOM 3389 C CA . GLN B 1 200 ? 3.41 -30.406 -6.543 1 95.56 200 GLN B CA 1
ATOM 3390 C C . GLN B 1 200 ? 4.59 -30.797 -7.426 1 95.56 200 GLN B C 1
ATOM 3392 O O . GLN B 1 200 ? 4.523 -31.797 -8.141 1 95.56 200 GLN B O 1
ATOM 3397 N N . GLN B 1 201 ? 5.684 -30.078 -7.344 1 91.56 201 GLN B N 1
ATOM 3398 C CA . GLN B 1 201 ? 6.883 -30.406 -8.109 1 91.56 201 GLN B CA 1
ATOM 3399 C C . GLN B 1 201 ? 7.496 -31.719 -7.625 1 91.56 201 GLN B C 1
ATOM 3401 O O . GLN B 1 201 ? 7.961 -32.531 -8.438 1 91.56 201 GLN B O 1
ATOM 3406 N N . LYS B 1 202 ? 7.523 -31.875 -6.316 1 94.62 202 LYS B N 1
ATOM 3407 C CA . LYS B 1 202 ? 8 -33.156 -5.773 1 94.62 202 LYS B CA 1
ATOM 3408 C C . LYS B 1 202 ? 7.16 -34.312 -6.277 1 94.62 202 LYS B C 1
ATOM 3410 O O . LYS B 1 202 ? 7.691 -35.375 -6.625 1 94.62 202 LYS B O 1
ATOM 3415 N N . LEU B 1 203 ? 5.855 -34.125 -6.281 1 93 203 LEU B N 1
ATOM 3416 C CA . LEU B 1 203 ? 4.938 -35.156 -6.773 1 93 203 LEU B CA 1
ATOM 3417 C C . LEU B 1 203 ? 5.219 -35.469 -8.242 1 93 203 LEU B C 1
ATOM 3419 O O . LEU B 1 203 ? 5.215 -36.625 -8.633 1 93 203 LEU B O 1
ATOM 3423 N N . MET B 1 204 ? 5.449 -34.5 -9.086 1 91.31 204 MET B N 1
ATOM 3424 C CA . MET B 1 204 ? 5.754 -34.688 -10.5 1 91.31 204 MET B CA 1
ATOM 3425 C C . MET B 1 204 ? 7.039 -35.5 -10.688 1 91.31 204 MET B C 1
ATOM 3427 O O . MET B 1 204 ? 7.117 -36.344 -11.562 1 91.31 204 MET B O 1
ATOM 3431 N N . LYS B 1 205 ? 7.977 -35.156 -9.836 1 90.19 205 LYS B N 1
ATOM 3432 C CA . LYS B 1 205 ? 9.242 -35.906 -9.906 1 90.19 205 LYS B CA 1
ATOM 3433 C C . LYS B 1 205 ? 9.055 -37.344 -9.508 1 90.19 205 LYS B C 1
ATOM 3435 O O . LYS B 1 205 ? 9.68 -38.25 -10.094 1 90.19 205 LYS B O 1
ATOM 3440 N N . GLU B 1 206 ? 8.25 -37.594 -8.57 1 89.25 206 GLU B N 1
ATOM 3441 C CA . GLU B 1 206 ? 7.945 -38.938 -8.148 1 89.25 206 GLU B CA 1
ATOM 3442 C C . GLU B 1 206 ? 7.266 -39.75 -9.266 1 89.25 206 GLU B C 1
ATOM 3444 O O . GLU B 1 206 ? 7.531 -40.938 -9.445 1 89.25 206 GLU B O 1
ATOM 3449 N N . ILE B 1 207 ? 6.355 -39.125 -9.984 1 8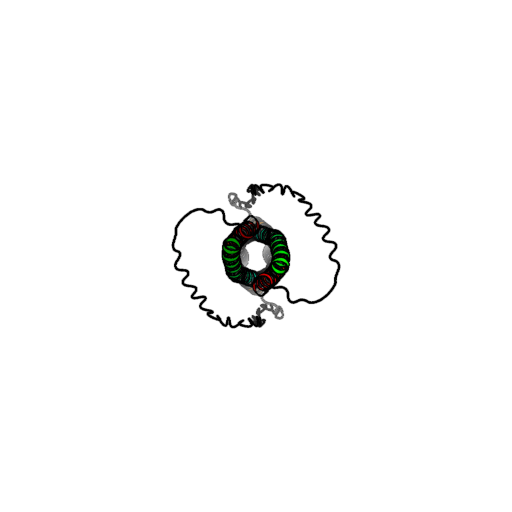5.88 207 ILE B N 1
ATOM 3450 C CA . ILE B 1 207 ? 5.633 -39.75 -11.078 1 85.88 207 ILE B CA 1
ATOM 3451 C C . ILE B 1 207 ? 6.617 -40.156 -12.18 1 85.88 207 ILE B C 1
ATOM 3453 O O . ILE B 1 207 ? 6.465 -41.219 -12.797 1 85.88 207 ILE B O 1
ATOM 3457 N N . MET B 1 208 ? 7.711 -39.531 -12.438 1 76.62 208 MET B N 1
ATOM 3458 C CA . MET B 1 208 ? 8.672 -39.812 -13.508 1 76.62 208 MET B CA 1
ATOM 3459 C C . MET B 1 208 ? 9.727 -40.812 -13.062 1 76.62 208 MET B C 1
ATOM 3461 O O . MET B 1 208 ? 10.43 -41.375 -13.891 1 76.62 208 MET B O 1
ATOM 3465 N N . LYS B 1 209 ? 10.383 -40.875 -11.828 1 70.44 209 LYS B N 1
ATOM 3466 C CA . LYS B 1 209 ? 11.43 -41.812 -11.391 1 70.44 209 LYS B CA 1
ATOM 3467 C C . LYS B 1 209 ? 10.969 -43.25 -11.516 1 70.44 209 LYS B C 1
ATOM 3469 O O . LYS B 1 209 ? 11.781 -44.156 -11.758 1 70.44 209 LYS B O 1
ATOM 3474 N N . LYS B 1 210 ? 9.727 -43.625 -11.141 1 49.47 210 LYS B N 1
ATOM 3475 C CA . LYS B 1 210 ? 9.484 -45.062 -11.109 1 49.47 210 LYS B CA 1
ATOM 3476 C C . LYS B 1 210 ? 8.945 -45.562 -12.445 1 49.47 210 LYS B C 1
ATOM 3478 O O . LYS B 1 210 ? 8.125 -44.906 -13.07 1 49.47 210 LYS B O 1
#

Secondary structure (DSSP, 8-state):
-HHHHHHHHHHHHHHHHHHHHHHHHHHHHHHHHHHHHHHHHHHHHHHHHHHHHHHHHHHHHHHHHHHHHHHHHHHHHHHHHHHHHHHHHHT-S-----------------------------------------------------HHHHHHHHHHHHHHHHHHHHHHHHHHHHHHHHHHHHHHHHHHHHHHHHHHHHHHHHHHHHHHH-/-HHHHHHHHHHHHHHHHHHHHHHHHHHHHHHHHHHHHHHHHHHHHHHHHHHHHHHHHHHHHHHHHHHHHHHHHHHHHHHHHHHHHHHHHHT-S-----------------------------------------------------HHHHHHHHHHHHHHHHHHHHHHHHHHHHHHHHHHHHHHHHHHHHHHHHHHHHHHHHHHHHHHH-